Protein 2NR4 (pdb70)

Organism: Methanosarcina mazei (strain ATCC BAA-159 / DSM 3647 / Goe1 / Go1 / JCM 11833 / OCM 88) (NCBI:txid192952)

Secondary structure (DSSP, 8-state):
-GGGGT--SEEEEEEEEE-SSS-EEEEEEEEESSSS-EEEEETTSHHHHHHHHH-EEEEE----HHHHHHHHHS---GGGEEEE---S-EEEETT-SEEEEEEEEEEEEETTEEEEEEEEEEEEE-GGG--S-----HHHHHHHHHHHHHHHHHHH--HHHHHHHHHHHHHHHHH--HHHHHHHHHHHHH-/-GGGGT--SEEEEEEEEE-SSS-EEEEEEEEESSSS-EEEEPTTSHHHHHHHHH-EEEEEE---HHHHHHHH---GGGEEEEEETTEEEEEETT-SEEEEEEEEEEEE--EEEEEEEEEEEE-GGG--S-----HHHHHHHHHHHHHHHH--HHHHHHHHHHHHHH--HHHHHHHHHHHHH-

Radius of gyration: 21.28 Å; Cα contacts (8 Å, |Δi|>4): 846; chains: 2; bounding box: 53×64×37 Å

Structure (mmCIF, N/CA/C/O backbone):
data_2NR4
#
_entry.id   2NR4
#
_cell.length_a   139.334
_cell.length_b   139.334
_cell.length_c   55.391
_cell.angle_alpha   90.00
_cell.angle_beta   90.00
_cell.angle_gamma   120.00
#
_symmetry.space_group_name_H-M   'P 63'
#
loop_
_entity.id
_entity.type
_entity.pdbx_description
1 polymer 'Conserved hypothetical protein'
2 non-polymer 'FLAVIN MONONUCLEOTIDE'
3 water water
#
loop_
_atom_site.group_PDB
_atom_site.id
_atom_site.type_symbol
_atom_site.label_atom_id
_atom_site.label_alt_id
_atom_site.label_comp_id
_atom_site.label_asym_id
_atom_site.label_entity_id
_atom_site.label_seq_id
_atom_site.pdbx_PDB_ins_code
_atom_site.Cartn_x
_atom_site.Cartn_y
_atom_site.Cartn_z
_atom_site.occupancy
_atom_site.B_iso_or_equiv
_atom_site.auth_seq_id
_atom_site.auth_comp_id
_atom_site.auth_asym_id
_atom_site.auth_atom_id
_atom_site.pdbx_PDB_model_num
ATOM 1 N N . ASP A 1 20 ? 26.163 29.441 32.511 1.00 41.07 19 ASP A N 1
ATOM 2 C CA . ASP A 1 20 ? 27.565 29.067 32.912 1.00 40.23 19 ASP A CA 1
ATOM 3 C C . ASP A 1 20 ? 28.518 29.611 31.860 1.00 38.51 19 ASP A C 1
ATOM 4 O O . ASP A 1 20 ? 28.544 29.085 30.750 1.00 38.52 19 ASP A O 1
ATOM 9 N N . LEU A 1 21 ? 29.288 30.656 32.188 1.00 36.30 20 LEU A N 1
ATOM 10 C CA . LEU A 1 21 ? 30.101 31.345 31.159 1.00 34.20 20 LEU A CA 1
ATOM 11 C C . LEU A 1 21 ? 31.222 30.479 30.615 1.00 32.55 20 LEU A C 1
ATOM 12 O O . LEU A 1 21 ? 31.593 30.627 29.457 1.00 30.44 20 LEU A O 1
ATOM 17 N N . SER A 1 22 ? 31.759 29.573 31.445 1.00 30.34 21 SER A N 1
ATOM 18 C CA . SER A 1 22 ? 32.846 28.682 30.986 1.00 29.50 21 SER A CA 1
ATOM 19 C C . SER A 1 22 ? 32.406 27.763 29.857 1.00 28.97 21 SER A C 1
ATOM 20 O O . SER A 1 22 ? 33.223 27.351 29.016 1.00 28.17 21 SER A O 1
ATOM 23 N N . SER A 1 23 ? 31.111 27.429 29.830 1.00 28.72 22 SER A N 1
ATOM 24 C CA . SER A 1 23 ? 30.520 26.684 28.727 1.00 28.55 22 SER A CA 1
ATOM 25 C C . SER A 1 23 ? 30.554 27.422 27.392 1.00 27.99 22 SER A C 1
ATOM 26 O O . SER A 1 23 ? 30.450 26.792 26.327 1.00 27.91 22 SER A O 1
ATOM 29 N N . PHE A 1 24 ? 30.696 28.751 27.453 1.00 27.17 23 PHE A N 1
ATOM 30 C CA . PHE A 1 24 ? 30.729 29.596 26.233 1.00 26.92 23 PHE A CA 1
ATOM 31 C C . PHE A 1 24 ? 32.112 30.209 26.012 1.00 26.34 23 PHE A C 1
ATOM 32 O O . PHE A 1 24 ? 32.260 31.147 25.247 1.00 25.58 23 PHE A O 1
ATOM 40 N N . GLY A 1 25 ? 33.118 29.651 26.687 1.00 25.95 24 GLY A N 1
ATOM 41 C CA . GLY A 1 25 ? 34.502 30.022 26.422 1.00 24.90 24 GLY A CA 1
ATOM 42 C C . GLY A 1 25 ? 34.997 31.181 27.244 1.00 24.81 24 GLY A C 1
ATOM 43 O O . GLY A 1 25 ? 36.104 31.636 27.013 1.00 24.27 24 GLY A O 1
ATOM 44 N N . ILE A 1 26 ? 34.225 31.651 28.228 1.00 24.50 25 ILE A N 1
ATOM 45 C CA . ILE A 1 26 ? 34.685 32.717 29.127 1.00 26.46 25 ILE A CA 1
ATOM 46 C C . ILE A 1 26 ? 35.214 32.086 30.413 1.00 27.51 25 ILE A C 1
ATOM 47 O O . ILE A 1 26 ? 34.449 31.807 31.341 1.00 27.61 25 ILE A O 1
ATOM 52 N N . ARG A 1 27 ? 36.530 31.884 30.449 1.00 28.19 26 ARG A N 1
ATOM 53 C CA . ARG A 1 27 ? 37.202 31.058 31.462 1.00 28.53 26 ARG A CA 1
ATOM 54 C C . ARG A 1 27 ? 38.077 31.914 32.333 1.00 28.01 26 ARG A C 1
ATOM 55 O O . ARG A 1 27 ? 38.336 33.094 32.034 1.00 27.27 26 ARG A O 1
ATOM 63 N N . GLU A 1 28 ? 38.609 31.294 33.401 1.00 27.68 27 GLU A N 1
ATOM 64 C CA . GLU A 1 28 ? 39.512 31.994 34.274 1.00 27.51 27 GLU A CA 1
ATOM 65 C C . GLU A 1 28 ? 40.732 32.539 33.502 1.00 25.88 27 GLU A C 1
ATOM 66 O O . GLU A 1 28 ? 41.225 31.871 32.600 1.00 26.55 27 GLU A O 1
ATOM 72 N N . GLY A 1 29 ? 41.210 33.730 33.869 1.00 23.55 28 GLY A N 1
ATOM 73 C CA . GLY A 1 29 ? 42.363 34.363 33.193 1.00 23.28 28 GLY A CA 1
ATOM 74 C C . GLY A 1 29 ? 41.845 35.247 32.073 1.00 23.57 28 GLY A C 1
ATOM 75 O O . GLY A 1 29 ? 40.727 35.765 32.179 1.00 24.00 28 GLY A O 1
ATOM 76 N N . ILE A 1 30 ? 42.614 35.415 30.994 1.00 22.48 29 ILE A N 1
ATOM 77 C CA . ILE A 1 30 ? 42.193 36.348 29.927 1.00 21.04 29 ILE A CA 1
ATOM 78 C C . ILE A 1 30 ? 41.909 35.479 28.727 1.00 21.43 29 ILE A C 1
ATOM 79 O O . ILE A 1 30 ? 42.833 34.833 28.192 1.00 21.29 29 ILE A O 1
ATOM 84 N N . SER A 1 31 ? 40.630 35.431 28.337 1.00 20.40 30 SER A N 1
ATOM 85 C CA . SER A 1 31 ? 40.158 34.582 27.238 1.00 20.02 30 SER A CA 1
ATOM 86 C C . SER A 1 31 ? 40.217 35.461 25.980 1.00 20.23 30 SER A C 1
ATOM 87 O O . SER A 1 31 ? 39.590 36.509 25.938 1.00 19.86 30 SER A O 1
ATOM 90 N N . GLU A 1 32 ? 40.973 35.036 24.973 1.00 19.38 31 GLU A N 1
ATOM 91 C CA . GLU A 1 32 ? 41.148 35.840 23.747 1.00 20.09 31 GLU A CA 1
ATOM 92 C C . GLU A 1 32 ? 40.045 35.477 22.775 1.00 20.59 31 GLU A C 1
ATOM 93 O O . GLU A 1 32 ? 40.036 34.374 22.165 1.00 20.82 31 GLU A O 1
ATOM 99 N N . ILE A 1 33 ? 39.119 36.426 22.619 1.00 19.71 32 ILE A N 1
ATOM 100 C CA . ILE A 1 33 ? 37.945 36.205 21.779 1.00 20.30 32 ILE A CA 1
ATOM 101 C C . ILE A 1 33 ? 37.860 37.306 20.716 1.00 20.03 32 ILE A C 1
ATOM 102 O O . ILE A 1 33 ? 38.650 38.227 20.709 1.00 19.77 32 ILE A O 1
ATOM 107 N N . ILE A 1 34 ? 36.895 37.208 19.821 1.00 19.21 33 ILE A N 1
ATOM 108 C CA . ILE A 1 34 ? 36.650 38.366 18.965 1.00 18.97 33 ILE A CA 1
ATOM 109 C C . ILE A 1 34 ? 35.373 39.032 19.473 1.00 18.96 33 ILE A C 1
ATOM 110 O O . ILE A 1 34 ? 34.333 38.408 19.570 1.00 19.42 33 ILE A O 1
ATOM 115 N N . ALA A 1 35 ? 35.456 40.307 19.776 1.00 19.24 34 ALA A N 1
ATOM 116 C CA . ALA A 1 35 ? 34.308 41.012 20.339 1.00 18.85 34 ALA A CA 1
ATOM 117 C C . ALA A 1 35 ? 33.513 41.616 19.196 1.00 19.38 34 ALA A C 1
ATOM 118 O O . ALA A 1 35 ? 34.103 42.306 18.366 1.00 18.73 34 ALA A O 1
ATOM 120 N N . SER A 1 36 ? 32.195 41.384 19.174 1.00 19.33 35 SER A N 1
ATOM 121 C CA . SER A 1 36 ? 31.334 42.074 18.164 1.00 20.04 35 SER A CA 1
ATOM 122 C C . SER A 1 36 ? 30.601 43.216 18.865 1.00 19.88 35 SER A C 1
ATOM 123 O O . SER A 1 36 ? 30.122 43.061 19.993 1.00 18.48 35 SER A O 1
ATOM 126 N N . THR A 1 37 ? 30.484 44.357 18.192 1.00 20.88 36 THR A N 1
ATOM 127 C CA . THR A 1 37 ? 29.814 45.514 18.798 1.00 21.26 36 THR A CA 1
ATOM 128 C C . THR A 1 37 ? 29.083 46.225 17.641 1.00 22.19 36 THR A C 1
ATOM 129 O O . THR A 1 37 ? 29.321 45.900 16.480 1.00 22.17 36 THR A O 1
ATOM 133 N N . GLY A 1 38 ? 28.243 47.210 17.955 1.00 24.58 37 GLY A N 1
ATOM 134 C CA . GLY A 1 38 ? 27.708 48.085 16.908 1.00 27.33 37 GLY A CA 1
ATOM 135 C C . GLY A 1 38 ? 26.335 47.684 16.436 1.00 29.69 37 GLY A C 1
ATOM 136 O O . GLY A 1 38 ? 26.199 46.999 15.442 1.00 30.53 37 GLY A O 1
ATOM 137 N N . PHE A 1 39 ? 25.335 48.114 17.187 1.00 32.44 38 PHE A N 1
ATOM 138 C CA . PHE A 1 39 ? 23.940 47.996 16.831 1.00 36.34 38 PHE A CA 1
ATOM 139 C C . PHE A 1 39 ? 23.723 48.432 15.385 1.00 36.72 38 PHE A C 1
ATOM 140 O O . PHE A 1 39 ? 23.162 47.668 14.584 1.00 38.47 38 PHE A O 1
ATOM 148 N N . GLU A 1 40 ? 24.242 49.613 15.033 1.00 36.03 39 GLU A N 1
ATOM 149 C CA . GLU A 1 40 ? 23.943 50.269 13.747 1.00 36.35 39 GLU A CA 1
ATOM 150 C C . GLU A 1 40 ? 24.920 49.975 12.606 1.00 33.93 39 GLU A C 1
ATOM 151 O O . GLU A 1 40 ? 24.641 50.268 11.458 1.00 31.62 39 GLU A O 1
ATOM 157 N N . HIS A 1 41 ? 26.089 49.435 12.933 1.00 30.49 40 HIS A N 1
ATOM 158 C CA . HIS A 1 41 ? 27.068 49.025 11.957 1.00 29.22 40 HIS A CA 1
ATOM 159 C C . HIS A 1 41 ? 27.965 48.015 12.691 1.00 27.55 40 HIS A C 1
ATOM 160 O O . HIS A 1 41 ? 28.723 48.412 13.572 1.00 27.59 40 HIS A O 1
ATOM 167 N N . PRO A 1 42 ? 27.839 46.733 12.356 1.00 26.27 41 PRO A N 1
ATOM 168 C CA . PRO A 1 42 ? 28.592 45.726 13.140 1.00 25.04 41 PRO A CA 1
ATOM 169 C C . PRO A 1 42 ? 30.082 45.816 12.906 1.00 25.00 41 PRO A C 1
ATOM 170 O O . PRO A 1 42 ? 30.554 46.005 11.764 1.00 24.40 41 PRO A O 1
ATOM 174 N N . ASN A 1 43 ? 30.821 45.619 14.004 1.00 24.02 42 ASN A N 1
ATOM 175 C CA . ASN A 1 43 ? 32.260 45.696 14.012 1.00 23.49 42 ASN A CA 1
ATOM 176 C C . ASN A 1 43 ? 32.775 44.503 14.806 1.00 22.70 42 ASN A C 1
ATOM 177 O O . ASN A 1 43 ? 32.113 44.035 15.753 1.00 20.79 42 ASN A O 1
ATOM 182 N N . ALA A 1 44 ? 33.930 44.003 14.414 1.00 20.43 43 ALA A N 1
ATOM 183 C CA . ALA A 1 44 ? 34.550 42.913 15.171 1.00 21.21 43 ALA A CA 1
ATOM 184 C C . ALA A 1 44 ? 35.995 43.286 15.471 1.00 20.09 43 ALA A C 1
ATOM 185 O O . ALA A 1 44 ? 36.662 43.903 14.647 1.00 19.26 43 ALA A O 1
ATOM 187 N N . ALA A 1 45 ? 36.507 42.879 16.626 1.00 20.65 44 ALA A N 1
ATOM 188 C CA . ALA A 1 45 ? 37.938 43.119 16.938 1.00 20.26 44 ALA A CA 1
ATOM 189 C C . ALA A 1 45 ? 38.386 42.144 18.032 1.00 20.54 44 ALA A C 1
ATOM 190 O O . ALA A 1 45 ? 37.612 41.873 18.928 1.00 19.79 44 ALA A O 1
ATOM 192 N N . PRO A 1 46 ? 39.611 41.616 17.952 1.00 21.62 45 PRO A N 1
ATOM 193 C CA . PRO A 1 46 ? 40.107 40.796 19.091 1.00 21.61 45 PRO A CA 1
ATOM 194 C C . PRO A 1 46 ? 40.195 41.584 20.377 1.00 21.31 45 PRO A C 1
ATOM 195 O O . PRO A 1 46 ? 40.639 42.744 20.405 1.00 21.01 45 PRO A O 1
ATOM 199 N N . ILE A 1 47 ? 39.713 40.949 21.448 1.00 21.33 46 ILE A N 1
ATOM 200 C CA . ILE A 1 47 ? 39.683 41.566 22.762 1.00 22.04 46 ILE A CA 1
ATOM 201 C C . ILE A 1 47 ? 39.859 40.458 23.765 1.00 21.10 46 ILE A C 1
ATOM 202 O O . ILE A 1 47 ? 39.346 39.368 23.559 1.00 21.77 46 ILE A O 1
ATOM 207 N N . GLY A 1 48 ? 40.569 40.736 24.852 1.00 21.38 47 GLY A N 1
ATOM 208 C CA . GLY A 1 48 ? 40.703 39.735 25.937 1.00 21.28 47 GLY A CA 1
ATOM 209 C C . GLY A 1 48 ? 39.623 40.021 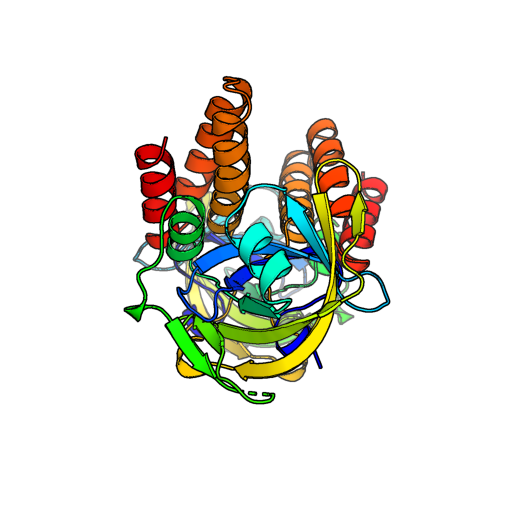26.987 1.00 21.65 47 GLY A C 1
ATOM 210 O O . GLY A 1 48 ? 39.509 41.151 27.463 1.00 25.25 47 GLY A O 1
ATOM 211 N N . ILE A 1 49 ? 38.773 39.063 27.284 1.00 21.19 48 ILE A N 1
ATOM 212 C CA . ILE A 1 49 ? 37.843 39.208 28.418 1.00 21.33 48 ILE A CA 1
ATOM 213 C C . ILE A 1 49 ? 38.528 38.593 29.653 1.00 22.87 48 ILE A C 1
ATOM 214 O O . ILE A 1 49 ? 39.013 37.425 29.576 1.00 23.00 48 ILE A O 1
ATOM 219 N N . VAL A 1 50 ? 38.569 39.375 30.742 1.00 23.86 49 VAL A N 1
ATOM 220 C CA . VAL A 1 50 ? 39.308 39.028 31.959 1.00 24.97 49 VAL A CA 1
ATOM 221 C C . VAL A 1 50 ? 38.363 38.493 33.014 1.00 26.67 49 VAL A C 1
ATOM 222 O O . VAL A 1 50 ? 37.327 39.133 33.316 1.00 23.78 49 VAL A O 1
ATOM 226 N N . MET A 1 51 ? 38.714 37.338 33.586 1.00 26.86 50 MET A N 1
ATOM 227 C CA . MET A 1 51 ? 37.910 36.792 34.662 1.00 30.21 50 MET A CA 1
ATOM 228 C C . MET A 1 51 ? 38.857 36.461 35.817 1.00 32.12 50 MET A C 1
ATOM 229 O O . MET A 1 51 ? 39.762 35.637 35.663 1.00 30.20 50 MET A O 1
ATOM 234 N N . LYS A 1 52 ? 38.662 37.123 36.957 1.00 34.18 51 LYS A N 1
ATOM 235 C CA . LYS A 1 52 ? 39.484 36.846 38.131 1.00 38.63 51 LYS A CA 1
ATOM 236 C C . LYS A 1 52 ? 38.684 36.768 39.424 1.00 39.36 51 LYS A C 1
ATOM 237 O O . LYS A 1 52 ? 39.024 37.427 40.397 1.00 41.38 51 LYS A O 1
ATOM 243 N N . GLY A 1 53 ? 37.642 35.949 39.436 1.00 39.84 52 GLY A N 1
ATOM 244 C CA . GLY A 1 53 ? 36.931 35.668 40.680 1.00 40.63 52 GLY A CA 1
ATOM 245 C C . GLY A 1 53 ? 35.573 36.323 40.786 1.00 40.58 52 GLY A C 1
ATOM 246 O O . GLY A 1 53 ? 34.753 35.918 41.611 1.00 41.85 52 GLY A O 1
ATOM 247 N N . GLU A 1 54 ? 35.323 37.348 39.976 1.00 39.87 53 GLU A N 1
ATOM 248 C CA . GLU A 1 54 ? 34.038 38.058 40.058 1.00 38.35 53 GLU A CA 1
ATOM 249 C C . GLU A 1 54 ? 33.376 38.170 38.670 1.00 36.18 53 GLU A C 1
ATOM 250 O O . GLU A 1 54 ? 33.392 37.191 37.903 1.00 35.50 53 GLU A O 1
ATOM 256 N N . ARG A 1 55 ? 32.775 39.319 38.351 1.00 32.35 54 ARG A N 1
ATOM 257 C CA . ARG A 1 55 ? 32.237 39.493 37.016 1.00 29.67 54 ARG A CA 1
ATOM 258 C C . ARG A 1 55 ? 33.416 39.624 36.039 1.00 27.02 54 ARG A C 1
ATOM 259 O O . ARG A 1 55 ? 34.454 40.193 36.404 1.00 25.94 54 ARG A O 1
ATOM 267 N N . PRO A 1 56 ? 33.239 39.112 34.809 1.00 26.06 55 PRO A N 1
ATOM 268 C CA . PRO A 1 56 ? 34.273 39.352 33.799 1.00 25.58 55 PRO A CA 1
ATOM 269 C C . PRO A 1 56 ? 34.324 40.821 33.479 1.00 24.74 55 PRO A C 1
ATOM 270 O O . PRO A 1 56 ? 33.322 41.546 33.733 1.00 23.88 55 PRO A O 1
ATOM 274 N N . PHE A 1 57 ? 35.459 41.263 32.938 1.00 23.15 56 PHE A N 1
ATOM 275 C CA . PHE A 1 57 ? 35.620 42.652 32.515 1.00 22.88 56 PHE A CA 1
ATOM 276 C C . PHE A 1 57 ? 36.542 42.796 31.306 1.00 23.71 56 PHE A C 1
ATOM 277 O O . PHE A 1 57 ? 37.241 41.845 30.922 1.00 22.29 56 PHE A O 1
ATOM 285 N N . VAL A 1 58 ? 36.510 43.981 30.704 1.00 24.13 57 VAL A N 1
ATOM 286 C CA . VAL A 1 58 ? 37.339 44.249 29.523 1.00 24.81 57 VAL A CA 1
ATOM 287 C C . VAL A 1 58 ? 38.108 45.521 29.743 1.00 25.30 57 VAL A C 1
ATOM 288 O O . VAL A 1 58 ? 37.657 46.407 30.461 1.00 24.56 57 VAL A O 1
ATOM 292 N N . ARG A 1 59 ? 39.288 45.608 29.117 1.00 25.16 58 ARG A N 1
ATOM 293 C CA . ARG A 1 59 ? 40.064 46.828 29.164 1.00 28.71 58 ARG A CA 1
ATOM 294 C C . ARG A 1 59 ? 40.193 47.161 27.705 1.00 28.92 58 ARG A C 1
ATOM 295 O O . ARG A 1 59 ? 40.838 46.418 26.953 1.00 29.70 58 ARG A O 1
ATOM 303 N N . LEU A 1 60 ? 39.530 48.223 27.282 1.00 29.01 59 LEU A N 1
ATOM 304 C CA . LEU A 1 60 ? 39.579 48.626 25.881 1.00 30.28 59 LEU A CA 1
ATOM 305 C C . LEU A 1 60 ? 40.480 49.858 25.684 1.00 31.62 59 LEU A C 1
ATOM 306 O O . LEU A 1 60 ? 40.330 50.871 26.356 1.00 31.50 59 LEU A O 1
ATOM 311 N N . PHE A 1 61 ? 41.418 49.765 24.750 1.00 33.83 60 PHE A N 1
ATOM 312 C CA . PHE A 1 61 ? 42.234 50.892 24.345 1.00 35.24 60 PHE A CA 1
ATOM 313 C C . PHE A 1 61 ? 41.361 52.019 23.794 1.00 35.07 60 PHE A C 1
ATOM 314 O O . PHE A 1 61 ? 40.483 51.798 22.953 1.00 33.90 60 PHE A O 1
ATOM 322 N N . LYS A 1 62 ? 41.563 53.228 24.307 1.00 35.25 61 LYS A N 1
ATOM 323 C CA . LYS A 1 62 ? 40.724 54.329 23.900 1.00 36.39 61 LYS A CA 1
ATOM 324 C C . LYS A 1 62 ? 40.985 54.644 22.428 1.00 35.88 61 LYS A C 1
ATOM 325 O O . LYS A 1 62 ? 42.126 54.572 21.974 1.00 36.25 61 LYS A O 1
ATOM 331 N N . GLY A 1 63 ? 39.926 54.972 21.700 1.00 35.19 62 GLY A N 1
ATOM 332 C CA . GLY A 1 63 ? 40.027 55.443 20.319 1.00 34.85 62 GLY A CA 1
ATOM 333 C C . GLY A 1 63 ? 39.645 54.395 19.285 1.00 34.40 62 GLY A C 1
ATOM 334 O O . GLY A 1 63 ? 39.569 54.696 18.095 1.00 34.43 62 GLY A O 1
ATOM 335 N N . SER A 1 64 ? 39.441 53.150 19.725 1.00 32.75 63 SER A N 1
ATOM 336 C CA . SER A 1 64 ? 39.126 52.071 18.804 1.00 31.93 63 SER A CA 1
ATOM 337 C C . SER A 1 64 ? 37.632 52.042 18.463 1.00 31.63 63 SER A C 1
ATOM 338 O O . SER A 1 64 ? 36.811 52.676 19.128 1.00 30.75 63 SER A O 1
ATOM 341 N N . HIS A 1 65 ? 37.263 51.291 17.436 1.00 30.44 64 HIS A N 1
ATOM 342 C CA . HIS A 1 65 ? 35.850 51.224 17.126 1.00 30.59 64 HIS A CA 1
ATOM 343 C C . HIS A 1 65 ? 35.059 50.494 18.237 1.00 27.96 64 HIS A C 1
ATOM 344 O O . HIS A 1 65 ? 33.944 50.890 18.591 1.00 27.21 64 HIS A O 1
ATOM 351 N N . THR A 1 66 ? 35.643 49.433 18.788 1.00 26.02 65 THR A N 1
ATOM 352 C CA . THR A 1 66 ? 35.016 48.720 19.919 1.00 24.33 65 THR A CA 1
ATOM 353 C C . THR A 1 66 ? 34.777 49.662 21.085 1.00 25.04 65 THR A C 1
ATOM 354 O O . THR A 1 66 ? 33.708 49.659 21.704 1.00 24.33 65 THR A O 1
ATOM 358 N N . TRP A 1 67 ? 35.792 50.453 21.410 1.00 25.86 66 TRP A N 1
ATOM 359 C CA . TRP A 1 67 ? 35.669 51.472 22.465 1.00 27.64 66 TRP A CA 1
ATOM 360 C C . TRP A 1 67 ? 34.506 52.449 22.204 1.00 28.16 66 TRP A C 1
ATOM 361 O O . TRP A 1 67 ? 33.644 52.661 23.078 1.00 28.82 66 TRP A O 1
ATOM 372 N N . GLU A 1 68 ? 34.442 52.993 20.988 1.00 28.59 67 GLU A N 1
ATOM 373 C CA . GLU A 1 68 ? 33.407 53.954 20.626 1.00 30.28 67 GLU A CA 1
ATOM 374 C C . GLU A 1 68 ? 32.021 53.327 20.761 1.00 28.06 67 GLU A C 1
ATOM 375 O O . GLU A 1 68 ? 31.122 53.954 21.288 1.00 27.74 67 GLU A O 1
ATOM 381 N N . ASN A 1 69 ? 31.872 52.066 20.353 1.00 25.79 68 ASN A N 1
ATOM 382 C CA . ASN A 1 69 ? 30.576 51.402 20.407 1.00 26.37 68 ASN A CA 1
ATOM 383 C C . ASN A 1 69 ? 30.152 51.082 21.850 1.00 25.72 68 ASN A C 1
ATOM 384 O O . ASN A 1 69 ? 28.973 51.191 22.197 1.00 26.19 68 ASN A O 1
ATOM 389 N N . VAL A 1 70 ? 31.119 50.697 22.681 1.00 24.95 69 VAL A N 1
ATOM 390 C CA . VAL A 1 70 ? 30.824 50.442 24.086 1.00 25.22 69 VAL A CA 1
ATOM 391 C C . VAL A 1 70 ? 30.391 51.709 24.828 1.00 26.49 69 VAL A C 1
ATOM 392 O O . VAL A 1 70 ? 29.390 51.724 25.555 1.00 26.46 69 VAL A O 1
ATOM 396 N N . LEU A 1 71 ? 31.131 52.770 24.607 1.00 27.93 70 LEU A N 1
ATOM 397 C CA . LEU A 1 71 ? 30.775 54.076 25.118 1.00 31.84 70 LEU A CA 1
ATOM 398 C C . LEU A 1 71 ? 29.332 54.475 24.772 1.00 32.67 70 LEU A C 1
ATOM 399 O O . LEU A 1 71 ? 28.580 54.826 25.668 1.00 34.44 70 LEU A O 1
ATOM 404 N N . LYS A 1 72 ? 28.944 54.390 23.500 1.00 34.04 71 LYS A N 1
ATOM 405 C CA . LYS A 1 72 ? 27.594 54.753 23.083 1.00 34.17 71 LYS A CA 1
ATOM 406 C C . LYS A 1 72 ? 26.506 53.756 23.465 1.00 33.87 71 LYS A C 1
ATOM 407 O O . LYS A 1 72 ? 25.438 54.158 23.931 1.00 34.86 71 LYS A O 1
ATOM 413 N N . GLU A 1 73 ? 26.766 52.470 23.224 1.00 31.07 72 GLU A N 1
ATOM 414 C CA . GLU A 1 73 ? 25.736 51.446 23.286 1.00 29.69 72 GLU A CA 1
ATOM 415 C C . GLU A 1 73 ? 25.753 50.600 24.538 1.00 28.33 72 GLU A C 1
ATOM 416 O O . GLU A 1 73 ? 24.749 49.964 24.865 1.00 28.08 72 GLU A O 1
ATOM 422 N N . LYS A 1 74 ? 26.899 50.562 25.214 1.00 27.34 73 LYS A N 1
ATOM 423 C CA . LYS A 1 74 ? 27.108 49.734 26.445 1.00 28.00 73 LYS A CA 1
ATOM 424 C C . LYS A 1 74 ? 26.719 48.261 26.301 1.00 26.16 73 LYS A C 1
ATOM 425 O O . LYS A 1 74 ? 26.115 47.622 27.209 1.00 25.28 73 LYS A O 1
ATOM 431 N N . CYS A 1 75 ? 27.097 47.709 25.162 1.00 26.58 74 CYS A N 1
ATOM 432 C CA . CYS A 1 75 ? 26.835 46.307 24.855 1.00 26.23 74 CYS A CA 1
ATOM 433 C C . CYS A 1 75 ? 27.948 45.787 23.962 1.00 24.65 74 CYS A C 1
ATOM 434 O O . CYS A 1 75 ? 28.478 46.516 23.089 1.00 23.15 74 CYS A O 1
ATOM 437 N N . LEU A 1 76 ? 28.309 44.526 24.199 1.00 23.24 75 LEU A N 1
ATOM 438 C CA . LEU A 1 76 ? 29.416 43.865 23.456 1.00 22.24 75 LEU A CA 1
ATOM 439 C C . LEU A 1 76 ? 29.197 42.375 23.564 1.00 20.56 75 LEU A C 1
ATOM 440 O O . LEU A 1 76 ? 28.734 41.898 24.611 1.00 21.17 75 LEU A O 1
ATOM 445 N N . ALA A 1 77 ? 29.513 41.617 22.514 1.00 19.66 76 ALA A N 1
ATOM 446 C CA . ALA A 1 77 ? 29.368 40.164 22.580 1.00 19.50 76 ALA A CA 1
ATOM 447 C C . ALA A 1 77 ? 30.746 39.502 22.404 1.00 21.05 76 ALA A C 1
ATOM 448 O O . ALA A 1 77 ? 31.534 39.934 21.573 1.00 20.04 76 ALA A O 1
ATOM 450 N N . SER A 1 78 ? 31.041 38.498 23.225 1.00 20.18 77 SER A N 1
ATOM 451 C CA . SER A 1 78 ? 32.168 37.640 22.938 1.00 20.65 77 SER A CA 1
ATOM 452 C C . SER A 1 78 ? 31.826 36.670 21.815 1.00 20.84 77 SER A C 1
ATOM 453 O O . SER A 1 78 ? 30.696 36.161 21.726 1.00 23.13 77 SER A O 1
ATOM 456 N N . ASN A 1 79 ? 32.809 36.355 20.988 1.00 19.48 78 ASN A N 1
ATOM 457 C CA . ASN A 1 79 ? 32.735 35.294 19.976 1.00 19.12 78 ASN A CA 1
ATOM 458 C C . ASN A 1 79 ? 33.990 34.420 20.043 1.00 19.76 78 ASN A C 1
ATOM 459 O O . ASN A 1 79 ? 35.104 34.906 19.762 1.00 18.71 78 ASN A O 1
ATOM 464 N N . VAL A 1 80 ? 33.791 33.153 20.364 1.00 19.78 79 VAL A N 1
ATOM 465 C CA . VAL A 1 80 ? 34.920 32.192 20.398 1.00 21.60 79 VAL A CA 1
ATOM 466 C C . VAL A 1 80 ? 35.218 31.747 18.984 1.00 22.34 79 VAL A C 1
ATOM 467 O O . VAL A 1 80 ? 34.324 31.257 18.275 1.00 24.13 79 VAL A O 1
ATOM 471 N N . VAL A 1 81 ? 36.458 31.952 18.572 1.00 22.96 80 VAL A N 1
ATOM 472 C CA . VAL A 1 81 ? 36.898 31.679 17.211 1.00 24.58 80 VAL A CA 1
ATOM 473 C C . VAL A 1 81 ? 38.214 30.874 17.293 1.00 24.99 80 VAL A C 1
ATOM 474 O O . VAL A 1 81 ? 39.152 31.283 17.990 1.00 25.51 80 VAL A O 1
ATOM 478 N N . TYR A 1 82 ? 38.278 29.747 16.579 1.00 24.00 81 TYR A N 1
ATOM 479 C CA . TYR A 1 82 ? 39.515 28.940 16.492 1.00 25.34 81 TYR A CA 1
ATOM 480 C C . TYR A 1 82 ? 40.217 29.150 15.146 1.00 25.26 81 TYR A C 1
ATOM 481 O O . TYR A 1 82 ? 41.297 28.640 14.934 1.00 26.63 81 TYR A O 1
ATOM 490 N N . ASP A 1 83 ? 39.613 29.952 14.273 1.00 25.26 82 ASP A N 1
ATOM 491 C CA . ASP A 1 83 ? 40.150 30.221 12.953 1.00 24.80 82 ASP A CA 1
ATOM 492 C C . ASP A 1 83 ? 41.128 31.408 12.959 1.00 23.33 82 ASP A C 1
ATOM 493 O O . ASP A 1 83 ? 40.724 32.536 13.240 1.00 24.06 82 ASP A O 1
ATOM 498 N N . PRO A 1 84 ? 42.419 31.164 12.653 1.00 23.38 83 PRO A N 1
ATOM 499 C CA . PRO A 1 84 ? 43.386 32.255 12.771 1.00 23.88 83 PRO A CA 1
ATOM 500 C C . PRO A 1 84 ? 43.151 33.319 11.681 1.00 23.96 83 PRO A C 1
ATOM 501 O O . PRO A 1 84 ? 43.501 34.467 11.878 1.00 24.21 83 PRO A O 1
ATOM 505 N N . ILE A 1 85 ? 42.597 32.908 10.541 1.00 25.00 84 ILE A N 1
ATOM 506 C CA . ILE A 1 85 ? 42.218 33.866 9.469 1.00 27.09 84 ILE A CA 1
ATOM 507 C C . ILE A 1 85 ? 41.251 34.948 9.966 1.00 26.62 84 ILE A C 1
ATOM 508 O O . ILE A 1 85 ? 41.473 36.142 9.776 1.00 26.43 84 ILE A O 1
ATOM 513 N N . LEU A 1 86 ? 40.186 34.527 10.643 1.00 29.16 85 LEU A N 1
ATOM 514 C CA . LEU A 1 86 ? 39.215 35.484 11.215 1.00 28.65 85 LEU A CA 1
ATOM 515 C C . LEU A 1 86 ? 39.822 36.393 12.275 1.00 29.06 85 LEU A C 1
ATOM 516 O O . LEU A 1 86 ? 39.551 37.612 12.319 1.00 27.58 85 LEU A O 1
ATOM 521 N N . PHE A 1 87 ? 40.695 35.854 13.128 1.00 28.18 86 PHE A N 1
ATOM 522 C CA . PHE A 1 87 ? 41.439 36.722 14.014 1.00 27.23 86 PHE A CA 1
ATOM 523 C C . PHE A 1 87 ? 42.207 37.841 13.345 1.00 26.99 86 PHE A C 1
ATOM 524 O O . PHE A 1 87 ? 42.229 38.980 13.812 1.00 26.13 86 PHE A O 1
ATOM 532 N N . VAL A 1 88 ? 42.930 37.501 12.283 1.00 26.17 87 VAL A N 1
ATOM 533 C CA . VAL A 1 88 ? 43.789 38.469 11.661 1.00 25.53 87 VAL A CA 1
ATOM 534 C C . VAL A 1 88 ? 42.905 39.432 10.871 1.00 25.17 87 VAL A C 1
ATOM 535 O O . VAL A 1 88 ? 43.113 40.620 10.927 1.00 25.93 87 VAL A O 1
ATOM 539 N N . ARG A 1 89 ? 41.911 38.912 10.175 1.00 25.24 88 ARG A N 1
ATOM 540 C CA . ARG A 1 89 ? 40.991 39.794 9.426 1.00 26.63 88 ARG A CA 1
ATOM 541 C C . ARG A 1 89 ? 40.278 40.769 10.352 1.00 26.69 88 ARG A C 1
ATOM 542 O O . ARG A 1 89 ? 40.139 41.949 10.019 1.00 27.46 88 ARG A O 1
ATOM 550 N N . SER A 1 90 ? 39.813 40.294 11.512 1.00 25.38 89 SER A N 1
ATOM 551 C CA . SER A 1 90 ? 39.130 41.226 12.421 1.00 26.12 89 SER A CA 1
ATOM 552 C C . SER A 1 90 ? 40.096 42.237 13.043 1.00 26.56 89 SER A C 1
ATOM 553 O O . SER A 1 90 ? 39.698 43.298 13.518 1.00 24.06 89 SER A O 1
ATOM 556 N N . THR A 1 91 ? 41.383 41.914 13.078 1.00 27.56 90 THR A N 1
ATOM 557 C CA . THR A 1 91 ? 42.349 42.853 13.636 1.00 29.27 90 THR A CA 1
ATOM 558 C C . THR A 1 91 ? 42.681 43.973 12.681 1.00 30.98 90 THR A C 1
ATOM 559 O O . THR A 1 91 ? 42.759 45.126 13.087 1.00 31.74 90 THR A O 1
ATOM 563 N N . PHE A 1 92 ? 42.917 43.631 11.416 1.00 33.09 91 PHE A N 1
ATOM 564 C CA . PHE A 1 92 ? 43.483 44.570 10.456 1.00 35.94 91 PHE A CA 1
ATOM 565 C C . PHE A 1 92 ? 42.509 45.038 9.402 1.00 37.74 91 PHE A C 1
ATOM 566 O O . PHE A 1 92 ? 42.876 45.862 8.542 1.00 38.79 91 PHE A O 1
ATOM 574 N N . SER A 1 93 ? 41.280 44.538 9.467 1.00 38.19 92 SER A N 1
ATOM 575 C CA . SER A 1 93 ? 40.265 44.861 8.458 1.00 38.78 92 SER A CA 1
ATOM 576 C C . SER A 1 93 ? 38.912 45.063 9.096 1.00 38.66 92 SER A C 1
ATOM 577 O O . SER A 1 93 ? 38.775 45.044 10.305 1.00 38.27 92 SER A O 1
ATOM 580 N N . ASP A 1 94 ? 37.922 45.301 8.246 1.00 39.16 93 ASP A N 1
ATOM 581 C CA . ASP A 1 94 ? 36.536 45.373 8.651 1.00 39.25 93 ASP A CA 1
ATOM 582 C C . ASP A 1 94 ? 35.873 44.094 8.137 1.00 37.98 93 ASP A C 1
ATOM 583 O O . ASP A 1 94 ? 35.915 43.799 6.936 1.00 38.52 93 ASP A O 1
ATOM 588 N N . LEU A 1 95 ? 35.263 43.326 9.025 1.00 35.75 94 LEU A N 1
ATOM 589 C CA . LEU A 1 95 ? 34.469 42.197 8.563 1.00 33.75 94 LEU A CA 1
ATOM 590 C C . LEU A 1 95 ? 33.220 42.807 7.929 1.00 33.80 94 LEU A C 1
ATOM 591 O O . LEU A 1 95 ? 32.729 43.837 8.371 1.00 33.56 94 LEU A O 1
ATOM 596 N N . VAL A 1 96 ? 32.737 42.190 6.870 1.00 32.44 95 VAL A N 1
ATOM 597 C CA . VAL A 1 96 ? 31.576 42.750 6.187 1.00 31.76 95 VAL A CA 1
ATOM 598 C C . VAL A 1 96 ? 30.291 42.394 6.957 1.00 30.07 95 VAL A C 1
ATOM 599 O O . VAL A 1 96 ? 30.247 41.377 7.680 1.00 28.41 95 VAL A O 1
ATOM 603 N N . PRO A 1 97 ? 29.262 43.262 6.876 1.00 28.72 96 PRO A N 1
ATOM 604 C CA . PRO A 1 97 ? 28.032 42.960 7.601 1.00 27.74 96 PRO A CA 1
ATOM 605 C C . PRO A 1 97 ? 27.442 41.574 7.361 1.00 26.42 96 PRO A C 1
ATOM 606 O O . PRO A 1 97 ? 26.762 41.070 8.267 1.00 27.29 96 PRO A O 1
ATOM 610 N N . SER A 1 98 ? 27.741 40.927 6.224 1.00 27.25 97 SER A N 1
ATOM 611 C CA . SER A 1 98 ? 27.224 39.555 5.952 1.00 28.02 97 SER A CA 1
ATOM 612 C C . SER A 1 98 ? 27.841 38.454 6.826 1.00 28.44 97 SER A C 1
ATOM 613 O O . SER A 1 98 ? 27.371 37.309 6.843 1.00 29.32 97 SER A O 1
ATOM 616 N N . GLU A 1 99 ? 28.888 38.816 7.556 1.00 28.14 98 GLU A N 1
ATOM 617 C CA . GLU A 1 99 ? 29.587 37.864 8.421 1.00 27.89 98 GLU A CA 1
ATOM 618 C C . GLU A 1 99 ? 28.952 37.778 9.802 1.00 27.28 98 GLU A C 1
ATOM 619 O O . GLU A 1 99 ? 29.370 36.986 10.651 1.00 26.10 98 GLU A O 1
ATOM 625 N N . PHE A 1 100 ? 27.963 38.624 10.044 1.00 26.28 99 PHE A N 1
ATOM 626 C CA . PHE A 1 100 ? 27.305 38.710 11.323 1.00 27.08 99 PHE A CA 1
ATOM 627 C C . PHE A 1 100 ? 25.868 38.213 11.215 1.00 29.36 99 PHE A C 1
ATOM 628 O O . PHE A 1 100 ? 25.266 38.238 10.121 1.00 29.88 99 PHE A O 1
ATOM 636 N N . GLU A 1 101 ? 25.319 37.826 12.357 1.00 29.82 100 GLU A N 1
ATOM 637 C CA . GLU A 1 101 ? 23.910 37.525 12.478 1.00 32.62 100 GLU A CA 1
ATOM 638 C C . GLU A 1 101 ? 23.381 38.170 13.747 1.00 31.60 100 GLU A C 1
ATOM 639 O O . GLU A 1 101 ? 24.168 38.550 14.641 1.00 29.76 100 GLU A O 1
ATOM 645 N N . TYR A 1 102 ? 22.058 38.331 13.824 1.00 30.89 101 TYR A N 1
ATOM 646 C CA . TYR A 1 102 ? 21.440 39.016 14.957 1.00 31.73 101 TYR A CA 1
ATOM 647 C C . TYR A 1 102 ? 20.721 38.068 15.908 1.00 33.08 101 TYR A C 1
ATOM 648 O O . TYR A 1 102 ? 19.993 37.155 15.502 1.00 33.79 101 TYR A O 1
ATOM 657 N N . VAL A 1 103 ? 20.975 38.272 17.190 1.00 33.14 102 VAL A N 1
ATOM 658 C CA . VAL A 1 103 ? 20.392 37.476 18.234 1.00 34.29 102 VAL A CA 1
ATOM 659 C C . VAL A 1 103 ? 19.809 38.453 19.255 1.00 35.81 102 VAL A C 1
ATOM 660 O O . VAL A 1 103 ? 20.129 39.622 19.227 1.00 35.27 102 VAL A O 1
ATOM 664 N N . ASP A 1 104 ? 18.962 37.972 20.165 1.00 38.48 103 ASP A N 1
ATOM 665 C CA . ASP A 1 104 ? 18.296 38.833 21.148 1.00 40.72 103 ASP A CA 1
ATOM 666 C C . ASP A 1 104 ? 19.157 39.580 22.184 1.00 41.43 103 ASP A C 1
ATOM 667 O O . ASP A 1 104 ? 20.083 39.013 22.765 1.00 42.50 103 ASP A O 1
ATOM 672 N N . GLY A 1 106 ? 18.244 42.021 25.321 1.00 60.65 105 GLY A N 1
ATOM 673 C CA . GLY A 1 106 ? 16.899 42.264 25.858 1.00 60.55 105 GLY A CA 1
ATOM 674 C C . GLY A 1 106 ? 15.922 42.533 24.733 1.00 60.38 105 GLY A C 1
ATOM 675 O O . GLY A 1 106 ? 15.576 41.627 23.976 1.00 60.67 105 GLY A O 1
ATOM 676 N N . GLU A 1 107 ? 15.463 43.775 24.627 1.00 60.22 106 GLU A N 1
ATOM 677 C CA . GLU A 1 107 ? 14.794 44.218 23.405 1.00 60.03 106 GLU A CA 1
ATOM 678 C C . GLU A 1 107 ? 15.861 44.820 22.492 1.00 58.81 106 GLU A C 1
ATOM 679 O O . GLU A 1 107 ? 16.819 45.436 22.955 1.00 59.70 106 GLU A O 1
ATOM 685 N N . PHE A 1 108 ? 15.678 44.642 21.192 1.00 56.87 107 PHE A N 1
ATOM 686 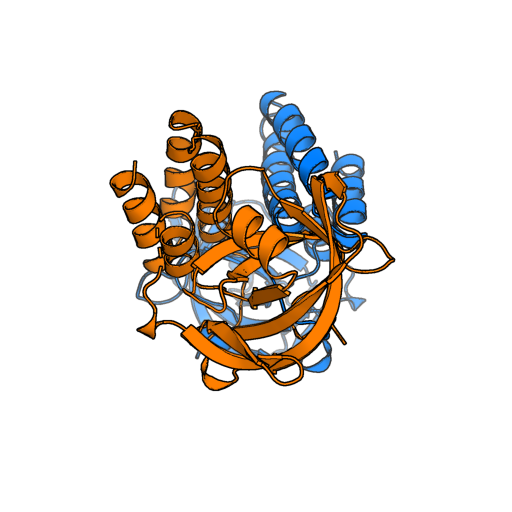C CA . PHE A 1 108 ? 16.698 44.933 20.181 1.00 53.93 107 PHE A CA 1
ATOM 687 C C . PHE A 1 108 ? 17.544 43.684 19.950 1.00 51.07 107 PHE A C 1
ATOM 688 O O . PHE A 1 108 ? 17.699 42.824 20.820 1.00 50.94 107 PHE A O 1
ATOM 696 N N . LYS A 1 109 ? 18.042 43.581 18.733 1.00 47.29 108 LYS A N 1
ATOM 697 C CA . LYS A 1 109 ? 18.871 42.484 18.320 1.00 43.87 108 LYS A CA 1
ATOM 698 C C . LYS A 1 109 ? 20.296 42.952 18.563 1.00 40.12 108 LYS A C 1
ATOM 699 O O . LYS A 1 109 ? 20.508 44.122 18.875 1.00 40.17 108 LYS A O 1
ATOM 705 N N . PHE A 1 110 ? 21.260 42.044 18.455 1.00 35.13 109 PHE A N 1
ATOM 706 C CA . PHE A 1 110 ? 22.678 42.435 18.549 1.00 30.15 109 PHE A CA 1
ATOM 707 C C . PHE A 1 110 ? 23.557 41.508 17.675 1.00 27.10 109 PHE A C 1
ATOM 708 O O . PHE A 1 110 ? 23.321 40.308 17.623 1.00 26.85 109 PHE A O 1
ATOM 716 N N . PRO A 1 111 ? 24.564 42.062 16.980 1.00 25.31 110 PRO A N 1
ATOM 717 C CA . PRO A 1 111 ? 25.357 41.272 16.055 1.00 24.27 110 PRO A CA 1
ATOM 718 C C . PRO A 1 111 ? 26.358 40.326 16.769 1.00 24.77 110 PRO A C 1
ATOM 719 O O . PRO A 1 111 ? 27.076 40.767 17.686 1.00 23.71 110 PRO A O 1
ATOM 723 N N . VAL A 1 112 ? 26.385 39.074 16.333 1.00 24.59 111 VAL A N 1
ATOM 724 C CA . VAL A 1 112 ? 27.465 38.115 16.713 1.00 24.23 111 VAL A CA 1
ATOM 725 C C . VAL A 1 112 ? 28.022 37.552 15.414 1.00 24.83 111 VAL A C 1
ATOM 726 O O . VAL A 1 112 ? 27.390 37.711 14.365 1.00 24.41 111 VAL A O 1
ATOM 730 N N . LEU A 1 113 ? 29.202 36.932 15.452 1.00 23.57 112 LEU A N 1
ATOM 731 C CA . LEU A 1 113 ? 29.754 36.318 14.247 1.00 25.09 112 LEU A CA 1
ATOM 732 C C . LEU A 1 113 ? 29.033 35.030 13.875 1.00 25.26 112 LEU A C 1
ATOM 733 O O . LEU A 1 113 ? 28.781 34.185 14.728 1.00 24.99 112 LEU A O 1
ATOM 738 N N . LYS A 1 114 ? 28.727 34.880 12.588 1.00 25.78 113 LYS A N 1
ATOM 739 C CA . LYS A 1 114 ? 28.100 33.648 12.100 1.00 26.69 113 LYS A CA 1
ATOM 740 C C . LYS A 1 114 ? 29.020 32.446 12.290 1.00 27.35 113 LYS A C 1
ATOM 741 O O . LYS A 1 114 ? 28.534 31.331 12.499 1.00 28.02 113 LYS A O 1
ATOM 747 N N . GLU A 1 115 ? 30.323 32.706 12.221 1.00 27.42 114 GLU A N 1
ATOM 748 C CA . GLU A 1 115 ? 31.342 31.673 12.369 1.00 28.36 114 GLU A CA 1
ATOM 749 C C . GLU A 1 115 ? 31.814 31.501 13.827 1.00 27.28 114 GLU A C 1
ATOM 750 O O . GLU A 1 115 ? 32.744 30.744 14.086 1.00 26.62 114 GLU A O 1
ATOM 756 N N . ALA A 1 116 ? 31.166 32.172 14.773 1.00 26.27 115 ALA A N 1
ATOM 757 C CA . ALA A 1 116 ? 31.467 31.932 16.192 1.00 25.83 115 ALA A CA 1
ATOM 758 C C . ALA A 1 116 ? 31.169 30.494 16.631 1.00 25.94 115 ALA A C 1
ATOM 759 O O . ALA A 1 116 ? 30.147 29.897 16.266 1.00 25.36 115 ALA A O 1
ATOM 761 N N . ILE A 1 117 ? 32.070 29.932 17.427 1.00 25.69 116 ILE A N 1
ATOM 762 C CA . ILE A 1 117 ? 31.806 28.651 18.057 1.00 26.34 116 ILE A CA 1
ATOM 763 C C . ILE A 1 117 ? 30.727 28.809 19.131 1.00 25.53 116 ILE A C 1
ATOM 764 O O . ILE A 1 117 ? 29.777 28.035 19.199 1.00 28.04 116 ILE A O 1
ATOM 769 N N . ALA A 1 118 ? 30.913 29.804 19.992 1.00 24.67 117 ALA A N 1
ATOM 770 C CA . ALA A 1 118 ? 29.991 30.160 21.049 1.00 22.94 117 ALA A CA 1
ATOM 771 C C . ALA A 1 118 ? 30.013 31.683 21.228 1.00 23.51 117 ALA A C 1
ATOM 772 O O . ALA A 1 118 ? 31.092 32.331 21.102 1.00 22.74 117 ALA A O 1
ATOM 774 N N . TRP A 1 119 ? 28.852 32.269 21.544 1.00 22.54 118 TRP A N 1
ATOM 775 C CA . TRP A 1 119 ? 28.761 33.738 21.741 1.00 22.80 118 TRP A CA 1
ATOM 776 C C . TRP A 1 119 ? 28.043 34.061 23.037 1.00 22.03 118 TRP A C 1
ATOM 777 O O . TRP A 1 119 ? 27.196 33.259 23.511 1.00 23.33 118 TRP A O 1
ATOM 788 N N . VAL A 1 120 ? 28.393 35.192 23.636 1.00 20.89 119 VAL A N 1
ATOM 789 C CA . VAL A 1 120 ? 27.666 35.714 24.799 1.00 21.47 119 VAL A CA 1
ATOM 790 C C . VAL A 1 120 ? 27.458 37.193 24.545 1.00 22.21 119 VAL A C 1
ATOM 791 O O . VAL A 1 120 ? 28.425 37.923 24.282 1.00 21.23 119 VAL A O 1
ATOM 795 N N . VAL A 1 121 ? 26.211 37.647 24.613 1.00 22.73 120 VAL A N 1
ATOM 796 C CA . VAL A 1 121 ? 25.946 39.076 24.575 1.00 23.40 120 VAL A CA 1
ATOM 797 C C . VAL A 1 121 ? 26.004 39.641 26.004 1.00 23.15 120 VAL A C 1
ATOM 798 O O . VAL A 1 121 ? 25.290 39.175 26.907 1.00 25.08 120 VAL A O 1
ATOM 802 N N . PHE A 1 122 ? 26.817 40.670 26.201 1.00 21.70 121 PHE A N 1
ATOM 803 C CA . PHE A 1 122 ? 26.942 41.303 27.529 1.00 23.51 121 PHE A CA 1
ATOM 804 C C . PHE A 1 122 ? 26.495 42.760 27.518 1.00 23.65 121 PHE A C 1
ATOM 805 O O . PHE A 1 122 ? 26.828 43.497 26.584 1.00 24.73 121 PHE A O 1
ATOM 813 N N . GLU A 1 123 ? 25.830 43.180 28.594 1.00 24.09 122 GLU A N 1
ATOM 814 C CA . GLU A 1 123 ? 25.715 44.589 28.948 1.00 25.87 122 GLU A CA 1
ATOM 815 C C . GLU A 1 123 ? 27.027 44.992 29.642 1.00 24.76 122 GLU A C 1
ATOM 816 O O . GLU A 1 123 ? 27.491 44.318 30.549 1.00 25.64 122 GLU A O 1
ATOM 822 N N . CYS A 1 124 ? 27.633 46.070 29.171 1.00 24.02 123 CYS A N 1
ATOM 823 C CA . CYS A 1 124 ? 28.815 46.674 29.773 1.00 25.14 123 CYS A CA 1
ATOM 824 C C . CYS A 1 124 ? 28.396 47.661 30.844 1.00 25.84 123 CYS A C 1
ATOM 825 O O . CYS A 1 124 ? 27.570 48.581 30.592 1.00 26.25 123 CYS A O 1
ATOM 828 N N . ILE A 1 125 ? 28.986 47.509 32.018 1.00 24.37 124 ILE A N 1
ATOM 829 C CA . ILE A 1 125 ? 28.594 48.321 33.171 1.00 25.51 124 ILE A CA 1
ATOM 830 C C . ILE A 1 125 ? 29.803 48.892 33.864 1.00 26.00 124 ILE A C 1
ATOM 831 O O . ILE A 1 125 ? 30.964 48.451 33.604 1.00 25.03 124 ILE A O 1
ATOM 836 N N . ASN A 1 126 ? 29.575 49.864 34.757 1.00 25.47 125 ASN A N 1
ATOM 837 C CA . ASN A 1 126 ? 30.668 50.485 35.518 1.00 26.68 125 ASN A CA 1
ATOM 838 C C . ASN A 1 126 ? 31.835 50.962 34.636 1.00 27.45 125 ASN A C 1
ATOM 839 O O . ASN A 1 126 ? 33.013 50.812 34.991 1.00 27.02 125 ASN A O 1
ATOM 844 N N . LEU A 1 127 ? 31.509 51.545 33.494 1.00 27.87 126 LEU A N 1
ATOM 845 C CA . LEU A 1 127 ? 32.554 52.110 32.634 1.00 29.20 126 LEU A CA 1
ATOM 846 C C . LEU A 1 127 ? 33.404 53.081 33.424 1.00 30.74 126 LEU A C 1
ATOM 847 O O . LEU A 1 127 ? 32.874 53.981 34.070 1.00 30.22 126 LEU A O 1
ATOM 852 N N . ARG A 1 128 ? 34.723 52.918 33.384 1.00 31.26 127 ARG A N 1
ATOM 853 C CA . ARG A 1 128 ? 35.616 53.796 34.142 1.00 34.03 127 ARG A CA 1
ATOM 854 C C . ARG A 1 128 ? 36.919 53.892 33.377 1.00 35.80 127 ARG A C 1
ATOM 855 O O . ARG A 1 128 ? 37.414 52.884 32.856 1.00 34.26 127 ARG A O 1
ATOM 863 N N . ASN A 1 129 ? 37.466 55.099 33.293 1.00 38.37 128 ASN A N 1
ATOM 864 C CA . ASN A 1 129 ? 38.780 55.265 32.687 1.00 41.36 128 ASN A CA 1
ATOM 865 C C . ASN A 1 129 ? 39.862 54.899 33.674 1.00 43.74 128 ASN A C 1
ATOM 866 O O . ASN A 1 129 ? 39.828 55.309 34.850 1.00 44.81 128 ASN A O 1
ATOM 871 N N . THR A 1 130 ? 40.800 54.088 33.218 1.00 45.92 129 THR A N 1
ATOM 872 C CA . THR A 1 130 ? 42.081 53.951 33.902 1.00 48.60 129 THR A CA 1
ATOM 873 C C . THR A 1 130 ? 43.204 53.926 32.891 1.00 49.25 129 THR A C 1
ATOM 874 O O . THR A 1 130 ? 43.202 53.101 31.963 1.00 50.02 129 THR A O 1
ATOM 878 N N . ASP A 1 131 ? 44.152 54.842 33.095 1.00 49.74 130 ASP A N 1
ATOM 879 C CA . ASP A 1 131 ? 45.346 54.969 32.283 1.00 50.26 130 ASP A CA 1
ATOM 880 C C . ASP A 1 131 ? 44.928 55.507 30.927 1.00 49.70 130 ASP A C 1
ATOM 881 O O . ASP A 1 131 ? 44.354 56.600 30.827 1.00 50.25 130 ASP A O 1
ATOM 886 N N . GLN A 1 132 ? 45.187 54.731 29.887 1.00 48.19 131 GLN A N 1
ATOM 887 C CA . GLN A 1 132 ? 44.740 55.107 28.558 1.00 47.15 131 GLN A CA 1
ATOM 888 C C . GLN A 1 132 ? 43.719 54.072 28.049 1.00 45.06 131 GLN A C 1
ATOM 889 O O . GLN A 1 132 ? 43.642 53.745 26.843 1.00 44.55 131 GLN A O 1
ATOM 895 N N . SER A 1 133 ? 42.915 53.588 29.002 1.00 41.58 132 SER A N 1
ATOM 896 C CA . SER A 1 133 ? 41.967 52.513 28.764 1.00 39.25 132 SER A CA 1
ATOM 897 C C . SER A 1 133 ? 40.601 52.814 29.346 1.00 36.92 132 SER A C 1
ATOM 898 O O . SER A 1 133 ? 40.468 53.615 30.280 1.00 36.31 132 SER A O 1
ATOM 901 N N . LEU A 1 134 ? 39.587 52.191 28.756 1.00 34.37 133 LEU A N 1
ATOM 902 C CA . LEU A 1 134 ? 38.269 52.199 29.338 1.00 32.49 133 LEU A CA 1
ATOM 903 C C . LEU A 1 134 ? 38.030 50.793 29.860 1.00 31.60 133 LEU A C 1
ATOM 904 O O . LEU A 1 134 ? 38.117 49.816 29.108 1.00 31.34 133 LEU A O 1
ATOM 909 N N . VAL A 1 135 ? 37.732 50.695 31.148 1.00 29.33 134 VAL A N 1
ATOM 910 C CA . VAL A 1 135 ? 37.411 49.406 31.761 1.00 27.40 134 VAL A CA 1
ATOM 911 C C . VAL A 1 135 ? 35.893 49.358 31.950 1.00 26.53 134 VAL A C 1
ATOM 912 O O . VAL A 1 135 ? 35.268 50.380 32.294 1.00 26.10 134 VAL A O 1
ATOM 916 N N . ALA A 1 136 ? 35.329 48.196 31.673 1.00 24.98 135 ALA A N 1
ATOM 917 C CA . ALA A 1 136 ? 33.906 47.894 31.902 1.00 25.70 135 ALA A CA 1
ATOM 918 C C . ALA A 1 136 ? 33.739 46.478 32.434 1.00 25.60 135 ALA A C 1
ATOM 919 O O . ALA A 1 136 ? 34.383 45.545 31.945 1.00 25.83 135 ALA A O 1
ATOM 921 N N . ASP A 1 137 ? 32.857 46.300 33.417 1.00 24.67 136 ASP A N 1
ATOM 922 C CA . ASP A 1 137 ? 32.458 44.950 33.806 1.00 24.24 136 ASP A CA 1
ATOM 923 C C . ASP A 1 137 ? 31.361 44.475 32.867 1.00 23.78 136 ASP A C 1
ATOM 924 O O . ASP A 1 137 ? 30.733 45.315 32.179 1.00 24.70 136 ASP A O 1
ATOM 929 N N . LEU A 1 138 ? 31.129 43.162 32.824 1.00 22.52 137 LEU A N 1
ATOM 930 C CA . LEU A 1 138 ? 30.235 42.539 31.876 1.00 23.36 137 LEU A CA 1
ATOM 931 C C . LEU A 1 138 ? 29.154 41.703 32.533 1.00 24.06 137 LEU A C 1
ATOM 932 O O . LEU A 1 138 ? 29.448 40.789 33.318 1.00 23.56 137 LEU A O 1
ATOM 937 N N . VAL A 1 139 ? 27.911 41.993 32.166 1.00 23.98 138 VAL A N 1
ATOM 938 C CA . VAL A 1 139 ? 26.758 41.253 32.708 1.00 25.46 138 VAL A CA 1
ATOM 939 C C . VAL A 1 139 ? 26.077 40.500 31.526 1.00 25.51 138 VAL A C 1
ATOM 940 O O . VAL A 1 139 ? 25.621 41.146 30.584 1.00 26.39 138 VAL A O 1
ATOM 944 N N . PRO A 1 140 ? 26.046 39.144 31.540 1.00 26.54 139 PRO A N 1
ATOM 945 C CA . PRO A 1 140 ? 25.551 38.402 30.373 1.00 26.75 139 PRO A CA 1
ATOM 946 C C . PRO A 1 140 ? 24.050 38.574 30.215 1.00 29.00 139 PRO A C 1
ATOM 947 O O . PRO A 1 140 ? 23.331 38.642 31.234 1.00 30.21 139 PRO A O 1
ATOM 951 N N . LEU A 1 141 ? 23.606 38.692 28.973 1.00 29.84 140 LEU A N 1
ATOM 952 C CA . LEU A 1 141 ? 22.199 38.920 28.630 1.00 31.29 140 LEU A CA 1
ATOM 953 C C . LEU A 1 141 ? 21.618 37.720 27.893 1.00 32.13 140 LEU A C 1
ATOM 954 O O . LEU A 1 141 ? 20.417 37.389 28.025 1.00 31.95 140 LEU A O 1
ATOM 959 N N . ASN A 1 142 ? 22.458 37.082 27.088 1.00 30.92 141 ASN A N 1
ATOM 960 C CA . ASN A 1 142 ? 22.033 35.977 26.246 1.00 30.76 141 ASN A CA 1
ATOM 961 C C . ASN A 1 142 ? 23.310 35.253 25.834 1.00 29.83 141 ASN A C 1
ATOM 962 O O . ASN A 1 142 ? 24.400 35.838 25.889 1.00 27.66 141 ASN A O 1
ATOM 967 N N . ALA A 1 143 ? 23.177 34.005 25.414 1.00 29.29 142 ALA A N 1
ATOM 968 C CA . ALA A 1 143 ? 24.350 33.195 25.024 1.00 30.02 142 ALA A CA 1
ATOM 969 C C . ALA A 1 143 ? 23.925 32.106 24.084 1.00 30.80 142 ALA A C 1
ATOM 970 O O . ALA A 1 143 ? 22.783 31.629 24.169 1.00 30.73 142 ALA A O 1
ATOM 972 N N . GLY A 1 144 ? 24.818 31.705 23.183 1.00 30.97 143 GLY A N 1
ATOM 973 C CA . GLY A 1 144 ? 24.483 30.663 22.257 1.00 33.24 143 GLY A CA 1
ATOM 974 C C . GLY A 1 144 ? 25.677 29.850 21.864 1.00 34.13 143 GLY A C 1
ATOM 975 O O . GLY A 1 144 ? 26.802 30.272 22.059 1.00 32.86 143 GLY A O 1
ATOM 976 N N . PHE A 1 145 ? 25.400 28.702 21.257 1.00 35.94 144 PHE A N 1
ATOM 977 C CA . PHE A 1 145 ? 26.387 27.741 20.834 1.00 38.74 144 PHE A CA 1
ATOM 978 C C . PHE A 1 145 ? 26.121 27.431 19.371 1.00 40.40 144 PHE A C 1
ATOM 979 O O . PHE A 1 145 ? 24.959 27.392 18.939 1.00 41.11 144 PHE A O 1
ATOM 987 N N . ASN A 1 146 ? 27.175 27.238 18.592 1.00 41.10 145 ASN A N 1
ATOM 988 C CA . ASN A 1 146 ? 27.002 26.872 17.193 1.00 42.60 145 ASN A CA 1
ATOM 989 C C . ASN A 1 146 ? 27.652 25.527 16.943 1.00 43.98 145 ASN A C 1
ATOM 990 O O . ASN A 1 146 ? 28.777 25.441 16.450 1.00 43.81 145 ASN A O 1
ATOM 995 N N . GLU A 1 147 ? 26.927 24.476 17.320 1.00 46.23 146 GLU A N 1
ATOM 996 C CA . GLU A 1 147 ? 27.298 23.087 17.032 1.00 47.88 146 GLU A CA 1
ATOM 997 C C . GLU A 1 147 ? 27.859 22.897 15.626 1.00 48.07 146 GLU A C 1
ATOM 998 O O . GLU A 1 147 ? 28.877 22.244 15.448 1.00 48.97 146 GLU A O 1
ATOM 1004 N N . ARG A 1 148 ? 27.214 23.509 14.642 1.00 48.71 147 ARG A N 1
ATOM 1005 C CA . ARG A 1 148 ? 27.614 23.415 13.237 1.00 49.13 147 ARG A CA 1
ATOM 1006 C C . ARG A 1 148 ? 29.052 23.903 12.966 1.00 48.01 147 ARG A C 1
ATOM 1007 O O . ARG A 1 148 ? 29.651 23.523 11.965 1.00 48.50 147 ARG A O 1
ATOM 1015 N N . ASN A 1 149 ? 29.600 24.724 13.863 1.00 46.49 148 ASN A N 1
ATOM 1016 C CA . ASN A 1 149 ? 30.927 25.315 13.678 1.00 44.84 148 ASN A CA 1
ATOM 1017 C C . ASN A 1 149 ? 32.079 24.574 14.367 1.00 45.30 148 ASN A C 1
ATOM 1018 O O . ASN A 1 149 ? 33.248 24.950 14.206 1.00 43.94 148 ASN A O 1
ATOM 1023 N N . ILE A 1 150 ? 31.737 23.560 15.155 1.00 45.85 149 ILE A N 1
ATOM 1024 C CA . ILE A 1 150 ? 32.726 22.650 15.725 1.00 47.23 149 ILE A CA 1
ATOM 1025 C C . ILE A 1 150 ? 32.755 21.447 14.805 1.00 47.03 149 ILE A C 1
ATOM 1026 O O . ILE A 1 150 ? 31.805 20.680 14.771 1.00 48.27 149 ILE A O 1
ATOM 1031 N N . LYS A 1 151 ? 33.815 21.291 14.030 1.00 46.84 150 LYS A N 1
ATOM 1032 C CA . LYS A 1 151 ? 33.884 20.128 13.142 1.00 46.25 150 LYS A CA 1
ATOM 1033 C C . LYS A 1 151 ? 35.069 19.204 13.469 1.00 45.14 150 LYS A C 1
ATOM 1034 O O . LYS A 1 151 ? 35.055 18.016 13.111 1.00 45.41 150 LYS A O 1
ATOM 1040 N N . GLU A 1 152 ? 36.073 19.754 14.161 1.00 42.07 151 GLU A N 1
ATOM 1041 C CA . GLU A 1 152 ? 37.247 18.996 14.605 1.00 39.61 151 GLU A CA 1
ATOM 1042 C C . GLU A 1 152 ? 37.445 19.234 16.119 1.00 36.08 151 GLU A C 1
ATOM 1043 O O . GLU A 1 152 ? 36.838 20.150 16.692 1.00 34.56 151 GLU A O 1
ATOM 1049 N N . LEU A 1 153 ? 38.239 18.383 16.780 1.00 31.68 152 LEU A N 1
ATOM 1050 C CA . LEU A 1 153 ? 38.554 18.594 18.201 1.00 29.36 152 LEU A CA 1
ATOM 1051 C C . LEU A 1 153 ? 39.63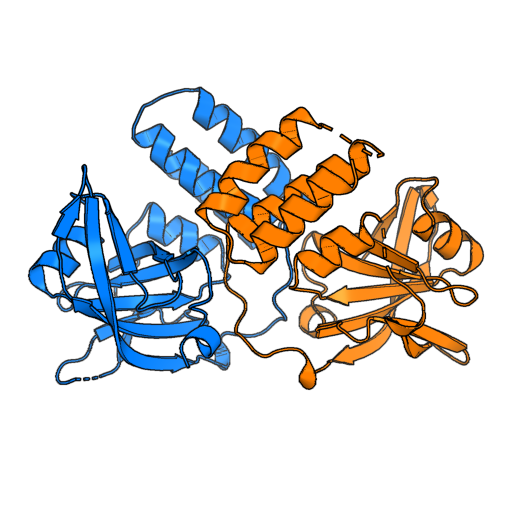1 19.665 18.308 1.00 27.62 152 LEU A C 1
ATOM 1052 O O . LEU A 1 153 ? 40.655 19.514 17.686 1.00 27.19 152 LEU A O 1
ATOM 1057 N N . PRO A 1 154 ? 39.435 20.718 19.129 1.00 26.66 153 PRO A N 1
ATOM 1058 C CA . PRO A 1 154 ? 40.514 21.683 19.350 1.00 25.66 153 PRO A CA 1
ATOM 1059 C C . PRO A 1 154 ? 41.722 20.995 19.978 1.00 24.86 153 PRO A C 1
ATOM 1060 O O . PRO A 1 154 ? 41.539 20.094 20.805 1.00 23.95 153 PRO A O 1
ATOM 1064 N N . VAL A 1 155 ? 42.919 21.402 19.584 1.00 23.75 154 VAL A N 1
ATOM 1065 C CA . VAL A 1 155 ? 44.150 20.830 20.167 1.00 23.00 154 VAL A CA 1
ATOM 1066 C C . VAL A 1 155 ? 45.189 21.939 20.205 1.00 23.52 154 VAL A C 1
ATOM 1067 O O . VAL A 1 155 ? 45.206 22.775 19.253 1.00 22.82 154 VAL A O 1
ATOM 1071 N N . PRO A 1 156 ? 46.065 21.969 21.250 1.00 21.26 155 PRO A N 1
ATOM 1072 C CA . PRO A 1 156 ? 47.122 22.997 21.226 1.00 21.79 155 PRO A CA 1
ATOM 1073 C C . PRO A 1 156 ? 47.989 22.919 19.954 1.00 21.04 155 PRO A C 1
ATOM 1074 O O . PRO A 1 156 ? 48.408 21.813 19.478 1.00 20.76 155 PRO A O 1
ATOM 1078 N N . ASN A 1 157 ? 48.192 24.092 19.359 1.00 21.12 156 ASN A N 1
ATOM 1079 C CA . ASN A 1 157 ? 48.983 24.191 18.138 1.00 20.00 156 ASN A CA 1
ATOM 1080 C C . ASN A 1 157 ? 49.822 25.467 18.237 1.00 20.20 156 ASN A C 1
ATOM 1081 O O . ASN A 1 157 ? 49.275 26.592 18.334 1.00 19.21 156 ASN A O 1
ATOM 1086 N N . ARG A 1 158 ? 51.142 25.294 18.250 1.00 18.53 157 ARG A N 1
ATOM 1087 C CA . ARG A 1 158 ? 52.047 26.408 18.432 1.00 19.08 157 ARG A CA 1
ATOM 1088 C C . ARG A 1 158 ? 52.020 27.368 17.232 1.00 18.60 157 ARG A C 1
ATOM 1089 O O . ARG A 1 158 ? 52.431 28.500 17.383 1.00 19.45 157 ARG A O 1
ATOM 1097 N N . GLY A 1 159 ? 51.590 26.876 16.070 1.00 19.16 158 GLY A N 1
ATOM 1098 C CA . GLY A 1 159 ? 51.425 27.695 14.853 1.00 19.99 158 GLY A CA 1
ATOM 1099 C C . GLY A 1 159 ? 50.271 28.669 15.012 1.00 20.60 158 GLY A C 1
ATOM 1100 O O . GLY A 1 159 ? 50.410 29.883 14.739 1.00 21.92 158 GLY A O 1
ATOM 1101 N N . PHE A 1 160 ? 49.135 28.161 15.482 1.00 21.00 159 PHE A N 1
ATOM 1102 C CA . PHE A 1 160 ? 48.000 29.032 15.802 1.00 20.68 159 PHE A CA 1
ATOM 1103 C C . PHE A 1 160 ? 48.399 30.047 16.870 1.00 19.67 159 PHE A C 1
ATOM 1104 O O . PHE A 1 160 ? 48.158 31.251 16.742 1.00 18.73 159 PHE A O 1
ATOM 1112 N N . ASN A 1 161 ? 49.079 29.561 17.917 1.00 19.52 160 ASN A N 1
ATOM 1113 C CA . ASN A 1 161 ? 49.516 30.441 18.991 1.00 19.41 160 ASN A CA 1
ATOM 1114 C C . ASN A 1 161 ? 50.470 31.522 18.482 1.00 19.91 160 ASN A C 1
ATOM 1115 O O . ASN A 1 161 ? 50.438 32.658 18.948 1.00 19.39 160 ASN A O 1
ATOM 1120 N N . ALA A 1 162 ? 51.311 31.165 17.505 1.00 19.24 161 ALA A N 1
ATOM 1121 C CA . ALA A 1 162 ? 52.258 32.113 16.906 1.00 20.11 161 ALA A CA 1
ATOM 1122 C C . ALA A 1 162 ? 51.565 33.196 16.115 1.00 20.70 161 ALA A C 1
ATOM 1123 O O . ALA A 1 162 ? 52.011 34.376 16.124 1.00 20.87 161 ALA A O 1
ATOM 1125 N N . VAL A 1 163 ? 50.471 32.828 15.466 1.00 19.50 162 VAL A N 1
ATOM 1126 C CA . VAL A 1 163 ? 49.634 33.809 14.748 1.00 21.13 162 VAL A CA 1
ATOM 1127 C C . VAL A 1 163 ? 49.049 34.830 15.723 1.00 20.81 162 VAL A C 1
ATOM 1128 O O . VAL A 1 163 ? 49.113 36.026 15.453 1.00 20.67 162 VAL A O 1
ATOM 1132 N N . LEU A 1 164 ? 48.547 34.364 16.873 1.00 20.04 163 LEU A N 1
ATOM 1133 C CA . LEU A 1 164 ? 48.010 35.232 17.914 1.00 21.45 163 LEU A CA 1
ATOM 1134 C C . LEU A 1 164 ? 49.081 36.240 18.382 1.00 21.80 163 LEU A C 1
ATOM 1135 O O . LEU A 1 164 ? 48.819 37.451 18.502 1.00 21.32 163 LEU A O 1
ATOM 1140 N N . GLU A 1 165 ? 50.274 35.734 18.705 1.00 21.29 164 GLU A N 1
ATOM 1141 C CA . GLU A 1 165 ? 51.361 36.590 19.144 1.00 21.15 164 GLU A CA 1
ATOM 1142 C C . GLU A 1 165 ? 51.745 37.565 18.049 1.00 21.25 164 GLU A C 1
ATOM 1143 O O . GLU A 1 165 ? 51.893 38.779 18.329 1.00 22.98 164 GLU A O 1
ATOM 1149 N N . ALA A 1 166 ? 51.874 37.077 16.821 1.00 20.85 165 ALA A N 1
ATOM 1150 C CA . ALA A 1 166 ? 52.279 37.942 15.688 1.00 22.30 165 ALA A CA 1
ATOM 1151 C C . ALA A 1 166 ? 51.305 39.092 15.495 1.00 23.89 165 ALA A C 1
ATOM 1152 O O . ALA A 1 166 ? 51.719 40.211 15.133 1.00 24.31 165 ALA A O 1
ATOM 1154 N N . THR A 1 167 ? 50.013 38.835 15.688 1.00 24.01 166 THR A N 1
ATOM 1155 C CA . THR A 1 167 ? 48.993 39.892 15.564 1.00 24.65 166 THR A CA 1
ATOM 1156 C C . THR A 1 167 ? 49.197 40.952 16.661 1.00 25.44 166 THR A C 1
ATOM 1157 O O . THR A 1 167 ? 49.142 42.143 16.383 1.00 24.83 166 THR A O 1
ATOM 1161 N N . VAL A 1 168 ? 49.533 40.532 17.879 1.00 24.49 167 VAL A N 1
ATOM 1162 C CA . VAL A 1 168 ? 49.817 41.494 18.951 1.00 25.48 167 VAL A CA 1
ATOM 1163 C C . VAL A 1 168 ? 51.025 42.355 18.550 1.00 26.67 167 VAL A C 1
ATOM 1164 O O . VAL A 1 168 ? 50.955 43.612 18.518 1.00 27.81 167 VAL A O 1
ATOM 1168 N N . HIS A 1 169 ? 52.119 41.710 18.187 1.00 27.36 168 HIS A N 1
ATOM 1169 C CA . HIS A 1 169 ? 53.329 42.457 17.808 1.00 28.51 168 HIS A CA 1
ATOM 1170 C C . HIS A 1 169 ? 53.155 43.340 16.571 1.00 29.67 168 HIS A C 1
ATOM 1171 O O . HIS A 1 169 ? 53.689 44.454 16.523 1.00 28.26 168 HIS A O 1
ATOM 1178 N N . ALA A 1 170 ? 52.406 42.866 15.582 1.00 28.74 169 ALA A N 1
ATOM 1179 C CA . ALA A 1 170 ? 52.087 43.691 14.441 1.00 30.03 169 ALA A CA 1
ATOM 1180 C C . ALA A 1 170 ? 51.345 44.972 14.823 1.00 30.82 169 ALA A C 1
ATOM 1181 O O . ALA A 1 170 ? 51.623 46.025 14.249 1.00 31.86 169 ALA A O 1
ATOM 1183 N N . THR A 1 171 ? 50.401 44.908 15.763 1.00 32.07 170 THR A N 1
ATOM 1184 C CA . THR A 1 171 ? 49.716 46.128 16.199 1.00 33.28 170 THR A CA 1
ATOM 1185 C C . THR A 1 171 ? 50.668 47.076 16.926 1.00 34.16 170 THR A C 1
ATOM 1186 O O . THR A 1 171 ? 50.540 48.316 16.836 1.00 33.81 170 THR A O 1
ATOM 1190 N N . ARG A 1 172 ? 51.617 46.492 17.649 1.00 34.14 171 ARG A N 1
ATOM 1191 C CA . ARG A 1 172 ? 52.639 47.268 18.338 1.00 35.49 171 ARG A CA 1
ATOM 1192 C C . ARG A 1 172 ? 53.634 47.904 17.386 1.00 37.02 171 ARG A C 1
ATOM 1193 O O . ARG A 1 172 ? 54.081 49.039 17.635 1.00 36.79 171 ARG A O 1
ATOM 1201 N N . TYR A 1 173 ? 53.953 47.204 16.300 1.00 37.65 172 TYR A N 1
ATOM 1202 C CA . TYR A 1 173 ? 54.767 47.765 15.246 1.00 40.42 172 TYR A CA 1
ATOM 1203 C C . TYR A 1 173 ? 54.112 48.971 14.585 1.00 41.51 172 TYR A C 1
ATOM 1204 O O . TYR A 1 173 ? 54.797 49.911 14.163 1.00 41.90 172 TYR A O 1
ATOM 1213 N N . GLN A 1 174 ? 52.793 48.922 14.461 1.00 42.74 173 GLN A N 1
ATOM 1214 C CA . GLN A 1 174 ? 52.021 50.055 13.967 1.00 44.27 173 GLN A CA 1
ATOM 1215 C C . GLN A 1 174 ? 52.027 51.186 14.996 1.00 45.40 173 GLN A C 1
ATOM 1216 O O . GLN A 1 174 ? 51.987 52.361 14.609 1.00 46.28 173 GLN A O 1
ATOM 1222 N N . LEU A 1 175 ? 52.084 50.836 16.289 1.00 46.57 174 LEU A N 1
ATOM 1223 C CA . LEU A 1 175 ? 52.090 51.828 17.381 1.00 47.24 174 LEU A CA 1
ATOM 1224 C C . LEU A 1 175 ? 53.287 52.768 17.168 1.00 48.01 174 LEU A C 1
ATOM 1225 O O . LEU A 1 175 ? 53.097 53.984 17.282 1.00 48.46 174 LEU A O 1
ATOM 1230 N N . THR A 1 176 ? 54.522 52.289 16.961 1.00 48.15 175 THR A N 1
ATOM 1231 C CA . THR A 1 176 ? 55.675 52.456 17.884 1.00 48.41 175 THR A CA 1
ATOM 1232 C C . THR A 1 176 ? 56.769 52.509 16.820 1.00 48.88 175 THR A C 1
ATOM 1233 O O . THR A 1 176 ? 57.794 53.176 16.981 1.00 49.41 175 THR A O 1
ATOM 1237 N N . GLY A 1 177 ? 56.519 51.805 15.716 1.00 49.04 176 GLY A N 1
ATOM 1238 C CA . GLY A 1 177 ? 57.445 51.740 14.586 1.00 49.69 176 GLY A CA 1
ATOM 1239 C C . GLY A 1 177 ? 58.712 50.923 14.808 1.00 50.35 176 GLY A C 1
ATOM 1240 O O . GLY A 1 177 ? 59.522 50.787 13.889 1.00 50.44 176 GLY A O 1
ATOM 1241 N N . GLU A 1 178 ? 58.889 50.366 16.007 1.00 50.52 177 GLU A N 1
ATOM 1242 C CA . GLU A 1 178 ? 60.155 49.700 16.368 1.00 51.46 177 GLU A CA 1
ATOM 1243 C C . GLU A 1 178 ? 60.440 48.401 15.599 1.00 51.91 177 GLU A C 1
ATOM 1244 O O . GLU A 1 178 ? 59.557 47.579 15.413 1.00 51.38 177 GLU A O 1
ATOM 1250 N N . GLU A 1 179 ? 61.694 48.217 15.186 1.00 52.60 178 GLU A N 1
ATOM 1251 C CA . GLU A 1 179 ? 62.101 47.050 14.392 1.00 53.12 178 GLU A CA 1
ATOM 1252 C C . GLU A 1 179 ? 62.155 45.771 15.220 1.00 51.95 178 GLU A C 1
ATOM 1253 O O . GLU A 1 179 ? 62.084 44.665 14.673 1.00 51.79 178 GLU A O 1
ATOM 1259 N N . LYS A 1 180 ? 62.297 45.942 16.532 1.00 50.38 179 LYS A N 1
ATOM 1260 C CA . LYS A 1 180 ? 62.170 44.874 17.521 1.00 49.32 179 LYS A CA 1
ATOM 1261 C C . LYS A 1 180 ? 60.971 43.966 17.219 1.00 47.89 179 LYS A C 1
ATOM 1262 O O . LYS A 1 180 ? 61.021 42.757 17.428 1.00 47.93 179 LYS A O 1
ATOM 1268 N N . TYR A 1 181 ? 59.901 44.582 16.730 1.00 45.60 180 TYR A N 1
ATOM 1269 C CA . TYR A 1 181 ? 58.630 43.904 16.495 1.00 43.97 180 TYR A CA 1
ATOM 1270 C C . TYR A 1 181 ? 58.599 43.103 15.178 1.00 44.04 180 TYR A C 1
ATOM 1271 O O . TYR A 1 181 ? 58.020 42.017 15.137 1.00 43.21 180 TYR A O 1
ATOM 1280 N N . LEU A 1 182 ? 59.235 43.625 14.125 1.00 43.95 181 LEU A N 1
ATOM 1281 C CA . LEU A 1 182 ? 59.312 42.925 12.843 1.00 44.61 181 LEU A CA 1
ATOM 1282 C C . LEU A 1 182 ? 60.130 41.665 12.971 1.00 44.74 181 LEU A C 1
ATOM 1283 O O . LEU A 1 182 ? 59.846 40.681 12.306 1.00 44.34 181 LEU A O 1
ATOM 1288 N N . GLU A 1 183 ? 61.151 41.724 13.826 1.00 45.38 182 GLU A N 1
ATOM 1289 C CA . GLU A 1 183 ? 62.006 40.596 14.154 1.00 45.76 182 GLU A CA 1
ATOM 1290 C C . GLU A 1 183 ? 61.232 39.509 14.921 1.00 44.18 182 GLU A C 1
ATOM 1291 O O . GLU A 1 183 ? 61.438 38.304 14.701 1.00 44.00 182 GLU A O 1
ATOM 1297 N N . LEU A 1 184 ? 60.375 39.932 15.847 1.00 42.00 183 LEU A N 1
ATOM 1298 C CA . LEU A 1 184 ? 59.480 39.010 16.527 1.00 40.32 183 LEU A CA 1
ATOM 1299 C C . LEU A 1 184 ? 58.450 38.396 15.576 1.00 38.48 183 LEU A C 1
ATOM 1300 O O . LEU A 1 184 ? 58.163 37.211 15.665 1.00 37.54 183 LEU A O 1
ATOM 1305 N N . ILE A 1 185 ? 57.917 39.191 14.657 1.00 36.86 184 ILE A N 1
ATOM 1306 C CA . ILE A 1 185 ? 56.939 38.684 13.694 1.00 35.90 184 ILE A CA 1
ATOM 1307 C C . ILE A 1 185 ? 57.584 37.625 12.802 1.00 36.74 184 ILE A C 1
ATOM 1308 O O . ILE A 1 185 ? 56.961 36.627 12.481 1.00 36.57 184 ILE A O 1
ATOM 1313 N N . ARG A 1 186 ? 58.850 37.826 12.435 1.00 36.96 185 ARG A N 1
ATOM 1314 C CA . ARG A 1 186 ? 59.545 36.834 11.601 1.00 37.37 185 ARG A CA 1
ATOM 1315 C C . ARG A 1 186 ? 59.729 35.502 12.320 1.00 35.99 185 ARG A C 1
ATOM 1316 O O . ARG A 1 186 ? 59.577 34.443 11.706 1.00 36.54 185 ARG A O 1
ATOM 1324 N N . HIS A 1 187 ? 60.056 35.554 13.611 1.00 34.90 186 HIS A N 1
ATOM 1325 C CA . HIS A 1 187 ? 60.174 34.363 14.445 1.00 33.47 186 HIS A CA 1
ATOM 1326 C C . HIS A 1 187 ? 58.823 33.671 14.540 1.00 31.96 186 HIS A C 1
ATOM 1327 O O . HIS A 1 187 ? 58.731 32.450 14.402 1.00 30.94 186 HIS A O 1
ATOM 1334 N N . TYR A 1 188 ? 57.752 34.433 14.749 1.00 28.84 187 TYR A N 1
ATOM 1335 C CA . TYR A 1 188 ? 56.448 33.757 14.784 1.00 27.62 187 TYR A CA 1
ATOM 1336 C C . TYR A 1 188 ? 56.013 33.201 13.415 1.00 27.24 187 TYR A C 1
ATOM 1337 O O . TYR A 1 188 ? 55.381 32.152 13.347 1.00 25.64 187 TYR A O 1
ATOM 1346 N N . GLU A 1 189 ? 56.364 33.894 12.339 1.00 27.38 188 GLU A N 1
ATOM 1347 C CA . GLU A 1 189 ? 56.107 33.365 10.999 1.00 28.47 188 GLU A CA 1
ATOM 1348 C C . GLU A 1 189 ? 56.776 31.997 10.864 1.00 28.68 188 GLU A C 1
ATOM 1349 O O . GLU A 1 189 ? 56.192 31.075 10.293 1.00 28.18 188 GLU A O 1
ATOM 1355 N N . SER A 1 190 ? 57.988 31.869 11.390 1.00 29.80 189 SER A N 1
ATOM 1356 C CA . SER A 1 190 ? 58.714 30.593 11.351 1.00 30.80 189 SER A CA 1
ATOM 1357 C C . SER A 1 190 ? 57.974 29.460 12.036 1.00 29.45 189 SER A C 1
ATOM 1358 O O . SER A 1 190 ? 57.931 28.356 11.517 1.00 27.59 189 SER A O 1
ATOM 1361 N N . LEU A 1 191 ? 57.376 29.725 13.201 1.00 29.17 190 LEU A N 1
ATOM 1362 C CA . LEU A 1 191 ? 56.594 28.708 13.896 1.00 28.21 190 LEU A CA 1
ATOM 1363 C C . LEU A 1 191 ? 55.283 28.399 13.219 1.00 28.01 190 LEU A C 1
ATOM 1364 O O . LEU A 1 191 ? 54.797 27.256 13.248 1.00 27.81 190 LEU A O 1
ATOM 1369 N N . ALA A 1 192 ? 54.675 29.415 12.614 1.00 26.51 191 ALA A N 1
ATOM 1370 C CA . ALA A 1 192 ? 53.431 29.196 11.927 1.00 26.98 191 ALA A CA 1
ATOM 1371 C C . ALA A 1 192 ? 53.651 28.268 10.735 1.00 27.68 191 ALA A C 1
ATOM 1372 O O . ALA A 1 192 ? 52.801 27.432 10.419 1.00 27.27 191 ALA A O 1
ATOM 1374 N N . SER A 1 193 ? 54.784 28.476 10.061 1.00 28.16 192 SER A N 1
ATOM 1375 C CA . SER A 1 193 ? 55.164 27.653 8.930 1.00 30.60 192 SER A CA 1
ATOM 1376 C C . SER A 1 193 ? 55.481 26.207 9.324 1.00 30.01 192 SER A C 1
ATOM 1377 O O . SER A 1 193 ? 55.145 25.285 8.574 1.00 30.48 192 SER A O 1
ATOM 1380 N N . LYS A 1 194 ? 56.164 26.027 10.462 1.00 28.49 193 LYS A N 1
ATOM 1381 C CA . LYS A 1 194 ? 56.551 24.693 10.926 1.00 28.73 193 LYS A CA 1
ATOM 1382 C C . LYS A 1 194 ? 55.378 23.971 11.531 1.00 28.06 193 LYS A C 1
ATOM 1383 O O . LYS A 1 194 ? 55.132 22.802 11.213 1.00 27.59 193 LYS A O 1
ATOM 1389 N N . CYS A 1 195 ? 54.632 24.670 12.387 1.00 25.78 194 CYS A N 1
ATOM 1390 C CA . CYS A 1 195 ? 53.591 24.016 13.225 1.00 25.21 194 CYS A CA 1
ATOM 1391 C C . CYS A 1 195 ? 52.170 24.206 12.738 1.00 24.82 194 CYS A C 1
ATOM 1392 O O . CYS A 1 195 ? 51.285 23.402 13.040 1.00 24.41 194 CYS A O 1
ATOM 1395 N N . GLY A 1 196 ? 51.910 25.276 11.972 1.00 23.76 195 GLY A N 1
ATOM 1396 C CA . GLY A 1 196 ? 50.526 25.526 11.574 1.00 24.69 195 GLY A CA 1
ATOM 1397 C C . GLY A 1 196 ? 50.123 24.677 10.395 1.00 25.07 195 GLY A C 1
ATOM 1398 O O . GLY A 1 196 ? 50.972 24.021 9.794 1.00 26.30 195 GLY A O 1
ATOM 1399 N N . GLY A 1 197 ? 48.841 24.675 10.108 1.00 26.81 196 GLY A N 1
ATOM 1400 C CA . GLY A 1 197 ? 48.283 24.205 8.847 1.00 27.92 196 GLY A CA 1
ATOM 1401 C C . GLY A 1 197 ? 48.159 25.319 7.842 1.00 29.39 196 GLY A C 1
ATOM 1402 O O . GLY A 1 197 ? 48.713 26.428 8.044 1.00 28.03 196 GLY A O 1
ATOM 1403 N N . ASP A 1 198 ? 47.427 25.027 6.760 1.00 30.38 197 ASP A N 1
ATOM 1404 C CA . ASP A 1 198 ? 47.111 26.026 5.723 1.00 31.68 197 ASP A CA 1
ATOM 1405 C C . ASP A 1 198 ? 46.493 27.321 6.264 1.00 31.17 197 ASP A C 1
ATOM 1406 O O . ASP A 1 198 ? 46.848 28.408 5.803 1.00 31.64 197 ASP A O 1
ATOM 1411 N N . ALA A 1 199 ? 45.556 27.219 7.211 1.00 30.35 198 ALA A N 1
ATOM 1412 C CA . ALA A 1 199 ? 44.891 28.414 7.740 1.00 29.11 198 ALA A CA 1
ATOM 1413 C C . ALA A 1 199 ? 45.874 29.363 8.432 1.00 29.34 198 ALA A C 1
ATOM 1414 O O . ALA A 1 199 ? 45.836 30.583 8.202 1.00 27.93 198 ALA A O 1
ATOM 1416 N N . GLU A 1 200 ? 46.764 28.810 9.267 1.00 28.67 199 GLU A N 1
ATOM 1417 C CA . GLU A 1 200 ? 47.814 29.628 9.879 1.00 29.26 199 GLU A CA 1
ATOM 1418 C C . GLU A 1 200 ? 48.754 30.284 8.882 1.00 30.38 199 GLU A C 1
ATOM 1419 O O . GLU A 1 200 ? 49.159 31.449 9.038 1.00 28.27 199 GLU A O 1
ATOM 1425 N N . LYS A 1 201 ? 49.124 29.527 7.854 1.00 30.25 200 LYS A N 1
ATOM 1426 C CA . LYS A 1 201 ? 50.051 30.063 6.874 1.00 32.02 200 LYS A CA 1
ATOM 1427 C C . LYS A 1 201 ? 49.392 31.197 6.084 1.00 30.10 200 LYS A C 1
ATOM 1428 O O . LYS A 1 201 ? 50.042 32.209 5.838 1.00 31.52 200 LYS A O 1
ATOM 1434 N N . LYS A 1 202 ? 48.106 31.054 5.775 1.00 29.39 201 LYS A N 1
ATOM 1435 C CA . LYS A 1 202 ? 47.295 32.129 5.170 1.00 30.58 201 LYS A CA 1
ATOM 1436 C C . LYS A 1 202 ? 47.156 33.350 6.093 1.00 28.80 201 LYS A C 1
ATOM 1437 O O . LYS A 1 202 ? 47.252 34.499 5.642 1.00 27.73 201 LYS A O 1
ATOM 1443 N N . ALA A 1 203 ? 46.949 33.095 7.394 1.00 26.68 202 ALA A N 1
ATOM 1444 C CA . ALA A 1 203 ? 46.853 34.169 8.392 1.00 26.69 202 ALA A CA 1
ATOM 1445 C C . ALA A 1 203 ? 48.115 35.014 8.474 1.00 26.41 202 ALA A C 1
ATOM 1446 O O . ALA A 1 203 ? 48.045 36.237 8.482 1.00 25.52 202 ALA A O 1
ATOM 14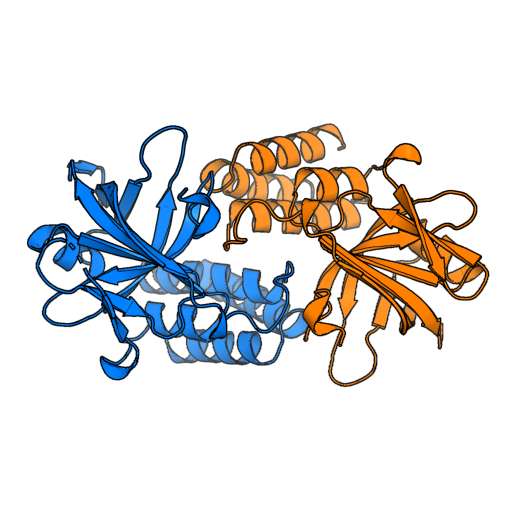48 N N . MET A 1 204 ? 49.275 34.360 8.490 1.00 27.72 203 MET A N 1
ATOM 1449 C CA . MET A 1 204 ? 50.541 35.077 8.501 1.00 29.42 203 MET A CA 1
ATOM 1450 C C . MET A 1 204 ? 50.698 35.945 7.271 1.00 30.49 203 MET A C 1
ATOM 1451 O O . MET A 1 204 ? 51.150 37.079 7.376 1.00 31.57 203 MET A O 1
ATOM 1456 N N . LYS A 1 205 ? 50.316 35.432 6.109 1.00 31.40 204 LYS A N 1
ATOM 1457 C CA . LYS A 1 205 ? 50.370 36.216 4.870 1.00 33.45 204 LYS A CA 1
ATOM 1458 C C . LYS A 1 205 ? 49.521 37.485 4.997 1.00 32.64 204 LYS A C 1
ATOM 1459 O O . LYS A 1 205 ? 49.931 38.572 4.562 1.00 32.46 204 LYS A O 1
ATOM 1465 N N . LEU A 1 206 ? 48.350 37.364 5.626 1.00 31.28 205 LEU A N 1
ATOM 1466 C CA . LEU A 1 206 ? 47.513 38.532 5.858 1.00 31.38 205 LEU A CA 1
ATOM 1467 C C . LEU A 1 206 ? 48.142 39.573 6.771 1.00 31.34 205 LEU A C 1
ATOM 1468 O O . LEU A 1 206 ? 47.924 40.788 6.577 1.00 31.37 205 LEU A O 1
ATOM 1473 N N . ILE A 1 207 ? 48.888 39.126 7.784 1.00 30.77 206 ILE A N 1
ATOM 1474 C CA . ILE A 1 207 ? 49.615 40.052 8.673 1.00 31.04 206 ILE A CA 1
ATOM 1475 C C . ILE A 1 207 ? 50.656 40.878 7.900 1.00 33.83 206 ILE A C 1
ATOM 1476 O O . ILE A 1 207 ? 50.751 42.109 8.087 1.00 33.03 206 ILE A O 1
ATOM 1481 N N . TYR A 1 208 ? 51.417 40.178 7.058 1.00 35.58 207 TYR A N 1
ATOM 1482 C CA . TYR A 1 208 ? 52.434 40.771 6.188 1.00 38.83 207 TYR A CA 1
ATOM 1483 C C . TYR A 1 208 ? 51.835 41.808 5.231 1.00 40.20 207 TYR A C 1
ATOM 1484 O O . TYR A 1 208 ? 52.295 42.963 5.207 1.00 40.28 207 TYR A O 1
ATOM 1493 N N . GLU A 1 209 ? 50.806 41.399 4.474 1.00 41.18 208 GLU A N 1
ATOM 1494 C CA . GLU A 1 209 ? 50.027 42.315 3.624 1.00 42.61 208 GLU A CA 1
ATOM 1495 C C . GLU A 1 209 ? 49.514 43.543 4.386 1.00 42.82 208 GLU A C 1
ATOM 1496 O O . GLU A 1 209 ? 49.576 44.656 3.869 1.00 42.92 208 GLU A O 1
ATOM 1502 N N . ALA A 1 210 ? 49.008 43.350 5.603 1.00 42.33 209 ALA A N 1
ATOM 1503 C CA . ALA A 1 210 ? 48.516 44.463 6.415 1.00 42.45 209 ALA A CA 1
ATOM 1504 C C . ALA A 1 210 ? 49.635 45.434 6.781 1.00 43.01 209 ALA A C 1
ATOM 1505 O O . ALA A 1 210 ? 49.391 46.636 6.946 1.00 42.91 209 ALA A O 1
ATOM 1507 N N . LEU A 1 211 ? 50.856 44.925 6.918 1.00 43.05 210 LEU A N 1
ATOM 1508 C CA . LEU A 1 211 ? 51.980 45.790 7.291 1.00 44.16 210 LEU A CA 1
ATOM 1509 C C . LEU A 1 211 ? 52.731 46.347 6.074 1.00 44.84 210 LEU A C 1
ATOM 1510 O O . LEU A 1 211 ? 53.805 46.949 6.226 1.00 45.33 210 LEU A O 1
ATOM 1515 N N . ASP B 1 20 ? 38.570 8.727 11.969 1.00 40.83 19 ASP B N 1
ATOM 1516 C CA . ASP B 1 20 ? 38.743 10.153 11.539 1.00 40.78 19 ASP B CA 1
ATOM 1517 C C . ASP B 1 20 ? 39.551 10.910 12.593 1.00 39.06 19 ASP B C 1
ATOM 1518 O O . ASP B 1 20 ? 39.012 11.347 13.622 1.00 38.86 19 ASP B O 1
ATOM 1523 N N . LEU B 1 21 ? 40.840 11.070 12.317 1.00 36.98 20 LEU B N 1
ATOM 1524 C CA . LEU B 1 21 ? 41.783 11.527 13.333 1.00 34.64 20 LEU B CA 1
ATOM 1525 C C . LEU B 1 21 ? 41.439 12.934 13.838 1.00 34.05 20 LEU B C 1
ATOM 1526 O O . LEU B 1 21 ? 41.597 13.212 15.022 1.00 31.67 20 LEU B O 1
ATOM 1531 N N . SER B 1 22 ? 40.932 13.793 12.944 1.00 32.95 21 SER B N 1
ATOM 1532 C CA . SER B 1 22 ? 40.468 15.149 13.320 1.00 33.73 21 SER B CA 1
ATOM 1533 C C . SER B 1 22 ? 39.569 15.193 14.549 1.00 32.45 21 SER B C 1
ATOM 1534 O O . SER B 1 22 ? 39.638 16.117 15.351 1.00 32.07 21 SER B O 1
ATOM 1537 N N . SER B 1 23 ? 38.712 14.193 14.700 1.00 32.29 22 SER B N 1
ATOM 1538 C CA . SER B 1 23 ? 37.804 14.133 15.857 1.00 31.83 22 SER B CA 1
ATOM 1539 C C . SER B 1 23 ? 38.492 13.824 17.173 1.00 30.83 22 SER B C 1
ATOM 1540 O O . SER B 1 23 ? 37.863 13.943 18.249 1.00 30.59 22 SER B O 1
ATOM 1543 N N . PHE B 1 24 ? 39.742 13.349 17.079 1.00 29.89 23 PHE B N 1
ATOM 1544 C CA . PHE B 1 24 ? 40.511 12.946 18.259 1.00 28.37 23 PHE B CA 1
ATOM 1545 C C . PHE B 1 24 ? 41.671 13.909 18.458 1.00 27.82 23 PHE B C 1
ATOM 1546 O O . PHE B 1 24 ? 42.590 13.621 19.229 1.00 26.11 23 PHE B O 1
ATOM 1554 N N . GLY B 1 25 ? 41.628 15.058 17.765 1.00 27.90 24 GLY B N 1
ATOM 1555 C CA . GLY B 1 25 ? 42.635 16.112 17.997 1.00 26.53 24 GLY B CA 1
ATOM 1556 C C . GLY B 1 25 ? 43.909 15.977 17.179 1.00 27.92 24 GLY B C 1
ATOM 1557 O O . GLY B 1 25 ? 44.889 16.719 17.408 1.00 26.72 24 GLY B O 1
ATOM 1558 N N . ILE B 1 26 ? 43.931 15.038 16.229 1.00 26.75 25 ILE B N 1
ATOM 1559 C CA . ILE B 1 26 ? 45.119 14.861 15.388 1.00 29.21 25 ILE B CA 1
ATOM 1560 C C . ILE B 1 26 ? 44.866 15.569 14.076 1.00 30.06 25 ILE B C 1
ATOM 1561 O O . ILE B 1 26 ? 44.202 15.046 13.186 1.00 29.67 25 ILE B O 1
ATOM 1566 N N . ARG B 1 27 ? 45.403 16.775 13.981 1.00 30.85 26 ARG B N 1
ATOM 1567 C CA . ARG B 1 27 ? 44.940 17.695 12.955 1.00 31.54 26 ARG B CA 1
ATOM 1568 C C . ARG B 1 27 ? 46.066 18.199 12.113 1.00 31.02 26 ARG B C 1
ATOM 1569 O O . ARG B 1 27 ? 47.222 18.002 12.433 1.00 29.80 26 ARG B O 1
ATOM 1577 N N . GLU B 1 28 ? 45.716 18.851 11.003 1.00 30.94 27 GLU B N 1
ATOM 1578 C CA . GLU B 1 28 ? 46.709 19.419 10.126 1.00 31.04 27 GLU B CA 1
ATOM 1579 C C . GLU B 1 28 ? 47.728 20.222 10.933 1.00 29.60 27 GLU B C 1
ATOM 1580 O O . GLU B 1 28 ? 47.334 20.959 11.850 1.00 30.92 27 GLU B O 1
ATOM 1586 N N . GLY B 1 29 ? 49.012 20.061 10.602 1.00 27.41 28 GLY B N 1
ATOM 1587 C CA . GLY B 1 29 ? 50.114 20.789 11.210 1.00 26.93 28 GLY B CA 1
ATOM 1588 C C . GLY B 1 29 ? 50.675 19.952 12.350 1.00 26.73 28 GLY B C 1
ATOM 1589 O O . GLY B 1 29 ? 50.581 18.720 12.300 1.00 26.64 28 GLY B O 1
ATOM 1590 N N . ILE B 1 30 ? 51.205 20.607 13.383 1.00 24.96 29 ILE B N 1
ATOM 1591 C CA . ILE B 1 30 ? 51.753 19.862 14.543 1.00 23.61 29 ILE B CA 1
ATOM 1592 C C . ILE B 1 30 ? 50.801 19.996 15.737 1.00 23.86 29 ILE B C 1
ATOM 1593 O O . ILE B 1 30 ? 50.635 21.099 16.258 1.00 21.38 29 ILE B O 1
ATOM 1598 N N . SER B 1 31 ? 50.177 18.877 16.156 1.00 21.57 30 SER B N 1
ATOM 1599 C CA . SER B 1 31 ? 49.208 18.892 17.253 1.00 22.39 30 SER B CA 1
ATOM 1600 C C . SER B 1 31 ? 49.990 18.566 18.531 1.00 22.53 30 SER B C 1
ATOM 1601 O O . SER B 1 31 ? 50.659 17.528 18.590 1.00 22.14 30 SER B O 1
ATOM 1604 N N . GLU B 1 32 ? 49.954 19.462 19.523 1.00 20.64 31 GLU B N 1
ATOM 1605 C CA . GLU B 1 32 ? 50.765 19.289 20.728 1.00 19.91 31 GLU B CA 1
ATOM 1606 C C . GLU B 1 32 ? 49.930 18.467 21.737 1.00 19.60 31 GLU B C 1
ATOM 1607 O O . GLU B 1 32 ? 48.938 18.958 22.305 1.00 20.14 31 GLU B O 1
ATOM 1613 N N . ILE B 1 33 ? 50.341 17.217 21.888 1.00 18.77 32 ILE B N 1
ATOM 1614 C CA . ILE B 1 33 ? 49.627 16.241 22.736 1.00 19.13 32 ILE B CA 1
ATOM 1615 C C . ILE B 1 33 ? 50.563 15.635 23.756 1.00 19.64 32 ILE B C 1
ATOM 1616 O O . ILE B 1 33 ? 51.772 15.966 23.823 1.00 20.15 32 ILE B O 1
ATOM 1621 N N . ILE B 1 34 ? 50.015 14.782 24.608 1.00 19.61 33 ILE B N 1
ATOM 1622 C CA . ILE B 1 34 ? 50.865 14.102 25.584 1.00 20.13 33 ILE B CA 1
ATOM 1623 C C . ILE B 1 34 ? 50.898 12.655 25.075 1.00 19.75 33 ILE B C 1
ATOM 1624 O O . ILE B 1 34 ? 49.865 12.021 24.928 1.00 19.31 33 ILE B O 1
ATOM 1629 N N . ALA B 1 35 ? 52.076 12.172 24.767 1.00 19.41 34 ALA B N 1
ATOM 1630 C CA . ALA B 1 35 ? 52.229 10.844 24.202 1.00 20.20 34 ALA B CA 1
ATOM 1631 C C . ALA B 1 35 ? 52.385 9.844 25.340 1.00 21.15 34 ALA B C 1
ATOM 1632 O O . ALA B 1 35 ? 53.251 10.034 26.211 1.00 21.94 34 ALA B O 1
ATOM 1634 N N . SER B 1 36 ? 51.555 8.803 25.352 1.00 20.38 35 SER B N 1
ATOM 1635 C CA . SER B 1 36 ? 51.773 7.737 26.351 1.00 20.71 35 SER B CA 1
ATOM 1636 C C . SER B 1 36 ? 52.452 6.540 25.638 1.00 21.42 35 SER B C 1
ATOM 1637 O O . SER B 1 36 ? 52.159 6.243 24.467 1.00 20.55 35 SER B O 1
ATOM 1640 N N . THR B 1 37 ? 53.363 5.872 26.349 1.00 21.74 36 THR B N 1
ATOM 1641 C CA . THR B 1 37 ? 54.120 4.741 25.816 1.00 22.55 36 THR B CA 1
ATOM 1642 C C . THR B 1 37 ? 54.440 3.815 27.004 1.00 23.74 36 THR B C 1
ATOM 1643 O O . THR B 1 37 ? 54.312 4.236 28.152 1.00 23.37 36 THR B O 1
ATOM 1647 N N . GLY B 1 38 ? 54.885 2.589 26.729 1.00 26.08 37 GLY B N 1
ATOM 1648 C CA . GLY B 1 38 ? 55.412 1.737 27.817 1.00 28.23 37 GLY B CA 1
ATOM 1649 C C . GLY B 1 38 ? 54.421 0.667 28.224 1.00 29.94 37 GLY B C 1
ATOM 1650 O O . GLY B 1 38 ? 53.692 0.832 29.191 1.00 29.72 37 GLY B O 1
ATOM 1651 N N . PHE B 1 39 ? 54.387 -0.439 27.499 1.00 32.76 38 PHE B N 1
ATOM 1652 C CA . PHE B 1 39 ? 53.498 -1.525 27.937 1.00 35.06 38 PHE B CA 1
ATOM 1653 C C . PHE B 1 39 ? 53.949 -2.063 29.311 1.00 35.08 38 PHE B C 1
ATOM 1654 O O . PHE B 1 39 ? 53.115 -2.363 30.175 1.00 37.26 38 PHE B O 1
ATOM 1662 N N . GLU B 1 40 ? 55.257 -2.116 29.536 1.00 34.31 39 GLU B N 1
ATOM 1663 C CA . GLU B 1 40 ? 55.832 -2.641 30.779 1.00 35.09 39 GLU B CA 1
ATOM 1664 C C . GLU B 1 40 ? 55.935 -1.630 31.921 1.00 33.19 39 GLU B C 1
ATOM 1665 O O . GLU B 1 40 ? 56.087 -2.012 33.062 1.00 31.82 39 GLU B O 1
ATOM 1671 N N . HIS B 1 41 ? 55.903 -0.330 31.607 1.00 30.59 40 HIS B N 1
ATOM 1672 C CA . HIS B 1 41 ? 55.929 0.704 32.617 1.00 29.49 40 HIS B CA 1
ATOM 1673 C C . HIS B 1 41 ? 55.483 1.972 31.911 1.00 27.85 40 HIS B C 1
ATOM 1674 O O . HIS B 1 41 ? 56.196 2.444 31.030 1.00 27.62 40 HIS B O 1
ATOM 1681 N N . PRO B 1 42 ? 54.275 2.449 32.219 1.00 27.16 41 PRO B N 1
ATOM 1682 C CA . PRO B 1 42 ? 53.749 3.611 31.459 1.00 24.92 41 PRO B CA 1
ATOM 1683 C C . PRO B 1 42 ? 54.503 4.890 31.682 1.00 24.75 41 PRO B C 1
ATOM 1684 O O . PRO B 1 42 ? 55.046 5.169 32.759 1.00 24.08 41 PRO B O 1
ATOM 1688 N N . ASN B 1 43 ? 54.586 5.656 30.610 1.00 22.26 42 ASN B N 1
ATOM 1689 C CA . ASN B 1 43 ? 55.345 6.891 30.633 1.00 23.45 42 ASN B CA 1
ATOM 1690 C C . ASN B 1 43 ? 54.544 7.911 29.836 1.00 21.72 42 ASN B C 1
ATOM 1691 O O . ASN B 1 43 ? 53.822 7.515 28.907 1.00 21.01 42 ASN B O 1
ATOM 1696 N N . ALA B 1 44 ? 54.650 9.191 30.201 1.00 20.71 43 ALA B N 1
ATOM 1697 C CA . ALA B 1 44 ? 53.981 10.217 29.410 1.00 20.70 43 ALA B CA 1
ATOM 1698 C C . ALA B 1 44 ? 54.931 11.356 29.176 1.00 20.83 43 ALA B C 1
ATOM 1699 O O . ALA B 1 44 ? 55.700 11.681 30.068 1.00 21.39 43 ALA B O 1
ATOM 1701 N N . ALA B 1 45 ? 54.805 12.018 28.022 1.00 20.47 44 ALA B N 1
ATOM 1702 C CA . ALA B 1 45 ? 55.665 13.133 27.693 1.00 20.53 44 ALA B CA 1
ATOM 1703 C C . ALA B 1 45 ? 55.020 13.923 26.546 1.00 20.79 44 ALA B C 1
ATOM 1704 O O . ALA B 1 45 ? 54.433 13.338 25.650 1.00 20.75 44 ALA B O 1
ATOM 1706 N N . PRO B 1 46 ? 55.164 15.254 26.551 1.00 21.87 45 PRO B N 1
ATOM 1707 C CA . PRO B 1 46 ? 54.593 16.000 25.455 1.00 21.54 45 PRO B CA 1
ATOM 1708 C C . PRO B 1 46 ? 55.363 15.746 24.189 1.00 21.12 45 PRO B C 1
ATOM 1709 O O . PRO B 1 46 ? 56.605 15.680 24.189 1.00 22.01 45 PRO B O 1
ATOM 1713 N N . ILE B 1 47 ? 54.614 15.606 23.114 1.00 22.03 46 ILE B N 1
ATOM 1714 C CA . ILE B 1 47 ? 55.139 15.274 21.807 1.00 23.32 46 ILE B CA 1
ATOM 1715 C C . ILE B 1 47 ? 54.264 15.962 20.774 1.00 22.73 46 ILE B C 1
ATOM 1716 O O . ILE B 1 47 ? 53.061 16.029 20.923 1.00 22.94 46 ILE B O 1
ATOM 1721 N N . GLY B 1 48 ? 54.865 16.498 19.726 1.00 23.69 47 GLY B N 1
ATOM 1722 C CA . GLY B 1 48 ? 54.058 16.995 18.603 1.00 23.21 47 GLY B CA 1
ATOM 1723 C C . GLY B 1 48 ? 53.843 15.886 17.574 1.00 23.62 47 GLY B C 1
ATOM 1724 O O . GLY B 1 48 ? 54.807 15.261 17.103 1.00 27.05 47 GLY B O 1
ATOM 1725 N N . ILE B 1 49 ? 52.600 15.624 17.237 1.00 23.46 48 ILE B N 1
ATOM 1726 C CA . ILE B 1 49 ? 52.302 14.710 16.129 1.00 24.13 48 ILE B CA 1
ATOM 1727 C C . ILE B 1 49 ? 52.102 15.568 14.862 1.00 25.30 48 ILE B C 1
ATOM 1728 O O . ILE B 1 49 ? 51.325 16.536 14.880 1.00 25.60 48 ILE B O 1
ATOM 1733 N N . VAL B 1 50 ? 52.820 15.224 13.797 1.00 27.26 49 VAL B N 1
ATOM 1734 C CA . VAL B 1 50 ? 52.835 16.055 12.586 1.00 28.30 49 VAL B CA 1
ATOM 1735 C C . VAL B 1 50 ? 51.927 15.480 11.523 1.00 30.84 49 VAL B C 1
ATOM 1736 O O . VAL B 1 50 ? 51.996 14.274 11.205 1.00 29.27 49 VAL B O 1
ATOM 1740 N N . MET B 1 51 ? 51.085 16.328 10.943 1.00 32.45 50 MET B N 1
ATOM 1741 C CA . MET B 1 51 ? 50.238 15.864 9.863 1.00 35.79 50 MET B CA 1
ATOM 1742 C C . MET B 1 51 ? 50.428 16.829 8.698 1.00 37.58 50 MET B C 1
ATOM 1743 O O . MET B 1 51 ? 50.068 18.001 8.815 1.00 36.27 50 MET B O 1
ATOM 1748 N N . LYS B 1 52 ? 51.039 16.348 7.613 1.00 38.82 51 LYS B N 1
ATOM 1749 C CA . LYS B 1 52 ? 51.303 17.198 6.451 1.00 40.64 51 LYS B CA 1
ATOM 1750 C C . LYS B 1 52 ? 50.768 16.558 5.179 1.00 40.70 51 LYS B C 1
ATOM 1751 O O . LYS B 1 52 ? 51.471 16.502 4.198 1.00 42.42 51 LYS B O 1
ATOM 1757 N N . GLY B 1 53 ? 49.538 16.059 5.195 1.00 41.08 52 GLY B N 1
ATOM 1758 C CA . GLY B 1 53 ? 48.931 15.523 3.981 1.00 41.76 52 GLY B CA 1
ATOM 1759 C C . GLY B 1 53 ? 48.900 14.002 3.864 1.00 41.98 52 GLY B C 1
ATOM 1760 O O . GLY B 1 53 ? 47.950 13.438 3.303 1.00 42.95 52 GLY B O 1
ATOM 1761 N N . GLU B 1 54 ? 49.916 13.333 4.402 1.00 40.86 53 GLU B N 1
ATOM 1762 C CA . GLU B 1 54 ? 49.969 11.857 4.367 1.00 40.45 53 GLU B CA 1
ATOM 1763 C C . GLU B 1 54 ? 49.658 11.266 5.751 1.00 37.79 53 GLU B C 1
ATOM 1764 O O . GLU B 1 54 ? 48.821 11.809 6.472 1.00 36.90 53 GLU B O 1
ATOM 1770 N N . ARG B 1 55 ? 50.314 10.160 6.121 1.00 34.63 54 ARG B N 1
ATOM 1771 C CA . ARG B 1 55 ? 50.143 9.602 7.461 1.00 32.15 54 ARG B CA 1
ATOM 1772 C C . ARG B 1 55 ? 50.699 10.559 8.505 1.00 29.57 54 ARG B C 1
ATOM 1773 O O . ARG B 1 55 ? 51.702 11.258 8.263 1.00 28.92 54 ARG B O 1
ATOM 1781 N N . PRO B 1 56 ? 50.071 10.576 9.686 1.00 29.34 55 PRO B N 1
ATOM 1782 C CA . PRO B 1 56 ? 50.712 11.375 10.736 1.00 29.12 55 PRO B CA 1
ATOM 1783 C C . PRO B 1 56 ? 52.086 10.802 11.053 1.00 28.86 55 PRO B C 1
ATOM 1784 O O . PRO B 1 56 ? 52.311 9.578 10.829 1.00 28.86 55 PRO B O 1
ATOM 1788 N N . PHE B 1 57 ? 52.994 11.632 11.548 1.00 26.57 56 PHE B N 1
ATOM 1789 C CA . PHE B 1 57 ? 54.299 11.136 11.977 1.00 27.44 56 PHE B CA 1
ATOM 1790 C C . PHE B 1 57 ? 54.866 11.844 13.235 1.00 27.84 56 PHE B C 1
ATOM 1791 O O . PHE B 1 57 ? 54.368 12.911 13.624 1.00 27.08 56 PHE B O 1
ATOM 1799 N N . VAL B 1 58 ? 55.878 11.248 13.867 1.00 25.93 57 VAL B N 1
ATOM 1800 C CA . VAL B 1 58 ? 56.541 11.863 15.018 1.00 26.43 57 VAL B CA 1
ATOM 1801 C C . VAL B 1 58 ? 58.031 11.988 14.809 1.00 27.70 57 VAL B C 1
ATOM 1802 O O . VAL B 1 58 ? 58.651 11.140 14.135 1.00 26.36 57 VAL B O 1
ATOM 1806 N N . ARG B 1 59 ? 58.612 13.050 15.367 1.00 27.48 58 ARG B N 1
ATOM 1807 C CA . ARG B 1 59 ? 60.040 13.195 15.373 1.00 31.59 58 ARG B CA 1
ATOM 1808 C C . ARG B 1 59 ? 60.484 13.231 16.809 1.00 31.85 58 ARG B C 1
ATOM 1809 O O . ARG B 1 59 ? 60.232 14.205 17.542 1.00 33.43 58 ARG B O 1
ATOM 1817 N N . LEU B 1 60 ? 61.146 12.167 17.218 1.00 30.92 59 LEU B N 1
ATOM 1818 C CA . LEU B 1 60 ?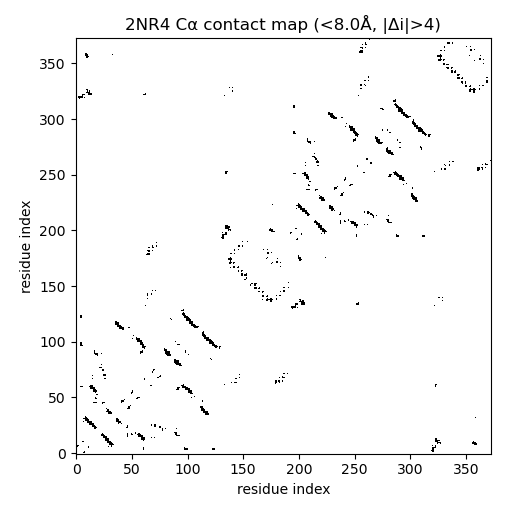 61.487 11.957 18.605 1.00 30.80 59 LEU B CA 1
ATOM 1819 C C . LEU B 1 60 ? 62.950 12.268 18.804 1.00 32.88 59 LEU B C 1
ATOM 1820 O O . LEU B 1 60 ? 63.774 11.720 18.093 1.00 31.78 59 LEU B O 1
ATOM 1825 N N . PHE B 1 61 ? 63.265 13.142 19.768 1.00 34.39 60 PHE B N 1
ATOM 1826 C CA . PHE B 1 61 ? 64.652 13.368 20.184 1.00 35.90 60 PHE B CA 1
ATOM 1827 C C . PHE B 1 61 ? 65.184 12.080 20.764 1.00 35.59 60 PHE B C 1
ATOM 1828 O O . PHE B 1 61 ? 64.526 11.462 21.605 1.00 34.46 60 PHE B O 1
ATOM 1836 N N . LYS B 1 62 ? 66.388 11.690 20.349 1.00 35.86 61 LYS B N 1
ATOM 1837 C CA . LYS B 1 62 ? 66.995 10.460 20.849 1.00 36.77 61 LYS B CA 1
ATOM 1838 C C . LYS B 1 62 ? 67.262 10.553 22.345 1.00 37.41 61 LYS B C 1
ATOM 1839 O O . LYS B 1 62 ? 67.586 11.629 22.848 1.00 38.92 61 LYS B O 1
ATOM 1845 N N . GLY B 1 63 ? 67.135 9.435 23.053 1.00 36.97 62 GLY B N 1
ATOM 1846 C CA . GLY B 1 63 ? 67.474 9.375 24.486 1.00 36.55 62 GLY B CA 1
ATOM 1847 C C . GLY B 1 63 ? 66.339 9.426 25.500 1.00 35.89 62 GLY B C 1
ATOM 1848 O O . GLY B 1 63 ? 66.527 9.027 26.667 1.00 36.17 62 GLY B O 1
ATOM 1849 N N . SER B 1 64 ? 65.185 9.957 25.076 1.00 34.22 63 SER B N 1
ATOM 1850 C CA . SER B 1 64 ? 63.999 10.076 25.922 1.00 32.51 63 SER B CA 1
ATOM 1851 C C . SER B 1 64 ? 63.401 8.704 26.190 1.00 31.57 63 SER B C 1
ATOM 1852 O O . SER B 1 64 ? 63.682 7.746 25.478 1.00 30.72 63 SER B O 1
ATOM 1855 N N . HIS B 1 65 ? 62.566 8.605 27.214 1.00 31.12 64 HIS B N 1
ATOM 1856 C CA . HIS B 1 65 ? 61.877 7.330 27.439 1.00 31.13 64 HIS B CA 1
ATOM 1857 C C . HIS B 1 65 ? 60.879 7.012 26.340 1.00 28.28 64 HIS B C 1
ATOM 1858 O O . HIS B 1 65 ? 60.712 5.834 25.986 1.00 27.54 64 HIS B O 1
ATOM 1865 N N . THR B 1 66 ? 60.252 8.050 25.779 1.00 25.09 65 THR B N 1
ATOM 1866 C CA . THR B 1 66 ? 59.356 7.878 24.613 1.00 24.33 65 THR B CA 1
ATOM 1867 C C . THR B 1 66 ? 60.100 7.210 23.455 1.00 24.94 65 THR B C 1
ATOM 1868 O O . THR B 1 66 ? 59.648 6.227 22.859 1.00 24.08 65 THR B O 1
ATOM 1872 N N . TRP B 1 67 ? 61.261 7.762 23.141 1.00 25.50 66 TRP B N 1
ATOM 1873 C CA . TRP B 1 67 ? 62.128 7.197 22.115 1.00 27.17 66 TRP B CA 1
ATOM 1874 C C . TRP B 1 67 ? 62.477 5.713 22.386 1.00 27.32 66 TRP B C 1
ATOM 1875 O O . TRP B 1 67 ? 62.381 4.865 21.492 1.00 28.00 66 TRP B O 1
ATOM 1886 N N . GLU B 1 68 ? 62.872 5.412 23.620 1.00 28.24 67 GLU B N 1
ATOM 1887 C CA . GLU B 1 68 ? 63.234 4.049 24.032 1.00 30.93 67 GLU B CA 1
ATOM 1888 C C . GLU B 1 68 ? 62.048 3.122 23.871 1.00 29.79 67 GLU B C 1
ATOM 1889 O O . GLU B 1 68 ? 62.198 1.997 23.369 1.00 29.60 67 GLU B O 1
ATOM 1895 N N . ASN B 1 69 ? 60.872 3.593 24.302 1.00 27.26 68 ASN B N 1
ATOM 1896 C CA . ASN B 1 69 ? 59.650 2.781 24.215 1.00 26.89 68 ASN B CA 1
ATOM 1897 C C . ASN B 1 69 ? 59.207 2.514 22.780 1.00 26.69 68 ASN B C 1
ATOM 1898 O O . ASN B 1 69 ? 58.841 1.389 22.433 1.00 27.82 68 ASN B O 1
ATOM 1903 N N . VAL B 1 70 ? 59.270 3.532 21.921 1.00 26.30 69 VAL B N 1
ATOM 1904 C CA . VAL B 1 70 ? 58.914 3.353 20.517 1.00 27.01 69 VAL B CA 1
ATOM 1905 C C . VAL B 1 70 ? 59.883 2.373 19.801 1.00 28.45 69 VAL B C 1
ATOM 1906 O O . VAL B 1 70 ? 59.455 1.510 19.002 1.00 29.15 69 VAL B O 1
ATOM 1910 N N . LEU B 1 71 ? 61.176 2.507 20.067 1.00 29.49 70 LEU B N 1
ATOM 1911 C CA . LEU B 1 71 ? 62.159 1.573 19.508 1.00 31.83 70 LEU B CA 1
ATOM 1912 C C . LEU B 1 71 ? 61.871 0.117 19.885 1.00 32.89 70 LEU B C 1
ATOM 1913 O O . LEU B 1 71 ? 61.902 -0.776 19.034 1.00 33.04 70 LEU B O 1
ATOM 1918 N N . LYS B 1 72 ? 61.599 -0.095 21.165 1.00 33.40 71 LYS B N 1
ATOM 1919 C CA . LYS B 1 72 ? 61.322 -1.419 21.735 1.00 34.52 71 LYS B CA 1
ATOM 1920 C C . LYS B 1 72 ? 59.949 -1.984 21.301 1.00 32.72 71 LYS B C 1
ATOM 1921 O O . LYS B 1 72 ? 59.827 -3.150 20.865 1.00 32.10 71 LYS B O 1
ATOM 1927 N N . GLU B 1 73 ? 58.919 -1.144 21.359 1.00 29.89 72 GLU B N 1
ATOM 1928 C CA . GLU B 1 73 ? 57.545 -1.602 21.259 1.00 29.04 72 GLU B CA 1
ATOM 1929 C C . GLU B 1 73 ? 56.766 -1.131 20.008 1.00 27.19 72 GLU B C 1
ATOM 1930 O O . GLU B 1 73 ? 55.749 -1.743 19.632 1.00 25.09 72 GLU B O 1
ATOM 1936 N N . LYS B 1 74 ? 57.223 -0.055 19.360 1.00 25.97 73 LYS B N 1
ATOM 1937 C CA . LYS B 1 74 ? 56.570 0.353 18.093 1.00 27.38 73 LYS B CA 1
ATOM 1938 C C . LYS B 1 74 ? 55.111 0.674 18.362 1.00 25.62 73 LYS B C 1
ATOM 1939 O O . LYS B 1 74 ? 54.247 0.430 17.511 1.00 25.60 73 LYS B O 1
ATOM 1945 N N . CYS B 1 75 ? 54.825 1.237 19.537 1.00 26.45 74 CYS B N 1
ATOM 1946 C CA . CYS B 1 75 ? 53.485 1.720 19.813 1.00 26.27 74 CYS B CA 1
ATOM 1947 C C . CYS B 1 75 ? 53.563 3.005 20.621 1.00 24.74 74 CYS B C 1
ATOM 1948 O O . CYS B 1 75 ? 54.445 3.177 21.493 1.00 25.39 74 CYS B O 1
ATOM 1951 N N . LEU B 1 76 ? 52.619 3.893 20.340 1.00 23.64 75 LEU B N 1
ATOM 1952 C CA . LEU B 1 76 ? 52.526 5.165 21.059 1.00 21.55 75 LEU B CA 1
ATOM 1953 C C . LEU B 1 76 ? 51.091 5.598 20.975 1.00 20.76 75 LEU B C 1
ATOM 1954 O O . LEU B 1 76 ? 50.423 5.350 19.954 1.00 21.76 75 LEU B O 1
ATOM 1959 N N . ALA B 1 77 ? 50.575 6.208 22.048 1.00 19.86 76 ALA B N 1
ATOM 1960 C CA . ALA B 1 77 ? 49.233 6.769 21.988 1.00 19.68 76 ALA B CA 1
ATOM 1961 C C . ALA B 1 77 ? 49.249 8.291 22.174 1.00 19.28 76 ALA B C 1
ATOM 1962 O O . ALA B 1 77 ? 49.962 8.797 23.025 1.00 19.39 76 ALA B O 1
ATOM 1964 N N . SER B 1 78 ? 48.443 8.998 21.393 1.00 20.37 77 SER B N 1
ATOM 1965 C CA . SER B 1 78 ? 48.236 10.420 21.660 1.00 19.79 77 SER B CA 1
ATOM 1966 C C . SER B 1 78 ? 47.165 10.655 22.744 1.00 20.37 77 SER B C 1
ATOM 1967 O O . SER B 1 78 ? 46.168 9.937 22.810 1.00 22.34 77 SER B O 1
ATOM 1970 N N . ASN B 1 79 ? 47.367 11.658 23.592 1.00 19.53 78 ASN B N 1
ATOM 1971 C CA . ASN B 1 79 ? 46.390 12.051 24.585 1.00 20.07 78 ASN B CA 1
ATOM 1972 C C . ASN B 1 79 ? 46.189 13.558 24.494 1.00 18.84 78 ASN B C 1
ATOM 1973 O O . ASN B 1 79 ? 47.114 14.317 24.793 1.00 18.44 78 ASN B O 1
ATOM 1978 N N . VAL B 1 80 ? 44.994 13.965 24.103 1.00 19.53 79 VAL B N 1
ATOM 1979 C CA . VAL B 1 80 ? 44.696 15.412 24.027 1.00 21.17 79 VAL B CA 1
ATOM 1980 C C . VAL B 1 80 ? 44.441 15.892 25.431 1.00 22.11 79 VAL B C 1
ATOM 1981 O O . VAL B 1 80 ? 43.585 15.347 26.117 1.00 22.02 79 VAL B O 1
ATOM 1985 N N . VAL B 1 81 ? 45.198 16.903 25.852 1.00 22.67 80 VAL B N 1
ATOM 1986 C CA . VAL B 1 81 ? 45.114 17.449 27.208 1.00 24.22 80 VAL B CA 1
ATOM 1987 C C . VAL B 1 81 ? 45.014 19.005 27.134 1.00 24.42 80 VAL B C 1
ATOM 1988 O O . VAL B 1 81 ? 45.792 19.644 26.440 1.00 25.73 80 VAL B O 1
ATOM 1992 N N . TYR B 1 82 ? 44.065 19.599 27.840 1.00 24.83 81 TYR B N 1
ATOM 1993 C CA . TYR B 1 82 ? 44.003 21.061 27.867 1.00 24.91 81 TYR B CA 1
ATOM 1994 C C . TYR B 1 82 ? 44.519 21.624 29.200 1.00 25.45 81 TYR B C 1
ATOM 1995 O O . TYR B 1 82 ? 44.551 22.830 29.403 1.00 25.85 81 TYR B O 1
ATOM 2004 N N . ASP B 1 83 ? 44.895 20.736 30.104 1.00 25.42 82 ASP B N 1
ATOM 2005 C CA . ASP B 1 83 ? 45.330 21.102 31.453 1.00 24.31 82 ASP B CA 1
ATOM 2006 C C . ASP B 1 83 ? 46.828 21.393 31.472 1.00 23.15 82 ASP B C 1
ATOM 2007 O O . ASP B 1 83 ? 47.612 20.522 31.212 1.00 22.88 82 ASP B O 1
ATOM 2012 N N . PRO B 1 84 ? 47.231 22.628 31.804 1.00 23.11 83 PRO B N 1
ATOM 2013 C CA . PRO B 1 84 ? 48.657 22.984 31.700 1.00 23.39 83 PRO B CA 1
ATOM 2014 C C . PRO B 1 84 ? 49.470 22.260 32.786 1.00 23.62 83 PRO B C 1
ATOM 2015 O O . PRO B 1 84 ? 50.658 21.992 32.595 1.00 22.85 83 PRO B O 1
ATOM 2019 N N . ILE B 1 85 ? 48.816 21.957 33.910 1.00 24.65 84 ILE B N 1
ATOM 2020 C CA . ILE B 1 85 ? 49.493 21.238 35.026 1.00 26.74 84 ILE B CA 1
ATOM 2021 C C . ILE B 1 85 ? 49.977 19.861 34.555 1.00 27.59 84 ILE B C 1
ATOM 2022 O O . ILE B 1 85 ? 51.148 19.543 34.671 1.00 27.27 84 ILE B O 1
ATOM 2027 N N . LEU B 1 86 ? 49.063 19.057 34.023 1.00 28.76 85 LEU B N 1
ATOM 2028 C CA . LEU B 1 86 ? 49.442 17.790 33.317 1.00 29.60 85 LEU B CA 1
ATOM 2029 C C . LEU B 1 86 ? 50.539 17.917 32.263 1.00 30.20 85 LEU B C 1
ATOM 2030 O O . LEU B 1 86 ? 51.450 17.074 32.232 1.00 29.49 85 LEU B O 1
ATOM 2035 N N . PHE B 1 87 ? 50.511 18.951 31.399 1.00 29.48 86 PHE B N 1
ATOM 2036 C CA . PHE B 1 87 ? 51.610 19.121 30.449 1.00 28.92 86 PHE B CA 1
ATOM 2037 C C . PHE B 1 87 ? 52.965 19.260 31.104 1.00 28.35 86 PHE B C 1
ATOM 2038 O O . PHE B 1 87 ? 53.940 18.668 30.658 1.00 28.10 86 PHE B O 1
ATOM 2046 N N . VAL B 1 88 ? 53.017 20.086 32.144 1.00 26.63 87 VAL B N 1
ATOM 2047 C CA . VAL B 1 88 ? 54.239 20.327 32.858 1.00 25.38 87 VAL B CA 1
ATOM 2048 C C . VAL B 1 88 ? 54.671 19.085 33.645 1.00 24.60 87 VAL B C 1
ATOM 2049 O O . VAL B 1 88 ? 55.833 18.734 33.605 1.00 25.53 87 VAL B O 1
ATOM 2053 N N . ARG B 1 89 ? 53.734 18.424 34.322 1.00 24.79 88 ARG B N 1
ATOM 2054 C CA . ARG B 1 89 ? 54.081 17.232 35.134 1.00 25.18 88 ARG B CA 1
ATOM 2055 C C . ARG B 1 89 ? 54.636 16.147 34.219 1.00 25.54 88 ARG B C 1
ATOM 2056 O O . ARG B 1 89 ? 55.601 15.485 34.567 1.00 25.74 88 ARG B O 1
ATOM 2064 N N . SER B 1 90 ? 54.057 16.010 33.023 1.00 26.68 89 SER B N 1
ATOM 2065 C CA . SER B 1 90 ? 54.566 15.032 32.067 1.00 27.31 89 SER B CA 1
ATOM 2066 C C . SER B 1 90 ? 55.886 15.440 31.416 1.00 28.83 89 SER B C 1
ATOM 2067 O O . SER B 1 90 ? 56.642 14.587 30.946 1.00 28.08 89 SER B O 1
ATOM 2070 N N . THR B 1 91 ? 56.203 16.734 31.384 1.00 28.53 90 THR B N 1
ATOM 2071 C CA . THR B 1 91 ? 57.525 17.165 30.897 1.00 30.28 90 THR B CA 1
ATOM 2072 C C . THR B 1 91 ? 58.630 16.762 31.868 1.00 32.26 90 THR B C 1
ATOM 2073 O O . THR B 1 91 ? 59.763 16.524 31.462 1.00 32.84 90 THR B O 1
ATOM 2077 N N . PHE B 1 92 ? 58.280 16.665 33.146 1.00 34.65 91 PHE B N 1
ATOM 2078 C CA . PHE B 1 92 ? 59.198 16.154 34.188 1.00 36.30 91 PHE B CA 1
ATOM 2079 C C . PHE B 1 92 ? 58.750 14.801 34.714 1.00 37.31 91 PHE B C 1
ATOM 2080 O O . PHE B 1 92 ? 59.435 14.221 35.547 1.00 38.89 91 PHE B O 1
ATOM 2088 N N . LEU B 1 95 ? 54.459 11.220 35.673 1.00 33.81 94 LEU B N 1
ATOM 2089 C CA . LEU B 1 95 ? 53.105 10.704 35.938 1.00 33.13 94 LEU B CA 1
ATOM 2090 C C . LEU B 1 95 ? 53.239 9.301 36.515 1.00 33.72 94 LEU B C 1
ATOM 2091 O O . LEU B 1 95 ? 54.134 8.549 36.136 1.00 34.92 94 LEU B O 1
ATOM 2096 N N . VAL B 1 96 ? 52.376 8.950 37.452 1.00 32.95 95 VAL B N 1
ATOM 2097 C CA . VAL B 1 96 ? 52.532 7.630 38.067 1.00 31.56 95 VAL B CA 1
ATOM 2098 C C . VAL B 1 96 ? 51.520 6.666 37.462 1.00 29.89 95 VAL B C 1
ATOM 2099 O O . VAL B 1 96 ? 50.514 7.103 36.884 1.00 28.17 95 VAL B O 1
ATOM 2103 N N . PRO B 1 97 ? 51.785 5.340 37.548 1.00 28.31 96 PRO B N 1
ATOM 2104 C CA . PRO B 1 97 ? 50.921 4.347 36.891 1.00 26.75 96 PRO B CA 1
ATOM 2105 C C . PRO B 1 97 ? 49.432 4.471 37.151 1.00 26.12 96 PRO B C 1
ATOM 2106 O O . PRO B 1 97 ? 48.674 4.130 36.260 1.00 25.97 96 PRO B O 1
ATOM 2110 N N . SER B 1 98 ? 48.992 4.960 38.319 1.00 26.37 97 SER B N 1
ATOM 2111 C CA . SER B 1 98 ? 47.546 5.089 38.571 1.00 28.06 97 SER B CA 1
ATOM 2112 C C . SER B 1 98 ? 46.853 6.172 37.722 1.00 28.76 97 SER B C 1
ATOM 2113 O O . SER B 1 98 ? 45.608 6.249 37.661 1.00 28.57 97 SER B O 1
ATOM 2116 N N . GLU B 1 99 ? 47.671 7.002 37.079 1.00 27.52 98 GLU B N 1
ATOM 2117 C CA . GLU B 1 99 ? 47.162 8.062 36.196 1.00 27.35 98 GLU B CA 1
ATOM 2118 C C . GLU B 1 99 ? 46.804 7.545 34.802 1.00 26.49 98 GLU B C 1
ATOM 2119 O O . GLU B 1 99 ? 46.229 8.295 33.988 1.00 26.31 98 GLU B O 1
ATOM 2125 N N . PHE B 1 100 ? 47.122 6.278 34.527 1.00 25.29 99 PHE B N 1
ATOM 2126 C CA . PHE B 1 100 ? 46.900 5.637 33.220 1.00 25.60 99 PHE B CA 1
ATOM 2127 C C . PHE B 1 100 ? 45.799 4.561 33.259 1.00 27.90 99 PHE B C 1
ATOM 2128 O O . PHE B 1 100 ? 45.621 3.906 34.290 1.00 28.42 99 PHE B O 1
ATOM 2136 N N . GLU B 1 101 ? 45.103 4.377 32.139 1.00 29.57 100 GLU B N 1
ATOM 2137 C CA . GLU B 1 101 ? 44.181 3.268 31.962 1.00 32.11 100 GLU B CA 1
ATOM 2138 C C . GLU B 1 101 ? 44.567 2.518 30.706 1.00 32.78 100 GLU B C 1
ATOM 2139 O O . GLU B 1 101 ? 45.235 3.076 29.809 1.00 31.76 100 GLU B O 1
ATOM 2145 N N . TYR B 1 102 ? 44.184 1.243 30.649 1.00 31.75 101 TYR B N 1
ATOM 2146 C CA . TYR B 1 102 ? 44.600 0.364 29.569 1.00 32.64 101 TYR B CA 1
ATOM 2147 C C . TYR B 1 102 ? 43.471 0.124 28.624 1.00 33.98 101 TYR B C 1
ATOM 2148 O O . TYR B 1 102 ? 42.359 -0.203 29.028 1.00 33.73 101 TYR B O 1
ATOM 2157 N N . VAL B 1 103 ? 43.761 0.313 27.350 1.00 35.05 102 VAL B N 1
ATOM 2158 C CA . VAL B 1 103 ? 42.771 0.190 26.302 1.00 36.59 102 VAL B CA 1
ATOM 2159 C C . VAL B 1 103 ? 43.304 -0.761 25.244 1.00 38.69 102 VAL B C 1
ATOM 2160 O O . VAL B 1 103 ? 44.488 -1.078 25.244 1.00 38.40 102 VAL B O 1
ATOM 2164 N N . ASP B 1 104 ? 42.427 -1.229 24.358 1.00 42.08 103 ASP B N 1
ATOM 2165 C CA . ASP B 1 104 ? 42.775 -2.264 23.383 1.00 45.39 103 ASP B CA 1
ATOM 2166 C C . ASP B 1 104 ? 43.703 -1.761 22.290 1.00 46.31 103 ASP B C 1
ATOM 2167 O O . ASP B 1 104 ? 43.443 -0.729 21.691 1.00 47.16 103 ASP B O 1
ATOM 2172 N N . ALA B 1 105 ? 44.809 -2.475 22.084 1.00 47.90 104 ALA B N 1
ATOM 2173 C CA . ALA B 1 105 ? 45.737 -2.229 20.982 1.00 49.05 104 ALA B CA 1
ATOM 2174 C C . ALA B 1 105 ? 46.088 -3.584 20.363 1.00 50.37 104 ALA B C 1
ATOM 2175 O O . ALA B 1 105 ? 47.080 -4.230 20.745 1.00 50.59 104 ALA B O 1
ATOM 2177 N N . GLY B 1 106 ? 45.248 -4.021 19.427 1.00 50.95 105 GLY B N 1
ATOM 2178 C CA . GLY B 1 106 ? 45.364 -5.363 18.862 1.00 51.94 105 GLY B CA 1
ATOM 2179 C C . GLY B 1 106 ? 44.873 -6.372 19.878 1.00 52.64 105 GLY B C 1
ATOM 2180 O O . GLY B 1 106 ? 43.685 -6.405 20.201 1.00 53.14 105 GLY B O 1
ATOM 2181 N N . GLU B 1 107 ? 45.802 -7.176 20.387 1.00 53.06 106 GLU B N 1
ATOM 2182 C CA . GLU B 1 107 ? 45.514 -8.222 21.372 1.00 53.27 106 GLU B CA 1
ATOM 2183 C C . GLU B 1 107 ? 46.241 -7.897 22.645 1.00 52.61 106 GLU B C 1
ATOM 2184 O O . GLU B 1 107 ? 46.161 -8.651 23.630 1.00 52.40 106 GLU B O 1
ATOM 2190 N N . PHE B 1 108 ? 46.990 -6.796 22.611 1.00 51.13 107 PHE B N 1
ATOM 2191 C CA . PHE B 1 108 ? 47.578 -6.248 23.823 1.00 50.15 107 PHE B CA 1
ATOM 2192 C C . PHE B 1 108 ? 46.771 -5.053 24.289 1.00 47.48 107 PHE B C 1
ATOM 2193 O O . PHE B 1 108 ? 45.966 -4.505 23.540 1.00 48.13 107 PHE B O 1
ATOM 2201 N N . LYS B 1 109 ? 46.921 -4.708 25.551 1.00 44.44 108 LYS B N 1
ATOM 2202 C CA . LYS B 1 109 ? 46.306 -3.502 26.060 1.00 41.79 108 LYS B CA 1
ATOM 2203 C C . LYS B 1 109 ? 47.402 -2.468 26.238 1.00 39.09 108 LYS B C 1
ATOM 2204 O O . LYS B 1 109 ? 48.533 -2.815 26.572 1.00 40.01 108 LYS B O 1
ATOM 2210 N N . PHE B 1 110 ? 47.057 -1.195 26.067 1.00 34.77 109 PHE B N 1
ATOM 2211 C CA . PHE B 1 110 ? 48.075 -0.145 26.015 1.00 30.74 109 PHE B CA 1
ATOM 2212 C C . PHE B 1 110 ? 47.664 1.062 26.871 1.00 27.66 109 PHE B C 1
ATOM 2213 O O . PHE B 1 110 ? 46.488 1.371 26.907 1.00 28.82 109 PHE B O 1
ATOM 2221 N N . PRO B 1 111 ? 48.622 1.703 27.592 1.00 26.02 110 PRO B N 1
ATOM 2222 C CA . PRO B 1 111 ? 48.270 2.755 28.517 1.00 24.46 110 PRO B CA 1
ATOM 2223 C C . PRO B 1 111 ? 47.896 4.065 27.797 1.00 25.18 110 PRO B C 1
ATOM 2224 O O . PRO B 1 111 ? 48.652 4.515 26.905 1.00 25.21 110 PRO B O 1
ATOM 2228 N N . VAL B 1 112 ? 46.785 4.664 28.228 1.00 25.15 111 VAL B N 1
ATOM 2229 C CA . VAL B 1 112 ? 46.437 6.060 27.873 1.00 25.12 111 VAL B CA 1
ATOM 2230 C C . VAL B 1 112 ? 46.149 6.821 29.171 1.00 25.47 111 VAL B C 1
ATOM 2231 O O . VAL B 1 112 ? 45.992 6.214 30.242 1.00 24.18 111 VAL B O 1
ATOM 2235 N N . LEU B 1 113 ? 46.103 8.153 29.108 1.00 23.41 112 LEU B N 1
ATOM 2236 C CA . LEU B 1 113 ? 45.902 8.921 30.309 1.00 23.90 112 LEU B CA 1
ATOM 2237 C C . LEU B 1 113 ? 44.409 8.902 30.707 1.00 23.76 112 LEU B C 1
ATOM 2238 O O . LEU B 1 113 ? 43.545 9.153 29.870 1.00 22.75 112 LEU B O 1
ATOM 2243 N N . LYS B 1 114 ? 44.132 8.661 31.988 1.00 23.55 113 LYS B N 1
ATOM 2244 C CA . LYS B 1 114 ? 42.752 8.731 32.486 1.00 25.87 113 LYS B CA 1
ATOM 2245 C C . LYS B 1 114 ? 42.161 10.111 32.217 1.00 26.97 113 LYS B C 1
ATOM 2246 O O . LYS B 1 114 ? 40.963 10.234 31.930 1.00 29.04 113 LYS B O 1
ATOM 2252 N N . GLU B 1 115 ? 43.004 11.139 32.297 1.00 26.67 114 GLU B N 1
ATOM 2253 C CA . GLU B 1 115 ? 42.531 12.532 32.086 1.00 27.58 114 GLU B CA 1
ATOM 2254 C C . GLU B 1 115 ? 42.567 13.030 30.618 1.00 26.98 114 GLU B C 1
ATOM 2255 O O . GLU B 1 115 ? 42.282 14.196 30.375 1.00 25.79 114 GLU B O 1
ATOM 2261 N N . ALA B 1 116 ? 42.883 12.156 29.664 1.00 25.70 115 ALA B N 1
ATOM 2262 C CA . ALA B 1 116 ? 42.798 12.496 28.245 1.00 25.79 115 ALA B CA 1
ATOM 2263 C C . ALA B 1 116 ? 41.392 12.957 27.853 1.00 26.53 115 ALA B C 1
ATOM 2264 O O . ALA B 1 116 ? 40.376 12.390 28.296 1.00 25.44 115 ALA B O 1
ATOM 2266 N N . ILE B 1 117 ? 41.320 13.994 27.019 1.00 25.49 116 ILE B N 1
ATOM 2267 C CA . ILE B 1 117 ? 40.041 14.334 26.433 1.00 26.55 116 ILE B CA 1
ATOM 2268 C C . ILE B 1 117 ? 39.710 13.317 25.364 1.00 25.73 116 ILE B C 1
ATOM 2269 O O . ILE B 1 117 ? 38.570 12.854 25.261 1.00 27.14 116 ILE B O 1
ATOM 2274 N N . ALA B 1 118 ? 40.733 12.926 24.612 1.00 24.94 117 ALA B N 1
ATOM 2275 C CA . ALA B 1 118 ? 40.631 11.950 23.531 1.00 24.38 117 ALA B CA 1
ATOM 2276 C C . ALA B 1 118 ? 41.977 11.312 23.335 1.00 23.88 117 ALA B C 1
ATOM 2277 O O . ALA B 1 118 ? 43.029 11.965 23.488 1.00 23.70 117 ALA B O 1
ATOM 2279 N N . TRP B 1 119 ? 41.979 10.038 22.964 1.00 22.96 118 TRP B N 1
ATOM 2280 C CA . TRP B 1 119 ? 43.229 9.325 22.717 1.00 22.47 118 TRP B CA 1
ATOM 2281 C C . TRP B 1 119 ? 43.144 8.514 21.426 1.00 21.78 118 TRP B C 1
ATOM 2282 O O . TRP B 1 119 ? 42.035 8.146 20.949 1.00 22.31 118 TRP B O 1
ATOM 2293 N N . VAL B 1 120 ? 44.301 8.277 20.813 1.00 21.49 119 VAL B N 1
ATOM 2294 C CA . VAL B 1 120 ? 44.411 7.370 19.668 1.00 21.88 119 VAL B CA 1
ATOM 2295 C C . VAL B 1 120 ? 45.619 6.509 19.948 1.00 22.20 119 VAL B C 1
ATOM 2296 O O . VAL B 1 120 ? 46.682 7.043 20.244 1.00 21.10 119 VAL B O 1
ATOM 2300 N N . VAL B 1 121 ? 45.464 5.193 19.849 1.00 22.39 120 VAL B N 1
ATOM 2301 C CA . VAL B 1 121 ? 46.616 4.311 19.903 1.00 22.86 120 VAL B CA 1
ATOM 2302 C C . VAL B 1 121 ? 47.122 4.050 18.496 1.00 23.58 120 VAL B C 1
ATOM 2303 O O . VAL B 1 121 ? 46.342 3.637 17.600 1.00 25.93 120 VAL B O 1
ATOM 2307 N N . PHE B 1 122 ? 48.414 4.236 18.326 1.00 22.89 121 PHE B N 1
ATOM 2308 C CA . PHE B 1 122 ? 49.113 4.121 17.038 1.00 24.13 121 PHE B CA 1
ATOM 2309 C C . PHE B 1 122 ? 50.185 3.044 17.069 1.00 24.62 121 PHE B C 1
ATOM 2310 O O . PHE B 1 122 ? 50.968 2.943 18.025 1.00 25.58 121 PHE B O 1
ATOM 2318 N N . GLU B 1 123 ? 50.259 2.276 15.989 1.00 25.84 122 GLU B N 1
ATOM 2319 C CA . GLU B 1 123 ? 51.465 1.498 15.713 1.00 26.94 122 GLU B CA 1
ATOM 2320 C C . GLU B 1 123 ? 52.460 2.443 15.028 1.00 26.77 122 GLU B C 1
ATOM 2321 O O . GLU B 1 123 ? 52.101 3.199 14.102 1.00 27.31 122 GLU B O 1
ATOM 2327 N N . CYS B 1 124 ? 53.704 2.404 15.466 1.00 25.57 123 CYS B N 1
ATOM 2328 C CA . CYS B 1 124 ? 54.774 3.182 14.863 1.00 26.02 123 CYS B CA 1
ATOM 2329 C C . CYS B 1 124 ? 55.420 2.357 13.754 1.00 26.68 123 CYS B C 1
ATOM 2330 O O . CYS B 1 124 ? 55.802 1.177 13.971 1.00 26.44 123 CYS B O 1
ATOM 2333 N N . ILE B 1 125 ? 55.482 2.947 12.559 1.00 25.85 124 ILE B N 1
ATOM 2334 C CA . ILE B 1 125 ? 56.050 2.261 11.390 1.00 25.77 124 ILE B CA 1
ATOM 2335 C C . ILE B 1 125 ? 57.160 3.083 10.712 1.00 26.91 124 ILE B C 1
ATOM 2336 O O . ILE B 1 125 ? 57.300 4.301 10.969 1.00 23.77 124 ILE B O 1
ATOM 2341 N N . ASN B 1 126 ? 57.943 2.416 9.864 1.00 25.72 125 ASN B N 1
ATOM 2342 C CA . ASN B 1 126 ? 58.970 3.065 9.059 1.00 27.77 125 ASN B CA 1
ATOM 2343 C C . ASN B 1 126 ? 59.971 3.860 9.883 1.00 28.60 125 ASN B C 1
ATOM 2344 O O . ASN B 1 126 ? 60.288 5.011 9.534 1.00 28.56 125 ASN B O 1
ATOM 2349 N N . LEU B 1 127 ? 60.454 3.248 10.978 1.00 29.58 126 LEU B N 1
ATOM 2350 C CA . LEU B 1 127 ? 61.391 3.872 11.900 1.00 31.12 126 LEU B CA 1
ATOM 2351 C C . LEU B 1 127 ? 62.691 4.190 11.173 1.00 33.30 126 LEU B C 1
ATOM 2352 O O . LEU B 1 127 ? 63.242 3.348 10.459 1.00 31.91 126 LEU B O 1
ATOM 2357 N N . ARG B 1 128 ? 63.161 5.428 11.319 1.00 34.71 127 ARG B N 1
ATOM 2358 C CA . ARG B 1 128 ? 64.362 5.852 10.605 1.00 37.29 127 ARG B CA 1
ATOM 2359 C C . ARG B 1 128 ? 65.045 6.920 11.413 1.00 39.56 127 ARG B C 1
ATOM 2360 O O . ARG B 1 128 ? 64.382 7.812 11.939 1.00 39.86 127 ARG B O 1
ATOM 2368 N N . ASN B 1 129 ? 66.360 6.825 11.531 1.00 41.66 128 ASN B N 1
ATOM 2369 C CA . ASN B 1 129 ? 67.131 7.871 12.195 1.00 44.65 128 ASN B CA 1
ATOM 2370 C C . ASN B 1 129 ? 67.426 9.036 11.256 1.00 45.76 128 ASN B C 1
ATOM 2371 O O . ASN B 1 129 ? 67.866 8.818 10.127 1.00 46.34 128 ASN B O 1
ATOM 2376 N N . THR B 1 130 ? 67.171 10.265 11.719 1.00 47.17 129 THR B N 1
ATOM 2377 C CA . THR B 1 130 ? 67.444 11.473 10.941 1.00 48.36 129 THR B CA 1
ATOM 2378 C C . THR B 1 130 ? 68.116 12.539 11.805 1.00 48.24 129 THR B C 1
ATOM 2379 O O . THR B 1 130 ? 67.568 12.949 12.836 1.00 48.37 129 THR B O 1
ATOM 2383 N N . SER B 1 133 ? 67.561 12.563 15.794 1.00 37.79 132 SER B N 1
ATOM 2384 C CA . SER B 1 133 ? 66.174 12.181 16.075 1.00 37.49 132 SER B CA 1
ATOM 2385 C C . SER B 1 133 ? 65.776 10.835 15.447 1.00 36.14 132 SER B C 1
ATOM 2386 O O . SER B 1 133 ? 66.470 10.324 14.566 1.00 36.92 132 SER B O 1
ATOM 2389 N N . LEU B 1 134 ? 64.661 10.276 15.910 1.00 33.77 133 LEU B N 1
ATOM 2390 C CA . LEU B 1 134 ? 64.045 9.110 15.301 1.00 32.45 133 LEU B CA 1
ATOM 2391 C C . LEU B 1 134 ? 62.693 9.515 14.749 1.00 31.79 133 LEU B C 1
ATOM 2392 O O . LEU B 1 134 ? 61.859 10.078 15.473 1.00 32.14 133 LEU B O 1
ATOM 2397 N N . VAL B 1 135 ? 62.472 9.237 13.473 1.00 29.90 134 VAL B N 1
ATOM 2398 C CA . VAL B 1 135 ? 61.196 9.506 12.833 1.00 28.96 134 VAL B CA 1
ATOM 2399 C C . VAL B 1 135 ? 60.398 8.233 12.631 1.00 28.60 134 VAL B C 1
ATOM 2400 O O . VAL B 1 135 ? 60.958 7.204 12.260 1.00 27.89 134 VAL B O 1
ATOM 2404 N N . ALA B 1 136 ? 59.096 8.313 12.876 1.00 27.11 135 ALA B N 1
ATOM 2405 C CA . ALA B 1 136 ? 58.210 7.182 12.623 1.00 26.38 135 ALA B CA 1
ATOM 2406 C C . ALA B 1 136 ? 56.873 7.697 12.154 1.00 27.26 135 ALA B C 1
ATOM 2407 O O . ALA B 1 136 ? 56.330 8.682 12.715 1.00 27.86 135 ALA B O 1
ATOM 2409 N N . ASP B 1 137 ? 56.339 7.056 11.123 1.00 26.05 136 ASP B N 1
ATOM 2410 C CA . ASP B 1 137 ? 54.948 7.256 10.722 1.00 27.11 136 ASP B CA 1
ATOM 2411 C C . ASP B 1 137 ? 54.017 6.506 11.660 1.00 26.86 136 ASP B C 1
ATOM 2412 O O . ASP B 1 137 ? 54.444 5.557 12.337 1.00 26.98 136 ASP B O 1
ATOM 2417 N N . LEU B 1 138 ? 52.759 6.934 11.688 1.00 25.18 137 LEU B N 1
ATOM 2418 C CA . LEU B 1 138 ? 51.767 6.419 12.636 1.00 26.32 137 LEU B CA 1
ATOM 2419 C C . LEU B 1 138 ? 50.548 5.834 11.954 1.00 27.02 137 LEU B C 1
ATOM 2420 O O . LEU B 1 138 ? 49.913 6.492 11.109 1.00 26.44 137 LEU B O 1
ATOM 2425 N N . VAL B 1 139 ? 50.200 4.596 12.347 1.00 27.35 138 VAL B N 1
ATOM 2426 C CA . VAL B 1 139 ? 48.980 3.922 11.897 1.00 28.08 138 VAL B CA 1
ATOM 2427 C C . VAL B 1 139 ? 48.008 3.703 13.065 1.00 28.59 138 VAL B C 1
ATOM 2428 O O . VAL B 1 139 ? 48.329 2.999 14.028 1.00 28.85 138 VAL B O 1
ATOM 2432 N N . PRO B 1 140 ? 46.830 4.350 13.015 1.00 29.37 139 PRO B N 1
ATOM 2433 C CA . PRO B 1 140 ? 45.875 4.264 14.122 1.00 29.97 139 PRO B CA 1
ATOM 2434 C C . PRO B 1 140 ? 45.275 2.861 14.325 1.00 31.51 139 PRO B C 1
ATOM 2435 O O . PRO B 1 140 ? 44.819 2.223 13.350 1.00 32.23 139 PRO B O 1
ATOM 2439 N N . LEU B 1 141 ? 45.264 2.413 15.572 1.00 31.66 140 LEU B N 1
ATOM 2440 C CA . LEU B 1 141 ? 44.772 1.071 15.943 1.00 32.58 140 LEU B CA 1
ATOM 2441 C C . LEU B 1 141 ? 43.408 1.108 16.600 1.00 33.82 140 LEU B C 1
ATOM 2442 O O . LEU B 1 141 ? 42.606 0.178 16.452 1.00 33.77 140 LEU B O 1
ATOM 2447 N N . ASN B 1 142 ? 43.150 2.183 17.337 1.00 33.05 141 ASN B N 1
ATOM 2448 C CA . ASN B 1 142 ? 41.987 2.300 18.203 1.00 33.34 141 ASN B CA 1
ATOM 2449 C C . ASN B 1 142 ? 41.978 3.742 18.702 1.00 32.72 141 ASN B C 1
ATOM 2450 O O . ASN B 1 142 ? 43.034 4.391 18.734 1.00 31.45 141 ASN B O 1
ATOM 2455 N N . ALA B 1 143 ? 40.801 4.245 19.053 1.00 32.89 142 ALA B N 1
ATOM 2456 C CA . ALA B 1 143 ? 40.642 5.638 19.490 1.00 33.15 142 ALA B CA 1
ATOM 2457 C C . ALA B 1 143 ? 39.439 5.751 20.381 1.00 34.17 142 ALA B C 1
ATOM 2458 O O . ALA B 1 143 ? 38.485 4.990 20.232 1.00 34.40 142 ALA B O 1
ATOM 2460 N N . GLY B 1 144 ? 39.488 6.690 21.321 1.00 34.38 143 GLY B N 1
ATOM 2461 C CA . GLY B 1 144 ? 38.395 6.889 22.234 1.00 35.67 143 GLY B CA 1
ATOM 2462 C C . GLY B 1 144 ? 38.259 8.339 22.612 1.00 36.92 143 GLY B C 1
ATOM 2463 O O . GLY B 1 144 ? 39.187 9.124 22.425 1.00 35.07 143 GLY B O 1
ATOM 2464 N N . PHE B 1 145 ? 37.092 8.673 23.154 1.00 38.29 144 PHE B N 1
ATOM 2465 C CA . PHE B 1 145 ? 36.746 10.028 23.576 1.00 41.34 144 PHE B CA 1
ATOM 2466 C C . PHE B 1 145 ? 36.228 9.970 25.015 1.00 42.18 144 PHE B C 1
ATOM 2467 O O . PHE B 1 145 ? 35.456 9.067 25.361 1.00 43.11 144 PHE B O 1
ATOM 2475 N N . ASN B 1 146 ? 36.674 10.895 25.861 1.00 42.61 145 ASN B N 1
ATOM 2476 C CA . ASN B 1 146 ? 36.235 10.927 27.258 1.00 43.27 145 ASN B CA 1
ATOM 2477 C C . ASN B 1 146 ? 35.379 12.154 27.560 1.00 44.28 145 ASN B C 1
ATOM 2478 O O . ASN B 1 146 ? 35.864 13.140 28.141 1.00 43.08 145 ASN B O 1
ATOM 2483 N N . GLU B 1 147 ? 34.107 12.065 27.153 1.00 45.60 146 GLU B N 1
ATOM 2484 C CA . GLU B 1 147 ? 33.022 12.982 27.554 1.00 47.27 146 GLU B CA 1
ATOM 2485 C C . GLU B 1 147 ? 33.140 13.504 28.978 1.00 47.24 146 GLU B C 1
ATOM 2486 O O . GLU B 1 147 ? 32.999 14.696 29.212 1.00 48.15 146 GLU B O 1
ATOM 2492 N N . ARG B 1 148 ? 33.366 12.609 29.932 1.00 47.84 147 ARG B N 1
ATOM 2493 C CA . ARG B 1 148 ? 33.629 12.981 31.332 1.00 48.04 147 ARG B CA 1
ATOM 2494 C C . ARG B 1 148 ? 34.673 14.103 31.507 1.00 47.00 147 ARG B C 1
ATOM 2495 O O . ARG B 1 148 ? 34.656 14.809 32.514 1.00 47.16 147 ARG B O 1
ATOM 2503 N N . ASN B 1 149 ? 35.576 14.271 30.538 1.00 45.02 148 ASN B N 1
ATOM 2504 C CA . ASN B 1 149 ? 36.718 15.169 30.728 1.00 43.86 148 ASN B CA 1
ATOM 2505 C C . ASN B 1 149 ? 36.605 16.566 30.119 1.00 44.02 148 ASN B C 1
ATOM 2506 O O . ASN B 1 149 ? 37.474 17.411 30.359 1.00 43.56 148 ASN B O 1
ATOM 2511 N N . ILE B 1 150 ? 35.559 16.812 29.339 1.00 44.81 149 ILE B N 1
ATOM 2512 C CA . ILE B 1 150 ? 35.323 18.176 28.868 1.00 46.16 149 ILE B CA 1
ATOM 2513 C C . ILE B 1 150 ? 34.222 18.835 29.680 1.00 46.06 149 ILE B C 1
ATOM 2514 O O . ILE B 1 150 ? 33.043 18.492 29.568 1.00 47.31 149 ILE B O 1
ATOM 2519 N N . LYS B 1 151 ? 34.637 19.771 30.512 1.00 45.89 150 LYS B N 1
ATOM 2520 C CA . LYS B 1 151 ? 33.731 20.494 31.379 1.00 45.36 150 LYS B CA 1
ATOM 2521 C C . LYS B 1 151 ? 33.533 21.953 30.916 1.00 44.20 150 LYS B C 1
ATOM 2522 O O . LYS B 1 151 ? 32.444 22.505 31.089 1.00 45.00 150 LYS B O 1
ATOM 2528 N N . GLU B 1 152 ? 34.571 22.565 30.337 1.00 41.04 151 GLU B N 1
ATOM 2529 C CA . GLU B 1 152 ? 34.522 23.961 29.874 1.00 38.52 151 GLU B CA 1
ATOM 2530 C C . GLU B 1 152 ? 34.900 24.016 28.387 1.00 35.62 151 GLU B C 1
ATOM 2531 O O . GLU B 1 152 ? 35.556 23.097 27.881 1.00 33.92 151 GLU B O 1
ATOM 2537 N N . LEU B 1 153 ? 34.485 25.066 27.673 1.00 31.39 152 LEU B N 1
ATOM 2538 C CA . LEU B 1 153 ? 34.804 25.178 26.249 1.00 28.80 152 LEU B CA 1
ATOM 2539 C C . LEU B 1 153 ? 36.219 25.730 26.116 1.00 26.71 152 LEU B C 1
ATOM 2540 O O . LEU B 1 153 ? 36.523 26.745 26.724 1.00 26.75 152 LEU B O 1
ATOM 2545 N N . PRO B 1 154 ? 37.098 25.071 25.331 1.00 26.58 153 PRO B N 1
ATOM 2546 C CA . PRO B 1 154 ? 38.470 25.566 25.147 1.00 25.26 153 PRO B CA 1
ATOM 2547 C C . PRO B 1 154 ? 38.451 26.964 24.514 1.00 24.62 153 PRO B C 1
ATOM 2548 O O . PRO B 1 154 ? 37.608 27.246 23.678 1.00 23.43 153 PRO B O 1
ATOM 2552 N N . VAL B 1 155 ? 39.357 27.836 24.915 1.00 23.55 154 VAL B N 1
ATOM 2553 C CA . VAL B 1 155 ? 39.390 29.190 24.327 1.00 22.99 154 VAL B CA 1
ATOM 2554 C C . VAL B 1 155 ? 40.842 29.560 24.296 1.00 23.00 154 VAL B C 1
ATOM 2555 O O . VAL B 1 155 ? 41.594 29.126 25.201 1.00 22.50 154 VAL B O 1
ATOM 2559 N N . PRO B 1 156 ? 41.271 30.314 23.260 1.00 22.11 155 PRO B N 1
ATOM 2560 C CA . PRO B 1 156 ? 42.672 30.751 23.260 1.00 20.82 155 PRO B CA 1
ATOM 2561 C C . PRO B 1 156 ? 43.018 31.537 24.514 1.00 20.69 155 PRO B C 1
ATOM 2562 O O . PRO B 1 156 ? 42.231 32.402 24.972 1.00 20.25 155 PRO B O 1
ATOM 2566 N N . ASN B 1 157 ? 44.172 31.200 25.105 1.00 19.84 156 ASN B N 1
ATOM 2567 C CA . ASN B 1 157 ? 44.628 31.847 26.336 1.00 19.91 156 ASN B CA 1
ATOM 2568 C C . ASN B 1 157 ? 46.118 31.961 26.183 1.00 18.69 156 ASN B C 1
ATOM 2569 O O . ASN B 1 157 ? 46.800 30.940 26.038 1.00 18.67 156 ASN B O 1
ATOM 2574 N N . ARG B 1 158 ? 46.641 33.184 26.187 1.00 19.75 157 ARG B N 1
ATOM 2575 C CA . ARG B 1 158 ? 48.061 33.404 25.929 1.00 19.86 157 ARG B CA 1
ATOM 2576 C C . ARG B 1 158 ? 48.930 32.907 27.096 1.00 21.19 157 ARG B C 1
ATOM 2577 O O . ARG B 1 158 ? 50.093 32.611 26.922 1.00 20.74 157 ARG B O 1
ATOM 2585 N N . GLY B 1 159 ? 48.354 32.880 28.285 1.00 20.70 158 GLY B N 1
ATOM 2586 C CA . GLY B 1 159 ? 49.015 32.323 29.474 1.00 20.32 158 GLY B CA 1
ATOM 2587 C C . GLY B 1 159 ? 49.225 30.813 29.354 1.00 19.36 158 GLY B C 1
ATOM 2588 O O . GLY B 1 159 ? 50.325 30.326 29.653 1.00 19.80 158 GLY B O 1
ATOM 2589 N N . PHE B 1 160 ? 48.196 30.074 28.924 1.00 18.38 159 PHE B N 1
ATOM 2590 C CA . PHE B 1 160 ? 48.373 28.633 28.602 1.00 19.54 159 PHE B CA 1
ATOM 2591 C C . PHE B 1 160 ? 49.408 28.476 27.457 1.00 20.00 159 PHE B C 1
ATOM 2592 O O . PHE B 1 160 ? 50.323 27.613 27.509 1.00 19.78 159 PHE B O 1
ATOM 2600 N N . ASN B 1 161 ? 49.298 29.327 26.425 1.00 20.00 160 ASN B N 1
ATOM 2601 C CA . ASN B 1 161 ? 50.279 29.246 25.348 1.00 19.61 160 ASN B CA 1
ATOM 2602 C C . ASN B 1 161 ? 51.703 29.461 25.830 1.00 19.85 160 ASN B C 1
ATOM 2603 O O . ASN B 1 161 ? 52.667 28.837 25.301 1.00 21.37 160 ASN B O 1
ATOM 2608 N N . ALA B 1 162 ? 51.851 30.378 26.795 1.00 19.70 161 ALA B N 1
ATOM 2609 C CA . ALA B 1 162 ? 53.158 30.667 27.409 1.00 19.81 161 ALA B CA 1
ATOM 2610 C C . ALA B 1 162 ? 53.727 29.471 28.206 1.00 20.58 161 ALA B C 1
ATOM 2611 O O . ALA B 1 162 ? 54.942 29.209 28.164 1.00 18.99 161 ALA B O 1
ATOM 2613 N N . VAL B 1 163 ? 52.869 28.787 28.972 1.00 18.95 162 VAL B N 1
ATOM 2614 C CA . VAL B 1 163 ? 53.269 27.545 29.668 1.00 19.95 162 VAL B CA 1
ATOM 2615 C C . VAL B 1 163 ? 53.745 26.540 28.614 1.00 20.30 162 VAL B C 1
ATOM 2616 O O . VAL B 1 163 ? 54.797 25.901 28.776 1.00 18.12 162 VAL B O 1
ATOM 2620 N N . LEU B 1 164 ? 53.009 26.426 27.504 1.00 19.04 163 LEU B N 1
ATOM 2621 C CA . LEU B 1 164 ? 53.403 25.458 26.469 1.00 20.92 163 LEU B CA 1
ATOM 2622 C C . LEU B 1 164 ? 54.816 25.808 25.945 1.00 20.93 163 LEU B C 1
ATOM 2623 O O . LEU B 1 164 ? 55.706 24.934 25.822 1.00 21.43 163 LEU B O 1
ATOM 2628 N N . GLU B 1 165 ? 55.036 27.087 25.638 1.00 21.46 164 GLU B N 1
ATOM 2629 C CA . GLU B 1 165 ? 56.383 27.520 25.140 1.00 22.58 164 GLU B CA 1
ATOM 2630 C C . GLU B 1 165 ? 57.508 27.284 26.182 1.00 24.57 164 GLU B C 1
ATOM 2631 O O . GLU B 1 165 ? 58.575 26.786 25.843 1.00 24.95 164 GLU B O 1
ATOM 2637 N N . ALA B 1 166 ? 57.243 27.611 27.452 1.00 25.52 165 ALA B N 1
ATOM 2638 C CA . ALA B 1 166 ? 58.124 27.178 28.597 1.00 27.59 165 ALA B CA 1
ATOM 2639 C C . ALA B 1 166 ? 58.454 25.673 28.708 1.00 28.72 165 ALA B C 1
ATOM 2640 O O . ALA B 1 166 ? 59.589 25.315 29.050 1.00 31.42 165 ALA B O 1
ATOM 2642 N N . THR B 1 167 ? 57.480 24.787 28.519 1.00 27.81 166 THR B N 1
ATOM 2643 C CA . THR B 1 167 ? 57.776 23.354 28.536 1.00 29.45 166 THR B CA 1
ATOM 2644 C C . THR B 1 167 ? 58.716 22.961 27.368 1.00 31.03 166 THR B C 1
ATOM 2645 O O . THR B 1 167 ? 59.570 22.072 27.521 1.00 31.76 166 THR B O 1
ATOM 2649 N N . VAL B 1 168 ? 58.595 23.650 26.237 1.00 30.66 167 VAL B N 1
ATOM 2650 C CA . VAL B 1 168 ? 59.445 23.360 25.070 1.00 31.67 167 VAL B CA 1
ATOM 2651 C C . VAL B 1 168 ? 60.857 23.732 25.450 1.00 33.19 167 VAL B C 1
ATOM 2652 O O . VAL B 1 168 ? 61.782 22.910 25.371 1.00 34.81 167 VAL B O 1
ATOM 2656 N N . HIS B 1 169 ? 61.050 24.945 25.924 1.00 33.79 168 HIS B N 1
ATOM 2657 C CA . HIS B 1 169 ? 62.382 25.300 26.383 1.00 36.15 168 HIS B CA 1
ATOM 2658 C C . HIS B 1 169 ? 62.922 24.417 27.543 1.00 37.13 168 HIS B C 1
ATOM 2659 O O . HIS B 1 169 ? 64.112 24.030 27.526 1.00 38.40 168 HIS B O 1
ATOM 2666 N N . ALA B 1 170 ? 62.062 24.010 28.476 1.00 37.38 169 ALA B N 1
ATOM 2667 C CA . ALA B 1 170 ? 62.469 23.092 29.561 1.00 37.62 169 ALA B CA 1
ATOM 2668 C C . ALA B 1 170 ? 63.034 21.785 29.018 1.00 38.73 169 ALA B C 1
ATOM 2669 O O . ALA B 1 170 ? 64.064 21.277 29.490 1.00 38.14 169 ALA B O 1
ATOM 2671 N N . THR B 1 171 ? 62.332 21.224 28.049 1.00 39.64 170 THR B N 1
ATOM 2672 C CA . THR B 1 171 ? 62.761 20.016 27.412 1.00 42.01 170 THR B CA 1
ATOM 2673 C C . THR B 1 171 ? 64.117 20.203 26.730 1.00 43.65 170 THR B C 1
ATOM 2674 O O . THR B 1 171 ? 65.023 19.368 26.905 1.00 44.19 170 THR B O 1
ATOM 2678 N N . ARG B 1 172 ? 64.249 21.293 25.968 1.00 45.23 171 ARG B N 1
ATOM 2679 C CA . ARG B 1 172 ? 65.520 21.674 25.341 1.00 47.03 171 ARG B CA 1
ATOM 2680 C C . ARG B 1 172 ? 66.610 21.817 26.401 1.00 48.54 171 ARG B C 1
ATOM 2681 O O . ARG B 1 172 ? 67.740 21.355 26.199 1.00 48.81 171 ARG B O 1
ATOM 2689 N N . TYR B 1 173 ? 66.270 22.445 27.527 1.00 49.92 172 TYR B N 1
ATOM 2690 C CA . TYR B 1 173 ? 67.243 22.653 28.589 1.00 51.86 172 TYR B CA 1
ATOM 2691 C C . TYR B 1 173 ? 67.753 21.337 29.175 1.00 52.41 172 TYR B C 1
ATOM 2692 O O . TYR B 1 173 ? 68.955 21.210 29.454 1.00 52.29 172 TYR B O 1
ATOM 2701 N N . GLN B 1 174 ? 66.842 20.375 29.345 1.00 53.00 173 GLN B N 1
ATOM 2702 C CA . GLN B 1 174 ? 67.167 19.024 29.825 1.00 54.12 173 GLN B CA 1
ATOM 2703 C C . GLN B 1 174 ? 68.225 18.352 28.941 1.00 54.27 173 GLN B C 1
ATOM 2704 O O . GLN B 1 174 ? 69.165 17.731 29.453 1.00 54.06 173 GLN B O 1
ATOM 2710 N N . TYR B 1 181 ? 68.102 28.909 28.003 1.00 51.22 180 TYR B N 1
ATOM 2711 C CA . TYR B 1 181 ? 66.728 28.405 28.019 1.00 51.39 180 TYR B CA 1
ATOM 2712 C C . TYR B 1 181 ? 66.034 28.785 29.313 1.00 51.65 180 TYR B C 1
ATOM 2713 O O . TYR B 1 181 ? 64.843 29.113 29.301 1.00 52.23 180 TYR B O 1
ATOM 2722 N N . LEU B 1 182 ? 66.782 28.758 30.422 1.00 51.33 181 LEU B N 1
ATOM 2723 C CA . LEU B 1 182 ? 66.253 29.169 31.735 1.00 50.94 181 LEU B CA 1
ATOM 2724 C C . LEU B 1 182 ? 65.806 30.625 31.681 1.00 50.82 181 LEU B C 1
ATOM 2725 O O . LEU B 1 182 ? 64.701 30.959 32.136 1.00 50.85 181 LEU B O 1
ATOM 2730 N N . GLU B 1 183 ? 66.649 31.472 31.086 1.00 50.22 182 GLU B N 1
ATOM 2731 C CA . GLU B 1 183 ? 66.318 32.873 30.789 1.00 49.78 182 GLU B CA 1
ATOM 2732 C C . GLU B 1 183 ? 65.021 33.033 29.982 1.00 48.74 182 GLU B C 1
ATOM 2733 O O . GLU B 1 183 ? 64.200 33.914 30.254 1.00 47.86 182 GLU B O 1
ATOM 2739 N N . LEU B 1 184 ? 64.829 32.169 28.991 1.00 47.44 183 LEU B N 1
ATOM 2740 C CA . LEU B 1 184 ? 63.639 32.246 28.169 1.00 45.77 183 LEU B CA 1
ATOM 2741 C C . LEU B 1 184 ? 62.365 31.919 28.974 1.00 44.71 183 LEU B C 1
ATOM 2742 O O . LEU B 1 184 ? 61.344 32.574 28.822 1.00 43.97 183 LEU B O 1
ATOM 2747 N N . ILE B 1 185 ? 62.454 30.895 29.826 1.00 43.70 184 ILE B N 1
ATOM 2748 C CA . ILE B 1 185 ? 61.359 30.430 30.662 1.00 42.56 184 ILE B CA 1
ATOM 2749 C C . ILE B 1 185 ? 60.924 31.540 31.610 1.00 43.03 184 ILE B C 1
ATOM 2750 O O . ILE B 1 185 ? 59.723 31.775 31.809 1.00 43.04 184 ILE B O 1
ATOM 2755 N N . ARG B 1 186 ? 61.905 32.254 32.159 1.00 42.87 185 ARG B N 1
ATOM 2756 C CA . ARG B 1 186 ? 61.634 33.460 32.924 1.00 43.43 185 ARG B CA 1
ATOM 2757 C C . ARG B 1 186 ? 60.737 34.477 32.198 1.00 43.07 185 ARG B C 1
ATOM 2758 O O . ARG B 1 186 ? 59.875 35.064 32.838 1.00 42.60 185 ARG B O 1
ATOM 2766 N N . HIS B 1 187 ? 60.924 34.698 30.893 1.00 42.50 186 HIS B N 1
ATOM 2767 C CA . HIS B 1 187 ? 60.039 35.657 30.179 1.00 42.57 186 HIS B CA 1
ATOM 2768 C C . HIS B 1 187 ? 58.610 35.184 30.081 1.00 41.84 186 HIS B C 1
ATOM 2769 O O . HIS B 1 187 ? 57.690 35.985 30.260 1.00 43.27 186 HIS B O 1
ATOM 2776 N N . TYR B 1 188 ? 58.410 33.892 29.786 1.00 38.99 187 TYR B N 1
ATOM 2777 C CA . TYR B 1 188 ? 57.051 33.365 29.589 1.00 37.51 187 TYR B CA 1
ATOM 2778 C C . TYR B 1 188 ? 56.238 33.406 30.855 1.00 36.20 187 TYR B C 1
ATOM 2779 O O . TYR B 1 188 ? 54.997 33.375 30.840 1.00 34.76 187 TYR B O 1
ATOM 2788 N N . GLU B 1 189 ? 56.961 33.435 31.961 1.00 36.53 188 GLU B N 1
ATOM 2789 C CA . GLU B 1 189 ? 56.363 33.531 33.272 1.00 36.10 188 GLU B CA 1
ATOM 2790 C C . GLU B 1 189 ? 55.442 34.743 33.386 1.00 35.42 188 GLU B C 1
ATOM 2791 O O . GLU B 1 189 ? 54.382 34.628 33.978 1.00 34.20 188 GLU B O 1
ATOM 2797 N N . SER B 1 190 ? 55.848 35.891 32.831 1.00 35.12 189 SER B N 1
ATOM 2798 C CA . SER B 1 190 ? 55.058 37.120 32.977 1.00 35.37 189 SER B CA 1
ATOM 2799 C C . SER B 1 190 ? 53.794 37.069 32.163 1.00 34.19 189 SER B C 1
ATOM 2800 O O . SER B 1 190 ? 52.790 37.610 32.574 1.00 32.79 189 SER B O 1
ATOM 2803 N N . LEU B 1 191 ? 53.824 36.373 31.019 1.00 33.00 190 LEU B N 1
ATOM 2804 C CA . LEU B 1 191 ? 52.607 36.217 30.248 1.00 32.34 190 LEU B CA 1
ATOM 2805 C C . LEU B 1 191 ? 51.673 35.277 30.965 1.00 30.41 190 LEU B C 1
ATOM 2806 O O . LEU B 1 191 ? 50.470 35.518 31.022 1.00 31.63 190 LEU B O 1
ATOM 2811 N N . ALA B 1 192 ? 52.214 34.190 31.500 1.00 28.64 191 ALA B N 1
ATOM 2812 C CA . ALA B 1 192 ? 51.396 33.232 32.252 1.00 28.45 191 ALA B CA 1
ATOM 2813 C C . ALA B 1 192 ? 50.754 33.897 33.468 1.00 29.64 191 ALA B C 1
ATOM 2814 O O . ALA B 1 192 ? 49.618 33.594 33.813 1.00 28.59 191 ALA B O 1
ATOM 2816 N N . SER B 1 193 ? 51.491 34.794 34.121 1.00 30.53 192 SER B N 1
ATOM 2817 C CA . SER B 1 193 ? 50.950 35.494 35.294 1.00 31.68 192 SER B CA 1
ATOM 2818 C C . SER B 1 193 ? 49.910 36.534 34.947 1.00 31.98 192 SER B C 1
ATOM 2819 O O . SER B 1 193 ? 48.928 36.681 35.700 1.00 33.51 192 SER B O 1
ATOM 2822 N N . LYS B 1 194 ? 50.099 37.234 33.824 1.00 31.11 193 LYS B N 1
ATOM 2823 C CA . LYS B 1 194 ? 49.152 38.258 33.358 1.00 31.00 193 LYS B CA 1
ATOM 2824 C C . LYS B 1 194 ? 47.850 37.629 32.796 1.00 28.64 193 LYS B C 1
ATOM 2825 O O . LYS B 1 194 ? 46.751 38.031 33.147 1.00 26.45 193 LYS B O 1
ATOM 2831 N N . CYS B 1 195 ? 47.997 36.628 31.931 1.00 25.64 194 CYS B N 1
ATOM 2832 C CA . CYS B 1 195 ? 46.869 36.062 31.152 1.00 24.59 194 CYS B CA 1
ATOM 2833 C C . CYS B 1 195 ? 46.333 34.750 31.664 1.00 23.93 194 CYS B C 1
ATOM 2834 O O . CYS B 1 195 ? 45.203 34.352 31.345 1.00 21.63 194 CYS B O 1
ATOM 2837 N N . GLY B 1 196 ? 47.144 34.053 32.457 1.00 23.37 195 GLY B N 1
ATOM 2838 C CA . GLY B 1 196 ? 46.768 32.718 32.890 1.00 22.92 195 GLY B CA 1
ATOM 2839 C C . GLY B 1 196 ? 45.723 32.763 33.987 1.00 24.11 195 GLY B C 1
ATOM 2840 O O . GLY B 1 196 ? 45.585 33.797 34.669 1.00 24.14 195 GLY B O 1
ATOM 2841 N N . GLY B 1 197 ? 45.001 31.662 34.132 1.00 23.20 196 GLY B N 1
ATOM 2842 C CA . GLY B 1 197 ? 44.218 31.336 35.345 1.00 26.17 196 GLY B CA 1
ATOM 2843 C C . GLY B 1 197 ? 45.085 30.672 36.420 1.00 27.50 196 GLY B C 1
ATOM 2844 O O . GLY B 1 197 ? 46.304 30.542 36.264 1.00 26.93 196 GLY B O 1
ATOM 2845 N N . ASP B 1 198 ? 44.468 30.258 37.524 1.00 28.62 197 ASP B N 1
ATOM 2846 C CA . ASP B 1 198 ? 45.219 29.599 38.584 1.00 29.25 197 ASP B CA 1
ATOM 2847 C C . ASP B 1 198 ? 46.011 28.394 38.084 1.00 27.80 197 ASP B C 1
ATOM 2848 O O . ASP B 1 198 ? 47.122 28.195 38.536 1.00 27.15 197 ASP B O 1
ATOM 2853 N N . ALA B 1 199 ? 45.429 27.593 37.186 1.00 26.45 198 ALA B N 1
ATOM 2854 C CA . ALA B 1 199 ? 46.110 26.378 36.699 1.00 25.95 198 ALA B CA 1
ATOM 2855 C C . ALA B 1 199 ? 47.385 26.712 35.920 1.00 26.39 198 ALA B C 1
ATOM 2856 O O . ALA B 1 199 ? 48.393 26.013 36.096 1.00 26.02 198 ALA B O 1
ATOM 2858 N N . GLU B 1 200 ? 47.341 27.775 35.089 1.00 25.37 199 GLU B N 1
ATOM 2859 C CA . GLU B 1 200 ? 48.518 28.194 34.352 1.00 25.93 199 GLU B CA 1
ATOM 2860 C C . GLU B 1 200 ? 49.568 28.717 35.296 1.00 26.58 199 GLU B C 1
ATOM 2861 O O . GLU B 1 200 ? 50.755 28.428 35.144 1.00 25.86 199 GLU B O 1
ATOM 2867 N N . LYS B 1 201 ? 49.134 29.509 36.280 1.00 26.50 200 LYS B N 1
ATOM 2868 C CA . LYS B 1 201 ? 50.061 29.995 37.295 1.00 28.35 200 LYS B CA 1
ATOM 2869 C C . LYS B 1 201 ? 50.704 28.870 38.100 1.00 28.44 200 LYS B C 1
ATOM 2870 O O . LYS B 1 201 ? 51.892 28.921 38.379 1.00 29.42 200 LYS B O 1
ATOM 2876 N N . LYS B 1 202 ? 49.936 27.857 38.485 1.00 28.88 201 LYS B N 1
ATOM 2877 C CA . LYS B 1 202 ? 50.522 26.705 39.164 1.00 29.89 201 LYS B CA 1
ATOM 2878 C C . LYS B 1 202 ? 51.488 25.931 38.257 1.00 29.27 201 LYS B C 1
ATOM 2879 O O . LYS B 1 202 ? 52.517 25.454 38.713 1.00 28.17 201 LYS B O 1
ATOM 2885 N N . ALA B 1 203 ? 51.149 25.786 36.976 1.00 28.64 202 ALA B N 1
AT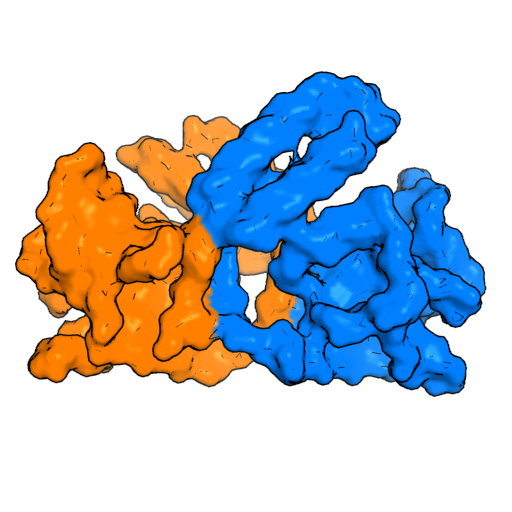OM 2886 C CA . ALA B 1 203 ? 52.019 25.067 36.062 1.00 27.84 202 ALA B CA 1
ATOM 2887 C C . ALA B 1 203 ? 53.376 25.751 35.949 1.00 28.70 202 ALA B C 1
ATOM 2888 O O . ALA B 1 203 ? 54.433 25.085 35.968 1.00 28.72 202 ALA B O 1
ATOM 2890 N N . MET B 1 204 ? 53.358 27.080 35.866 1.00 29.50 203 MET B N 1
ATOM 2891 C CA . MET B 1 204 ? 54.568 27.860 35.731 1.00 31.55 203 MET B CA 1
ATOM 2892 C C . MET B 1 204 ? 55.419 27.747 36.987 1.00 32.94 203 MET B C 1
ATOM 2893 O O . MET B 1 204 ? 56.641 27.680 36.895 1.00 33.25 203 MET B O 1
ATOM 2898 N N . LYS B 1 205 ? 54.756 27.709 38.145 1.00 35.09 204 LYS B N 1
ATOM 2899 C CA . LYS B 1 205 ? 55.403 27.475 39.442 1.00 36.85 204 LYS B CA 1
ATOM 2900 C C . LYS B 1 205 ? 56.116 26.126 39.435 1.00 36.61 204 LYS B C 1
ATOM 2901 O O . LYS B 1 205 ? 57.283 26.040 39.794 1.00 36.51 204 LYS B O 1
ATOM 2907 N N . LEU B 1 206 ? 55.403 25.083 39.002 1.00 36.31 205 LEU B N 1
ATOM 2908 C CA . LEU B 1 206 ? 55.966 23.727 38.847 1.00 36.37 205 LEU B CA 1
ATOM 2909 C C . LEU B 1 206 ? 57.214 23.666 37.977 1.00 36.20 205 LEU B C 1
ATOM 2910 O O . LEU B 1 206 ? 58.139 22.895 38.275 1.00 36.41 205 LEU B O 1
ATOM 2915 N N . ILE B 1 207 ? 57.250 24.446 36.899 1.00 36.18 206 ILE B N 1
ATOM 2916 C CA . ILE B 1 207 ? 58.440 24.515 36.050 1.00 36.56 206 ILE B CA 1
ATOM 2917 C C . ILE B 1 207 ? 59.624 25.117 36.804 1.00 39.08 206 ILE B C 1
ATOM 2918 O O . ILE B 1 207 ? 60.736 24.571 36.782 1.00 39.16 206 ILE B O 1
ATOM 2923 N N . TYR B 1 208 ? 59.383 26.274 37.424 1.00 40.28 207 TYR B N 1
ATOM 2924 C CA . TYR B 1 208 ? 60.352 26.911 38.318 1.00 41.91 207 TYR B CA 1
ATOM 2925 C C . TYR B 1 208 ? 60.905 25.934 39.378 1.00 43.46 207 TYR B C 1
ATOM 2926 O O . TYR B 1 208 ? 62.122 25.869 39.583 1.00 44.13 207 TYR B O 1
ATOM 2935 N N . GLU B 1 209 ? 60.023 25.155 40.010 1.00 45.25 208 GLU B N 1
ATOM 2936 C CA . GLU B 1 209 ? 60.438 24.188 41.037 1.00 46.85 208 GLU B CA 1
ATOM 2937 C C . GLU B 1 209 ? 61.266 23.045 40.443 1.00 47.74 208 GLU B C 1
ATOM 2938 O O . GLU B 1 209 ? 62.315 22.676 40.989 1.00 47.87 208 GLU B O 1
ATOM 2944 N N . ALA B 1 210 ? 60.788 22.496 39.328 1.00 48.01 209 ALA B N 1
ATOM 2945 C CA . ALA B 1 210 ? 61.459 21.405 38.634 1.00 48.67 209 ALA B CA 1
ATOM 2946 C C . ALA B 1 210 ? 62.862 21.770 38.172 1.00 49.20 209 ALA B C 1
ATOM 2947 O O . ALA B 1 210 ? 63.724 20.895 38.058 1.00 49.63 209 ALA B O 1
ATOM 2949 N N . LEU B 1 211 ? 63.113 23.043 37.896 1.00 49.46 210 LEU B N 1
ATOM 2950 C CA . LEU B 1 211 ? 64.471 23.429 37.551 1.00 50.33 210 LEU B CA 1
ATOM 2951 C C . LEU B 1 211 ? 65.060 24.586 38.379 1.00 50.62 210 LEU B C 1
ATOM 2952 O O . LEU B 1 211 ? 66.178 25.043 38.112 1.00 50.74 210 LEU B O 1
#

Solvent-accessible surface area: 17516 Å² total; per-residue (Å²): 139,35,18,44,41,0,1,68,81,6,36,0,26,0,0,0,0,0,2,72,144,111,10,21,5,23,44,26,19,0,15,32,148,63,150,133,5,21,0,129,1,163,95,64,46,121,3,57,97,26,0,61,133,35,95,10,0,0,0,0,0,2,52,59,4,42,11,4,2,70,4,40,46,64,104,6,80,75,87,37,10,66,99,23,80,73,132,142,114,4,0,0,1,102,109,0,10,0,21,0,3,0,78,3,41,96,56,102,100,44,130,146,14,6,3,0,21,0,39,58,88,52,38,13,72,28,120,211,40,59,159,70,17,21,21,16,17,24,0,23,12,2,0,6,15,0,9,34,20,0,54,96,59,106,148,61,45,75,140,120,33,39,127,58,3,120,91,18,62,51,18,0,49,135,5,0,4,83,34,18,84,119,0,5,147,57,0,93,130,44,74,136,34,25,46,40,0,1,69,88,0,31,0,20,0,0,0,0,0,1,79,133,118,10,39,8,22,36,28,21,0,14,29,88,81,126,125,7,30,0,124,1,115,114,58,47,108,2,62,83,15,0,69,123,45,88,15,0,0,0,0,0,1,50,59,5,47,12,3,1,87,8,13,97,48,86,71,79,41,7,54,91,20,74,13,69,181,130,106,8,0,0,2,81,96,0,9,0,20,0,0,0,78,2,44,92,48,103,108,108,38,2,4,0,15,0,40,60,81,52,37,15,77,15,124,129,22,60,1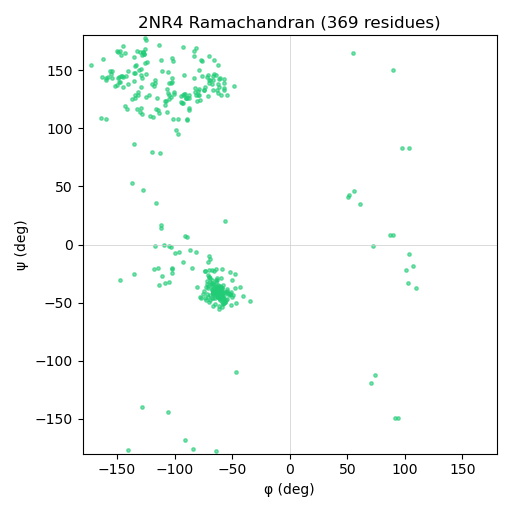61,71,17,20,21,16,14,31,0,25,12,2,2,6,15,0,4,25,17,0,56,108,106,141,118,71,141,78,2,160,111,17,54,50,27,0,49,153,7,5,4,99,36,21,91,85,0,6,110,37,0,98,125,54,74

Sequence (373 aa):
DLSSFGIREGISEIIASTGFEHPNAAPIGIVMKGERPFVRLFKGSHTWENVLKEKCLASNVVYDPILFVRSTFSDLVPSEFEYVDGEFKFPVLKEAIAWVVFECINLRNTDQSLVADLVPLNAGFNERNIKELPVPNRGFNAVLEATVHATRYQLTGEEKYLELIRHYESLASKCGGDAEKKAMKLIYEALDLSSFGIREGISEIIASTGFEHPNAAPIGIVMKGERPFVRLFKGSHTWENVLKEKCLASNVVYDPILFVRSTFLVPSEFEYVDAGEFKFPVLKEAIAWVVFECINLRNTSLVADLVPLNAGFNERNIKELPVPNRGFNAVLEATVHATRYQYLELIRHYESLASKCGGDAEKKAMKLIYEAL

InterPro domains:
  IPR007386 DUF447, N-termi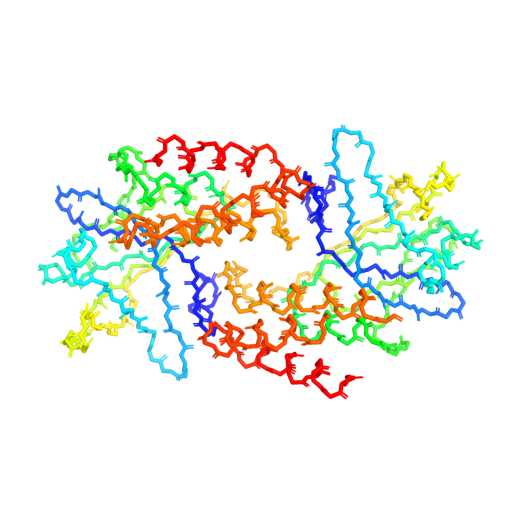nal domain [PF04289] (30-144)
  IPR012349 FMN-binding split barrel [G3DSA:2.30.110.10] (19-152)
  IPR049288 DUF447, C-terminal domain [PF20766] (156-208)

B-factor: mean 33.95, std 10.27, range [17.37, 74.23]

Nearest PDB structures (foldseek):
  2nr4-assembly1_A  TM=1.005E+00  e=1.482E-39  Methanosarcina mazei
  2nr4-assembly1_B  TM=9.853E-01  e=2.369E-32  Methanosarcina mazei
  3nfw-assembly1_A  TM=6.901E-01  e=2.867E-06  Mycolicibacterium thermoresistibile ATCC 19527
  4f07-assembly3_E  TM=7.767E-01  e=8.870E-05  Pseudomonas sp. Y2
  4f07-assembly2_B  TM=6.874E-01  e=3.761E-05  Pseudomonas sp. Y2

Foldseek 3Di:
DVVVQQQDAAWGWFWKWFDLPAIAIATFTWHDDPDFIKGWAQPPDPVNVRCVPPQKMKTFHDLQLQVHLCSHLHGDHPVQWDWDAVPGTTTDGPLGQKMWMWRWAPFDDDDRITMTTTDTDDMDGDPVNCDDDDDDWLLSVLSVVLSVLLVVCVVPVDVVSVVSLVVSLVSNVVTNDPSSNVSSVSSVVSD/DCVVQQQDAAWGWFWKWFCLPFIAIATFTWHDHPDFIKGQADPPDVVNVRCVVPQKMKTFHDLQLQVNLVRLVDHPVQWDWDDQPPGTTTDGPLGQKMWMWGWDDWDPPSIMTGTDTRDMDGDPVNDDDDDDDWLLSVLSVVCSVCLSVVCVVVSLVVSLVSNVVTNDPRSNVSSVSSVVSD

CATH classification: 2.30.110.10 (+1 more: 1.20.58.290)